Protein 2XKJ (pdb70)

Structure (mmCIF, N/CA/C/O backbone):
data_2XKJ
#
_entry.id   2XKJ
#
_cell.length_a   163.389
_cell.length_b   74.433
_cell.length_c   80.211
_cell.angle_alpha   90.00
_cell.angle_beta   107.96
_cell.angle_gamma   90.00
#
_symmetry.space_group_name_H-M   'C 1 2 1'
#
loop_
_entity.id
_entity.type
_entity.pdbx_description
1 polymer 'TOPOISOMERASE IV'
2 non-polymer 'SULFATE ION'
3 non-polymer GLYCEROL
4 water water
#
loop_
_atom_site.group_PDB
_atom_site.id
_atom_site.type_symbol
_atom_site.label_atom_id
_atom_site.label_alt_id
_atom_site.label_comp_id
_atom_site.label_asym_id
_atom_site.label_entity_id
_atom_site.label_seq_id
_atom_site.pdbx_PDB_ins_code
_atom_site.Cartn_x
_atom_site.Cartn_y
_atom_site.Cartn_z
_atom_site.occupancy
_atom_site.B_iso_or_equiv
_atom_site.auth_seq_id
_atom_site.auth_comp_id
_atom_site.auth_asym_id
_atom_site.auth_atom_id
_atom_site.pdbx_PDB_model_num
ATOM 1 N N . GLU A 1 19 ? -25.727 2.256 15.487 1.00 43.16 364 GLU E N 1
ATOM 2 C CA . GLU A 1 19 ? -26.725 2.221 14.414 1.00 55.77 364 GLU E CA 1
ATOM 3 C C . GLU A 1 19 ? -26.190 1.641 13.097 1.00 59.08 364 GLU E C 1
ATOM 4 O O . GLU A 1 19 ? -25.285 2.203 12.469 1.00 51.46 364 GLU E O 1
ATOM 6 N N . ARG A 1 20 ? -26.769 0.511 12.694 1.00 49.69 365 ARG E N 1
ATOM 7 C CA . ARG A 1 20 ? -26.409 -0.180 11.458 1.00 54.20 365 ARG E CA 1
ATOM 8 C C . ARG A 1 20 ? -26.958 0.575 10.239 1.00 58.90 365 ARG E C 1
ATOM 9 O O . ARG A 1 20 ? -27.864 1.395 10.372 1.00 46.69 365 ARG E O 1
ATOM 17 N N . LYS A 1 21 ? -26.408 0.312 9.055 1.00 57.61 366 LYS E N 1
ATOM 18 C CA . LYS A 1 21 ? -26.934 0.920 7.833 1.00 54.99 366 LYS E CA 1
ATOM 19 C C . LYS A 1 21 ? -28.408 0.554 7.675 1.00 63.52 366 LYS E C 1
ATOM 20 O O . LYS A 1 21 ? -28.813 -0.573 7.964 1.00 63.09 366 LYS E O 1
ATOM 22 N N . LYS A 1 22 ? -29.212 1.505 7.217 1.00 81.76 367 LYS E N 1
ATOM 23 C CA . LYS A 1 22 ? -30.648 1.279 7.104 1.00 82.09 367 LYS E CA 1
ATOM 24 C C . LYS A 1 22 ? -31.051 0.630 5.776 1.00 85.04 367 LYS E C 1
ATOM 25 O O . LYS A 1 22 ? -30.479 0.923 4.722 1.00 77.47 367 LYS E O 1
ATOM 27 N N . ILE A 1 23 ? -32.029 -0.271 5.846 1.00 98.55 368 ILE E N 1
ATOM 28 C CA . ILE A 1 23 ? -32.650 -0.855 4.659 1.00 96.32 368 ILE E CA 1
ATOM 29 C C . ILE A 1 23 ? -34.160 -0.867 4.836 1.00 101.48 368 ILE E C 1
ATOM 30 O O . ILE A 1 23 ? -34.681 -1.505 5.755 1.00 103.93 368 ILE E O 1
ATOM 35 N N . VAL A 1 24 ? -34.861 -0.160 3.958 1.00 106.04 369 VAL E N 1
ATOM 36 C CA . VAL A 1 24 ? -36.315 -0.229 3.923 1.00 103.06 369 VAL E CA 1
ATOM 37 C C . VAL A 1 24 ? -36.737 -0.921 2.633 1.00 101.57 369 VAL E C 1
ATOM 38 O O . VAL A 1 24 ? -37.760 -1.605 2.585 1.00 110.35 369 VAL E O 1
ATOM 42 N N . SER A 1 25 ? -35.916 -0.763 1.598 1.00 104.10 370 SER E N 1
ATOM 43 C CA . SER A 1 25 ? -36.246 -1.252 0.264 1.00 99.13 370 SER E CA 1
ATOM 44 C C . SER A 1 25 ? -35.164 -2.153 -0.325 1.00 80.53 370 SER E C 1
ATOM 45 O O . SER A 1 25 ? -33.985 -1.801 -0.344 1.00 88.50 370 SER E O 1
ATOM 48 N N . GLY A 1 26 ? -35.572 -3.313 -0.824 1.00 72.21 371 GLY E N 1
ATOM 49 C CA . GLY A 1 26 ? -34.644 -4.193 -1.504 1.00 62.45 371 GLY E CA 1
ATOM 50 C C . GLY A 1 26 ? -34.144 -5.298 -0.601 1.00 65.84 371 GLY E C 1
ATOM 51 O O . GLY A 1 26 ? -34.601 -5.439 0.535 1.00 61.64 371 GLY E O 1
ATOM 52 N N . PRO A 1 27 ? -33.202 -6.100 -1.107 1.00 53.09 372 PRO E N 1
ATOM 53 C CA . PRO A 1 27 ? -32.686 -7.229 -0.328 1.00 50.49 372 PRO E CA 1
ATOM 54 C C . PRO A 1 27 ? -31.751 -6.781 0.797 1.00 44.79 372 PRO E C 1
ATOM 55 O O . PRO A 1 27 ? -31.022 -5.799 0.672 1.00 39.54 372 PRO E O 1
ATOM 59 N N . ALA A 1 28 ? -31.800 -7.498 1.911 1.00 45.00 373 ALA E N 1
ATOM 60 C CA . ALA A 1 28 ? -30.778 -7.365 2.927 1.00 44.38 373 ALA E CA 1
ATOM 61 C C . ALA A 1 28 ? -29.600 -8.213 2.459 1.00 47.97 373 ALA E C 1
ATOM 62 O O . ALA A 1 28 ? -29.753 -9.410 2.203 1.00 38.71 373 ALA E O 1
ATOM 64 N N . LEU A 1 29 ? -28.438 -7.591 2.313 1.00 33.93 374 LEU E N 1
ATOM 65 C CA . LEU A 1 29 ? -27.224 -8.335 2.017 1.00 31.15 374 LEU E CA 1
ATOM 66 C C . LEU A 1 29 ? -27.351 -9.172 0.743 1.00 32.19 374 LEU E C 1
ATOM 67 O O . LEU A 1 29 ? -27.135 -10.383 0.775 1.00 32.15 374 LEU E O 1
ATOM 72 N N . PRO A 1 30 ? -27.679 -8.529 -0.389 1.00 32.70 375 PRO E N 1
ATOM 73 C CA . PRO A 1 30 ? -27.884 -9.299 -1.625 1.00 31.72 375 PRO E CA 1
ATOM 74 C C . PRO A 1 30 ? -26.652 -10.130 -2.037 1.00 33.21 375 PRO E C 1
ATOM 75 O O . PRO A 1 30 ? -25.524 -9.629 -2.054 1.00 32.99 375 PRO E O 1
ATOM 79 N N . GLY A 1 31 ? -26.877 -11.397 -2.371 1.00 28.35 376 GLY E N 1
ATOM 80 C CA . GLY A 1 31 ? -25.799 -12.266 -2.813 1.00 29.99 376 GLY E CA 1
ATOM 81 C C . GLY A 1 31 ? -24.964 -12.852 -1.684 1.00 44.66 376 GLY E C 1
ATOM 82 O O . GLY A 1 31 ? -23.966 -13.532 -1.934 1.00 49.00 376 GLY E O 1
ATOM 83 N N . LYS A 1 32 ? -25.356 -12.596 -0.440 1.00 28.11 377 LYS E N 1
ATOM 84 C CA . LYS A 1 32 ? -24.648 -13.175 0.700 1.00 32.83 377 LYS E CA 1
ATOM 85 C C . LYS A 1 32 ? -25.658 -13.900 1.569 1.00 34.28 377 LYS E C 1
ATOM 86 O O . LYS A 1 32 ? -25.550 -15.103 1.824 1.00 33.02 377 LYS E O 1
ATOM 92 N N . LEU A 1 33 ? -26.654 -13.147 2.006 1.00 29.56 378 LEU E N 1
ATOM 93 C CA . LEU A 1 33 ? -27.779 -13.696 2.734 1.00 26.16 378 LEU E CA 1
ATOM 94 C C . LEU A 1 33 ? -28.773 -14.320 1.757 1.00 28.86 378 LEU E C 1
ATOM 95 O O . LEU A 1 33 ? -29.315 -13.644 0.892 1.00 31.00 378 LEU E O 1
ATOM 100 N N . ALA A 1 34 ? -28.981 -15.625 1.877 1.00 27.74 379 ALA E N 1
ATOM 101 C CA . ALA A 1 34 ? -30.038 -16.283 1.136 1.00 22.90 379 ALA E CA 1
ATOM 102 C C . ALA A 1 34 ? -31.248 -16.266 2.058 1.00 24.43 379 ALA E C 1
ATOM 103 O O . ALA A 1 34 ? -31.334 -17.049 3.007 1.00 24.34 379 ALA E O 1
ATOM 105 N N . ASP A 1 35 ? -32.174 -15.355 1.797 1.00 31.00 380 ASP E N 1
ATOM 106 C CA . ASP A 1 35 ? -33.259 -15.109 2.734 1.00 29.38 380 ASP E CA 1
ATOM 107 C C . ASP A 1 35 ? -34.399 -16.101 2.549 1.00 21.51 380 ASP E C 1
ATOM 108 O O . ASP A 1 35 ? -34.449 -16.829 1.559 1.00 27.73 380 ASP E O 1
ATOM 113 N N . CYS A 1 36 ? -35.301 -16.135 3.523 1.00 26.00 381 CYS E N 1
ATOM 114 C CA . CYS A 1 36 ? -36.464 -17.018 3.483 1.00 27.78 381 CYS E CA 1
ATOM 115 C C . CYS A 1 36 ? -37.744 -16.213 3.229 1.00 31.67 381 CYS E C 1
ATOM 116 O O . CYS A 1 36 ? -37.733 -14.985 3.282 1.00 33.68 381 CYS E O 1
ATOM 119 N N . VAL A 1 37 ? -38.841 -16.908 2.950 1.00 31.28 382 VAL E N 1
ATOM 120 C CA . VAL A 1 37 ? -40.086 -16.245 2.571 1.00 38.90 382 VAL E CA 1
ATOM 121 C C . VAL A 1 37 ? -41.215 -16.482 3.580 1.00 50.10 382 VAL E C 1
ATOM 122 O O . VAL A 1 37 ? -42.335 -16.829 3.204 1.00 61.30 382 VAL E O 1
ATOM 126 N N . GLY A 1 38 ? -40.914 -16.294 4.863 1.00 52.80 383 GLY E N 1
ATOM 127 C CA . GLY A 1 38 ? -41.899 -16.478 5.916 1.00 63.96 383 GLY E CA 1
ATOM 128 C C . GLY A 1 38 ? -42.625 -15.200 6.295 1.00 63.99 383 GLY E C 1
ATOM 129 O O . GLY A 1 38 ? -43.837 -15.213 6.517 1.00 74.07 383 GLY E O 1
ATOM 130 N N . THR A 1 40 ? -44.504 -14.005 8.913 1.00 60.90 385 THR E N 1
ATOM 131 C CA . THR A 1 40 ? -44.317 -14.323 10.325 1.00 74.77 385 THR E CA 1
ATOM 132 C C . THR A 1 40 ? -42.854 -14.563 10.657 1.00 70.73 385 THR E C 1
ATOM 133 O O . THR A 1 40 ? -42.378 -15.698 10.578 1.00 65.12 385 THR E O 1
ATOM 137 N N . ARG A 1 41 ? -42.147 -13.507 11.051 1.00 57.79 386 ARG E N 1
ATOM 138 C CA . ARG A 1 41 ? -40.720 -13.629 11.335 1.00 54.84 386 ARG E CA 1
ATOM 139 C C . ARG A 1 41 ? -40.361 -14.399 12.618 1.00 49.92 386 ARG E C 1
ATOM 140 O O . ARG A 1 41 ? -39.236 -14.883 12.748 1.00 54.55 386 ARG E O 1
ATOM 148 N N . GLU A 1 42 ? -41.306 -14.530 13.546 1.00 52.23 387 GLU E N 1
ATOM 149 C CA . GLU A 1 42 ? -41.065 -15.273 14.790 1.00 52.16 387 GLU E CA 1
ATOM 150 C C . GLU A 1 42 ? -40.959 -16.785 14.571 1.00 48.44 387 GLU E C 1
ATOM 151 O O . GLU A 1 42 ? -40.540 -17.524 15.470 1.00 47.30 387 GLU E O 1
ATOM 157 N N . GLU A 1 43 ? -41.353 -17.233 13.380 1.00 45.22 388 GLU E N 1
ATOM 158 C CA . GLU A 1 43 ? -41.242 -18.636 12.983 1.00 53.48 388 GLU E CA 1
ATOM 159 C C . GLU A 1 43 ? -39.984 -18.859 12.134 1.00 41.69 388 GLU E C 1
ATOM 160 O O . GLU A 1 43 ? -39.560 -19.991 11.899 1.00 42.80 388 GLU E O 1
ATOM 166 N N . SER A 1 44 ? -39.392 -17.760 11.684 1.00 28.17 389 SER E N 1
ATOM 167 C CA . SER A 1 44 ? -38.235 -17.805 10.808 1.00 33.38 389 SER E CA 1
ATOM 168 C C . SER A 1 44 ? -36.945 -18.135 11.546 1.00 26.31 389 SER E C 1
ATOM 169 O O . SER A 1 44 ? -36.780 -17.815 12.726 1.00 29.77 389 SER E O 1
ATOM 172 N N . GLU A 1 45 ? -36.029 -18.785 10.840 1.00 25.25 390 GLU E N 1
ATOM 173 C CA . GLU A 1 45 ? -34.757 -19.165 11.435 1.00 21.84 390 GLU E CA 1
ATOM 174 C C . GLU A 1 45 ? -33.593 -18.755 10.530 1.00 24.99 390 GLU E C 1
ATOM 175 O O . GLU A 1 45 ? -33.604 -19.023 9.328 1.00 26.35 390 GLU E O 1
ATOM 181 N N . LEU A 1 46 ? -32.603 -18.093 11.118 1.00 19.98 391 LEU E N 1
ATOM 182 C CA . LEU A 1 46 ? -31.365 -17.759 10.428 1.00 24.82 391 LEU E CA 1
ATOM 183 C C . LEU A 1 46 ? -30.255 -18.707 10.863 1.00 26.84 391 LEU E C 1
ATOM 184 O O . LEU A 1 46 ? -29.998 -18.877 12.056 1.00 22.14 391 LEU E O 1
ATOM 189 N N . PHE A 1 47 ? -29.600 -19.320 9.885 1.00 20.85 392 PHE E N 1
ATOM 190 C CA . PHE A 1 47 ? -28.456 -20.178 10.146 1.00 20.86 392 PHE E CA 1
ATOM 191 C C . PHE A 1 47 ? -27.168 -19.472 9.730 1.00 23.47 392 PHE E C 1
ATOM 192 O O . PHE A 1 47 ? -26.971 -19.164 8.554 1.00 19.41 392 PHE E O 1
ATOM 200 N N . ILE A 1 48 ? -26.299 -19.210 10.700 1.00 19.70 393 ILE E N 1
ATOM 201 C CA . ILE A 1 48 ? -24.984 -18.663 10.403 1.00 21.07 393 ILE E CA 1
ATOM 202 C C . ILE A 1 48 ? -23.989 -19.814 10.256 1.00 25.55 393 ILE E C 1
ATOM 203 O O . ILE A 1 48 ? -23.779 -20.590 11.199 1.00 23.54 393 ILE E O 1
ATOM 208 N N . VAL A 1 49 ? -23.409 -19.940 9.064 1.00 24.36 394 VAL E N 1
ATOM 209 C CA . VAL A 1 49 ? -22.521 -21.067 8.734 1.00 24.72 394 VAL E CA 1
ATOM 210 C C . VAL A 1 49 ? -21.153 -20.573 8.280 1.00 23.79 394 VAL E C 1
ATOM 211 O O . VAL A 1 49 ? -20.980 -19.387 8.000 1.00 24.60 394 VAL E O 1
ATOM 215 N N . GLU A 1 50 ? -20.176 -21.476 8.245 1.00 21.55 395 GLU E N 1
ATOM 216 C CA . GLU A 1 50 ? -18.870 -21.162 7.680 1.00 23.45 395 GLU E CA 1
ATOM 217 C C . GLU A 1 50 ? -18.897 -21.503 6.189 1.00 22.72 395 GLU E C 1
ATOM 218 O O . GLU A 1 50 ? -19.300 -22.602 5.796 1.00 20.48 395 GLU E O 1
ATOM 224 N N . GLY A 1 51 ? -18.488 -20.546 5.363 1.00 19.23 396 GLY E N 1
ATOM 225 C CA . GLY A 1 51 ? -18.721 -20.624 3.927 1.00 20.89 396 GLY E CA 1
ATOM 226 C C . GLY A 1 51 ? -18.091 -21.817 3.235 1.00 27.26 396 GLY E C 1
ATOM 227 O O . GLY A 1 51 ? -18.759 -22.558 2.515 1.00 26.37 396 GLY E O 1
ATOM 228 N N . ASP A 1 52 ? -16.800 -22.021 3.460 1.00 24.20 397 ASP E N 1
ATOM 229 C CA . ASP A 1 52 ? -16.093 -23.081 2.755 1.00 24.82 397 ASP E CA 1
ATOM 230 C C . ASP A 1 52 ? -16.598 -24.448 3.158 1.00 25.09 397 ASP E C 1
ATOM 231 O O . ASP A 1 52 ? -16.841 -25.306 2.310 1.00 29.30 397 ASP E O 1
ATOM 236 N N . SER A 1 53 ? -16.771 -24.643 4.457 1.00 21.16 398 SER E N 1
ATOM 237 C CA . SER A 1 53 ? -17.087 -25.958 4.976 1.00 28.95 398 SER E CA 1
ATOM 238 C C . SER A 1 53 ? -18.523 -26.412 4.692 1.00 28.37 398 SER E C 1
ATOM 239 O O . SER A 1 53 ? -18.746 -27.593 4.431 1.00 27.83 398 SER E O 1
ATOM 242 N N . ALA A 1 54 ? -19.490 -25.494 4.745 1.00 24.03 399 ALA E N 1
ATOM 243 C CA . ALA A 1 54 ? -20.900 -25.877 4.595 1.00 25.15 399 ALA E CA 1
ATOM 244 C C . ALA A 1 54 ? -21.779 -24.850 3.866 1.00 29.95 399 ALA E C 1
ATOM 245 O O . ALA A 1 54 ? -23.000 -24.931 3.933 1.00 23.82 399 ALA E O 1
ATOM 247 N N . GLY A 1 55 ? -21.163 -23.894 3.176 1.00 23.54 400 GLY E N 1
ATOM 248 C CA . GLY A 1 55 ? -21.903 -22.826 2.523 1.00 23.24 400 GLY E CA 1
ATOM 249 C C . GLY A 1 55 ? -22.885 -23.303 1.460 1.00 26.78 400 GLY E C 1
ATOM 250 O O . GLY A 1 55 ? -24.081 -23.041 1.547 1.00 24.46 400 GLY E O 1
ATOM 251 N N . GLY A 1 56 ? -22.389 -24.001 0.447 1.00 23.23 401 GLY E N 1
ATOM 252 C CA . GLY A 1 56 ? -23.259 -24.515 -0.600 1.00 26.79 401 GLY E CA 1
ATOM 253 C C . GLY A 1 56 ? -24.258 -25.543 -0.091 1.00 27.13 401 GLY E C 1
ATOM 254 O O . GLY A 1 56 ? -25.444 -25.496 -0.421 1.00 26.93 401 GLY E O 1
ATOM 255 N N . SER A 1 57 ? -23.778 -26.474 0.726 1.00 23.29 402 SER E N 1
ATOM 256 C CA . SER A 1 57 ? -24.626 -27.540 1.241 1.00 23.97 402 SER E CA 1
ATOM 257 C C . SER A 1 57 ? -25.771 -27.019 2.137 1.00 20.68 402 SER E C 1
ATOM 258 O O . SER A 1 57 ? -26.904 -27.465 2.013 1.00 20.57 402 SER E O 1
ATOM 261 N N . ALA A 1 58 ? -25.494 -26.061 3.014 1.00 23.44 403 ALA E N 1
ATOM 262 C CA . ALA A 1 58 ? -26.554 -25.553 3.891 1.00 25.17 403 ALA E CA 1
ATOM 263 C C . ALA A 1 58 ? -27.668 -24.877 3.097 1.00 22.88 403 ALA E C 1
ATOM 264 O O . ALA A 1 58 ? -28.836 -24.984 3.455 1.00 25.77 403 ALA E O 1
ATOM 266 N N . LYS A 1 59 ? -27.318 -24.187 2.018 1.00 24.89 404 LYS E N 1
ATOM 267 C CA . LYS A 1 59 ? -28.345 -23.540 1.209 1.00 22.84 404 LYS E CA 1
ATOM 268 C C . LYS A 1 59 ? -29.279 -24.569 0.552 1.00 26.57 404 LYS E C 1
ATOM 269 O O . LYS A 1 59 ? -30.493 -24.353 0.457 1.00 26.76 404 LYS E O 1
ATOM 275 N N . GLN A 1 60 ? -28.713 -25.687 0.101 1.00 20.62 405 GLN E N 1
ATOM 276 C CA . GLN A 1 60 ? -29.517 -26.758 -0.478 1.00 22.98 405 GLN E CA 1
ATOM 277 C C . GLN A 1 60 ? -30.245 -27.574 0.598 1.00 26.37 405 GLN E C 1
ATOM 278 O O . GLN A 1 60 ? -31.265 -28.183 0.318 1.00 27.96 405 GLN E O 1
ATOM 284 N N . ALA A 1 61 ? -29.708 -27.594 1.818 1.00 15.35 406 ALA E N 1
ATOM 285 C CA . ALA A 1 61 ? -30.308 -28.354 2.922 1.00 20.93 406 ALA E CA 1
ATOM 286 C C . ALA A 1 61 ? -31.537 -27.673 3.559 1.00 26.37 406 ALA E C 1
ATOM 287 O O . ALA A 1 61 ? -32.401 -28.328 4.134 1.00 24.39 406 ALA E O 1
ATOM 289 N N . ARG A 1 62 ? -31.595 -26.353 3.474 1.00 22.18 407 ARG E N 1
ATOM 290 C CA . ARG A 1 62 ? -32.585 -25.578 4.208 1.00 20.96 407 ARG E CA 1
ATOM 291 C C . ARG A 1 62 ? -33.965 -25.684 3.571 1.00 24.04 407 ARG E C 1
ATOM 292 O O . ARG A 1 62 ? -34.098 -26.152 2.439 1.00 24.00 407 ARG E O 1
ATOM 300 N N . ASP A 1 63 ? -34.979 -25.214 4.300 1.00 22.92 408 ASP E N 1
ATOM 301 C CA . ASP A 1 63 ? -36.335 -25.035 3.767 1.00 23.48 408 ASP E CA 1
ATOM 302 C C . ASP A 1 63 ? -36.540 -23.547 3.543 1.00 22.39 408 ASP E C 1
ATOM 303 O O . ASP A 1 63 ? -36.666 -22.779 4.507 1.00 20.42 408 ASP E O 1
ATOM 308 N N . LYS A 1 64 ? -36.562 -23.144 2.275 1.00 25.22 409 LYS E N 1
ATOM 309 C CA . LYS A 1 64 ? -36.621 -21.723 1.905 1.00 25.33 409 LYS E CA 1
ATOM 310 C C . LYS A 1 64 ? -37.847 -20.976 2.440 1.00 30.19 409 LYS E C 1
ATOM 311 O O . LYS A 1 64 ? -37.878 -19.742 2.444 1.00 28.60 409 LYS E O 1
ATOM 317 N N . ASN A 1 65 ? -38.842 -21.719 2.915 1.00 30.88 410 ASN E N 1
ATOM 318 C CA . ASN A 1 65 ? -40.059 -21.102 3.433 1.00 25.71 410 ASN E CA 1
ATOM 319 C C . ASN A 1 65 ? -39.893 -20.491 4.808 1.00 32.55 410 ASN E C 1
ATOM 320 O O . ASN A 1 65 ? -40.621 -19.576 5.173 1.00 30.81 410 ASN E O 1
ATOM 325 N N . PHE A 1 66 ? -38.930 -20.978 5.581 1.00 31.53 411 PHE E N 1
ATOM 326 C CA . PHE A 1 66 ? -38.746 -20.426 6.920 1.00 25.84 411 PHE E CA 1
ATOM 327 C C . PHE A 1 66 ? -37.292 -20.418 7.414 1.00 32.78 411 PHE E C 1
ATOM 328 O O . PHE A 1 66 ? -37.034 -20.066 8.570 1.00 24.17 411 PHE E O 1
ATOM 336 N N . GLN A 1 67 ? -36.350 -20.792 6.545 1.00 23.46 412 GLN E N 1
ATOM 337 C CA . GLN A 1 67 ? -34.937 -20.821 6.930 1.00 20.30 412 GLN E CA 1
ATOM 338 C C . GLN A 1 67 ? -34.065 -19.989 6.003 1.00 20.76 412 GLN E C 1
ATOM 339 O O . GLN A 1 67 ? -34.118 -20.128 4.785 1.00 26.17 412 GLN E O 1
ATOM 345 N N . ALA A 1 68 ? -33.280 -19.100 6.598 1.00 18.28 413 ALA E N 1
ATOM 346 C CA . ALA A 1 68 ? -32.334 -18.291 5.859 1.00 20.48 413 ALA E CA 1
ATOM 347 C C . ALA A 1 68 ? -30.923 -18.749 6.227 1.00 25.41 413 ALA E C 1
ATOM 348 O O . ALA A 1 68 ? -30.697 -19.269 7.325 1.00 23.02 413 ALA E O 1
ATOM 350 N N . ILE A 1 69 ? -29.981 -18.540 5.309 1.00 24.41 414 ILE E N 1
ATOM 351 C CA . ILE A 1 69 ? -28.593 -18.959 5.494 1.00 24.57 414 ILE E CA 1
ATOM 352 C C . ILE A 1 69 ? -27.673 -17.765 5.305 1.00 25.87 414 ILE E C 1
ATOM 353 O O . ILE A 1 69 ? -27.782 -17.070 4.303 1.00 26.56 414 ILE E O 1
ATOM 358 N N . MET A 1 70 ? -26.777 -17.508 6.253 1.00 21.18 415 MET E N 1
ATOM 359 C CA . MET A 1 70 ? -25.735 -16.508 6.014 1.00 27.59 415 MET E CA 1
ATOM 360 C C . MET A 1 70 ? -24.336 -17.101 6.152 1.00 24.65 415 MET E C 1
ATOM 361 O O . MET A 1 70 ? -23.875 -17.385 7.254 1.00 23.21 415 MET E O 1
ATOM 366 N N . PRO A 1 71 ? -23.652 -17.291 5.023 1.00 22.83 416 PRO E N 1
ATOM 367 C CA . PRO A 1 71 ? -22.319 -17.897 5.081 1.00 16.40 416 PRO E CA 1
ATOM 368 C C . PRO A 1 71 ? -21.290 -16.847 5.475 1.00 26.40 416 PRO E C 1
ATOM 369 O O . PRO A 1 71 ? -21.358 -15.715 5.005 1.00 23.98 416 PRO E O 1
ATOM 373 N N . ILE A 1 72 ? -20.355 -17.222 6.339 1.00 25.80 417 ILE E N 1
ATOM 374 C CA . ILE A 1 72 ? -19.246 -16.358 6.709 1.00 26.54 417 ILE E CA 1
ATOM 375 C C . ILE A 1 72 ? -17.931 -17.040 6.340 1.00 29.29 417 ILE E C 1
ATOM 376 O O . ILE A 1 72 ? -17.713 -18.197 6.694 1.00 32.49 417 ILE E O 1
ATOM 381 N N . ARG A 1 73 ? -17.065 -16.337 5.616 1.00 28.02 418 ARG E N 1
ATOM 382 C CA . ARG A 1 73 ? -15.766 -16.891 5.249 1.00 32.17 418 ARG E CA 1
ATOM 383 C C . ARG A 1 73 ? -14.813 -16.860 6.441 1.00 34.84 418 ARG E C 1
ATOM 384 O O . ARG A 1 73 ? -14.393 -15.789 6.891 1.00 40.96 418 ARG E O 1
ATOM 386 N N . GLY A 1 74 ? -14.477 -18.037 6.957 1.00 30.51 419 GLY E N 1
ATOM 387 C CA . GLY A 1 74 ? -13.555 -18.125 8.077 1.00 36.69 419 GLY E CA 1
ATOM 388 C C . GLY A 1 74 ? -14.130 -17.599 9.381 1.00 36.04 419 GLY E C 1
ATOM 389 O O . GLY A 1 74 ? -15.344 -17.438 9.516 1.00 33.17 419 GLY E O 1
ATOM 390 N N . LYS A 1 75 ? -13.244 -17.329 10.338 1.00 30.75 420 LYS E N 1
ATOM 391 C CA . LYS A 1 75 ? -13.619 -16.895 11.682 1.00 30.10 420 LYS E CA 1
ATOM 392 C C . LYS A 1 75 ? -13.802 -15.386 11.732 1.00 34.29 420 LYS E C 1
ATOM 393 O O . LYS A 1 75 ? -13.038 -14.649 11.120 1.00 33.63 420 LYS E O 1
ATOM 399 N N . ILE A 1 76 ? -14.814 -14.920 12.456 1.00 26.77 421 ILE E N 1
ATOM 400 C CA . ILE A 1 76 ? -14.921 -13.486 12.691 1.00 32.95 421 ILE E CA 1
ATOM 401 C C . ILE A 1 76 ? -13.906 -13.074 13.742 1.00 27.78 421 ILE E C 1
ATOM 402 O O . ILE A 1 76 ? -13.340 -13.920 14.433 1.00 22.99 421 ILE E O 1
ATOM 407 N N . LEU A 1 77 ? -13.677 -11.773 13.858 1.00 29.56 422 LEU E N 1
ATOM 408 C CA . LEU A 1 77 ? -12.718 -11.255 14.827 1.00 38.73 422 LEU E CA 1
ATOM 409 C C . LEU A 1 77 ? -13.239 -11.409 16.253 1.00 25.46 422 LEU E C 1
ATOM 410 O O . LEU A 1 77 ? -14.442 -11.574 16.483 1.00 27.43 422 LEU E O 1
ATOM 415 N N . ASN A 1 78 ? -12.327 -11.345 17.208 1.00 22.68 423 ASN E N 1
ATOM 416 C CA . ASN A 1 78 ? -12.692 -11.413 18.609 1.00 23.17 423 ASN E CA 1
ATOM 417 C C . ASN A 1 78 ? -13.229 -10.047 19.034 1.00 29.83 423 ASN E C 1
ATOM 418 O O . ASN A 1 78 ? -12.467 -9.090 19.174 1.00 25.14 423 ASN E O 1
ATOM 423 N N . THR A 1 79 ? -14.545 -9.951 19.215 1.00 22.43 424 THR E N 1
ATOM 424 C CA . THR A 1 79 ? -15.180 -8.671 19.502 1.00 21.50 424 THR E CA 1
ATOM 425 C C . THR A 1 79 ? -15.400 -8.446 20.989 1.00 31.88 424 THR E C 1
ATOM 426 O O . THR A 1 79 ? -16.019 -7.448 21.375 1.00 25.77 424 THR E O 1
ATOM 430 N N . TRP A 1 80 ? -14.912 -9.373 21.815 1.00 23.69 425 TRP E N 1
ATOM 431 C CA . TRP A 1 80 ? -15.195 -9.340 23.245 1.00 27.58 425 TRP E CA 1
ATOM 432 C C . TRP A 1 80 ? -14.814 -8.005 23.877 1.00 21.53 425 TRP E C 1
ATOM 433 O O . TRP A 1 80 ? -15.552 -7.469 24.689 1.00 28.48 425 TRP E O 1
ATOM 444 N N . GLU A 1 81 ? -13.665 -7.469 23.485 1.00 26.66 426 GLU E N 1
ATOM 445 C CA . GLU A 1 81 ? -13.159 -6.245 24.081 1.00 30.18 426 GLU E CA 1
ATOM 446 C C . GLU A 1 81 ? -13.281 -5.056 23.137 1.00 34.50 426 GLU E C 1
ATOM 447 O O . GLU A 1 81 ? -12.750 -3.992 23.417 1.00 29.46 426 GLU E O 1
ATOM 453 N N . VAL A 1 82 ? -13.970 -5.236 22.015 1.00 32.27 427 VAL E N 1
ATOM 454 C CA . VAL A 1 82 ? -14.238 -4.115 21.124 1.00 30.02 427 VAL E CA 1
ATOM 455 C C . VAL A 1 82 ? -15.444 -3.334 21.629 1.00 28.69 427 VAL E C 1
ATOM 456 O O . VAL A 1 82 ? -16.488 -3.911 21.942 1.00 34.66 427 VAL E O 1
ATOM 460 N N . SER A 1 83 ? -15.298 -2.020 21.738 1.00 27.22 428 SER E N 1
ATOM 461 C CA . SER A 1 83 ? -16.420 -1.184 22.149 1.00 36.17 428 SER E CA 1
ATOM 462 C C . SER A 1 83 ? -17.536 -1.257 21.107 1.00 35.97 428 SER E C 1
ATOM 463 O O . SER A 1 83 ? -17.258 -1.374 19.907 1.00 33.54 428 SER E O 1
ATOM 466 N N . SER A 1 84 ? -18.788 -1.207 21.572 1.00 30.24 429 SER E N 1
ATOM 467 C CA . SER A 1 84 ? -19.966 -1.246 20.697 1.00 38.16 429 SER E CA 1
ATOM 468 C C . SER A 1 84 ? -19.987 -0.075 19.716 1.00 42.50 429 SER E C 1
ATOM 469 O O . SER A 1 84 ? -20.479 -0.197 18.595 1.00 43.81 429 SER E O 1
ATOM 472 N N . ASP A 1 85 ? -19.449 1.057 20.154 1.00 42.72 430 ASP E N 1
ATOM 473 C CA . ASP A 1 85 ? -19.334 2.245 19.324 1.00 44.85 430 ASP E CA 1
ATOM 474 C C . ASP A 1 85 ? -18.383 2.001 18.167 1.00 46.14 430 ASP E C 1
ATOM 475 O O . ASP A 1 85 ? -18.216 2.853 17.294 1.00 49.67 430 ASP E O 1
ATOM 477 N N . GLU A 1 86 ? -17.752 0.838 18.155 1.00 34.00 431 GLU E N 1
ATOM 478 C CA . GLU A 1 86 ? -16.620 0.645 17.266 1.00 40.35 431 GLU E CA 1
ATOM 479 C C . GLU A 1 86 ? -16.747 -0.654 16.491 1.00 41.58 431 GLU E C 1
ATOM 480 O O . GLU A 1 86 ? -16.047 -0.878 15.500 1.00 39.72 431 GLU E O 1
ATOM 486 N N . VAL A 1 87 ? -17.660 -1.501 16.945 1.00 38.37 432 VAL E N 1
ATOM 487 C CA . VAL A 1 87 ? -17.726 -2.874 16.478 1.00 33.42 432 VAL E CA 1
ATOM 488 C C . VAL A 1 87 ? -18.276 -3.012 15.064 1.00 35.56 432 VAL E C 1
ATOM 489 O O . VAL A 1 87 ? -18.018 -4.008 14.400 1.00 36.10 432 VAL E O 1
ATOM 493 N N . LEU A 1 88 ? -19.018 -2.014 14.593 1.00 37.48 433 LEU E N 1
ATOM 494 C CA . LEU A 1 88 ? -19.571 -2.079 13.239 1.00 32.69 433 LEU E CA 1
ATOM 495 C C . LEU A 1 88 ? -18.508 -1.840 12.174 1.00 43.27 433 LEU E C 1
ATOM 496 O O . LEU A 1 88 ? -18.731 -2.101 10.987 1.00 38.55 433 LEU E O 1
ATOM 501 N N . ALA A 1 89 ? -17.348 -1.356 12.610 1.00 39.11 434 ALA E N 1
ATOM 502 C CA . ALA A 1 89 ? -16.208 -1.156 11.721 1.00 40.24 434 ALA E CA 1
ATOM 503 C C . ALA A 1 89 ? -15.839 -2.451 11.011 1.00 33.51 434 ALA E C 1
ATOM 504 O O . ALA A 1 89 ? -15.255 -2.427 9.932 1.00 35.09 434 ALA E O 1
ATOM 506 N N . SER A 1 90 ? -16.172 -3.583 11.628 1.00 34.18 435 SER E N 1
ATOM 507 C CA . SER A 1 90 ? -15.927 -4.876 11.006 1.00 36.67 435 SER E CA 1
ATOM 508 C C . SER A 1 90 ? -17.092 -5.201 10.067 1.00 32.42 435 SER E C 1
ATOM 509 O O . SER A 1 90 ? -18.249 -5.088 10.457 1.00 32.27 435 SER E O 1
ATOM 512 N N . GLN A 1 91 ? -16.786 -5.593 8.834 1.00 30.23 436 GLN E N 1
ATOM 513 C CA . GLN A 1 91 ? -17.827 -5.875 7.843 1.00 38.95 436 GLN E CA 1
ATOM 514 C C . GLN A 1 91 ? -18.680 -7.095 8.210 1.00 37.78 436 GLN E C 1
ATOM 515 O O . GLN A 1 91 ? -19.909 -7.069 8.074 1.00 30.79 436 GLN E O 1
ATOM 521 N N . GLU A 1 92 ? -18.030 -8.159 8.676 1.00 34.53 437 GLU E N 1
ATOM 522 C CA . GLU A 1 92 ? -18.740 -9.379 9.048 1.00 36.28 437 GLU E CA 1
ATOM 523 C C . GLU A 1 92 ? -19.768 -9.087 10.115 1.00 25.13 437 GLU E C 1
ATOM 524 O O . GLU A 1 92 ? -20.904 -9.559 10.052 1.00 32.52 437 GLU E O 1
ATOM 530 N N . VAL A 1 93 ? -19.349 -8.309 11.101 1.00 30.03 438 VAL E N 1
ATOM 531 C CA . VAL A 1 93 ? -20.215 -7.911 12.202 1.00 27.37 438 VAL E CA 1
ATOM 532 C C . VAL A 1 93 ? -21.315 -6.985 11.705 1.00 30.13 438 VAL E C 1
ATOM 533 O O . VAL A 1 93 ? -22.488 -7.167 12.037 1.00 29.35 438 VAL E O 1
ATOM 537 N N . HIS A 1 94 ? -20.945 -5.994 10.901 1.00 28.00 439 HIS E N 1
ATOM 538 C CA . HIS A 1 94 ? -21.955 -5.149 10.292 1.00 29.87 439 HIS E CA 1
ATOM 539 C C . HIS A 1 94 ? -22.995 -6.010 9.575 1.00 24.32 439 HIS E C 1
ATOM 540 O O . HIS A 1 94 ? -24.184 -5.831 9.772 1.00 28.19 439 HIS E O 1
ATOM 547 N N . ASP A 1 95 ? -22.541 -6.948 8.746 1.00 29.36 440 ASP E N 1
ATOM 548 C CA . ASP A 1 95 ? -23.466 -7.830 8.028 1.00 26.36 440 ASP E CA 1
ATOM 549 C C . ASP A 1 95 ? -24.377 -8.598 8.986 1.00 27.53 440 ASP E C 1
ATOM 550 O O . ASP A 1 95 ? -25.580 -8.728 8.753 1.00 26.08 440 ASP E O 1
ATOM 555 N N . ILE A 1 96 ? -23.812 -9.117 10.068 1.00 21.94 441 ILE E N 1
ATOM 556 C CA . ILE A 1 96 ? -24.642 -9.825 11.032 1.00 21.14 441 ILE E CA 1
ATOM 557 C C . ILE A 1 96 ? -25.738 -8.924 11.603 1.00 21.85 441 ILE E C 1
ATOM 558 O O . ILE A 1 96 ? -26.879 -9.344 11.696 1.00 23.85 441 ILE E O 1
ATOM 563 N N . ALA A 1 97 ? -25.392 -7.687 11.962 1.00 22.65 442 ALA E N 1
ATOM 564 C CA . ALA A 1 97 ? -26.360 -6.752 12.540 1.00 21.07 442 ALA E CA 1
ATOM 565 C C . ALA A 1 97 ? -27.474 -6.419 11.553 1.00 25.55 442 ALA E C 1
ATOM 566 O O . ALA A 1 97 ? -28.643 -6.328 11.917 1.00 30.64 442 ALA E O 1
ATOM 568 N N . ILE A 1 98 ? -27.104 -6.230 10.294 1.00 27.67 443 ILE E N 1
ATOM 569 C CA . ILE A 1 98 ? -28.098 -6.031 9.252 1.00 28.15 443 ILE E CA 1
ATOM 570 C C . ILE A 1 98 ? -28.992 -7.261 9.081 1.00 29.61 443 ILE E C 1
ATOM 571 O O . ILE A 1 98 ? -30.214 -7.130 9.070 1.00 28.98 443 ILE E O 1
ATOM 576 N N . ALA A 1 99 ? -28.387 -8.446 8.954 1.00 20.97 444 ALA E N 1
ATOM 577 C CA . ALA A 1 99 ? -29.151 -9.680 8.809 1.00 23.82 444 ALA E CA 1
ATOM 578 C C . ALA A 1 99 ? -30.188 -9.867 9.922 1.00 27.05 444 ALA E C 1
ATOM 579 O O . ALA A 1 99 ? -31.337 -10.211 9.653 1.00 27.59 444 ALA E O 1
ATOM 581 N N . ILE A 1 100 ? -29.802 -9.626 11.170 1.00 23.92 445 ILE E N 1
ATOM 582 C CA . ILE A 1 100 ? -30.732 -9.890 12.264 1.00 27.83 445 ILE E CA 1
ATOM 583 C C . ILE A 1 100 ? -31.642 -8.707 12.579 1.00 26.15 445 ILE E C 1
ATOM 584 O O . ILE A 1 100 ? -32.660 -8.865 13.250 1.00 26.58 445 ILE E O 1
ATOM 589 N N . GLY A 1 101 ? -31.281 -7.525 12.100 1.00 27.54 446 GLY E N 1
ATOM 590 C CA . GLY A 1 101 ? -32.086 -6.346 12.366 1.00 33.46 446 GLY E CA 1
ATOM 591 C C . GLY A 1 101 ? -31.967 -5.820 13.791 1.00 34.92 446 GLY E C 1
ATOM 592 O O . GLY A 1 101 ? -32.950 -5.416 14.390 1.00 37.26 446 GLY E O 1
ATOM 593 N N . VAL A 1 102 ? -30.760 -5.817 14.336 1.00 30.28 447 VAL E N 1
ATOM 594 C CA . VAL A 1 102 ? -30.536 -5.279 15.673 1.00 30.66 447 VAL E CA 1
ATOM 595 C C . VAL A 1 102 ? -29.222 -4.501 15.702 1.00 29.97 447 VAL E C 1
ATOM 596 O O . VAL A 1 102 ? -28.234 -4.919 15.104 1.00 32.09 447 VAL E O 1
ATOM 600 N N . ASP A 1 103 ? -29.217 -3.356 16.377 1.00 33.78 448 ASP E N 1
ATOM 601 C CA . ASP A 1 103 ? -27.993 -2.590 16.545 1.00 27.46 448 ASP E CA 1
ATOM 602 C C . ASP A 1 103 ? -27.203 -3.143 17.709 1.00 30.19 448 ASP E C 1
ATOM 603 O O . ASP A 1 103 ? -27.771 -3.553 18.719 1.00 32.43 448 ASP E O 1
ATOM 608 N N . PRO A 1 104 ? -25.881 -3.172 17.563 1.00 27.26 449 PRO E N 1
ATOM 609 C CA . PRO A 1 104 ? -25.013 -3.574 18.668 1.00 30.08 449 PRO E CA 1
ATOM 610 C C . PRO A 1 104 ? -25.221 -2.649 19.849 1.00 30.61 449 PRO E C 1
ATOM 611 O O . PRO A 1 104 ? -25.348 -1.439 19.664 1.00 35.68 449 PRO E O 1
ATOM 615 N N . GLY A 1 105 ? -25.284 -3.219 21.047 1.00 34.72 450 GLY E N 1
ATOM 616 C CA . GLY A 1 105 ? -25.395 -2.437 22.261 1.00 40.45 450 GLY E CA 1
ATOM 617 C C . GLY A 1 105 ? -26.801 -1.967 22.560 1.00 44.29 450 GLY E C 1
ATOM 618 O O . GLY A 1 105 ? -27.021 -1.267 23.551 1.00 42.80 450 GLY E O 1
ATOM 619 N N . SER A 1 106 ? -27.755 -2.345 21.712 1.00 36.86 451 SER E N 1
ATOM 620 C CA . SER A 1 106 ? -29.146 -1.960 21.927 1.00 41.34 451 SER E CA 1
ATOM 621 C C . SER A 1 106 ? -29.992 -3.119 22.424 1.00 36.52 451 SER E C 1
ATOM 622 O O . SER A 1 106 ? -29.772 -4.258 22.045 1.00 51.27 451 SER E O 1
ATOM 625 N N . ASP A 1 107 ? -30.975 -2.819 23.263 1.00 48.73 452 ASP E N 1
ATOM 626 C CA . ASP A 1 107 ? -31.906 -3.844 23.733 1.00 51.85 452 ASP E CA 1
ATOM 627 C C . ASP A 1 107 ? -33.249 -3.813 22.987 1.00 43.50 452 ASP E C 1
ATOM 628 O O . ASP A 1 107 ? -34.197 -4.499 23.375 1.00 51.60 452 ASP E O 1
ATOM 633 N N . ASP A 1 108 ? -33.310 -3.028 21.910 1.00 36.87 453 ASP E N 1
ATOM 634 C CA . ASP A 1 108 ? -34.520 -2.897 21.094 1.00 39.52 453 ASP E CA 1
ATOM 635 C C . ASP A 1 108 ? -34.566 -4.001 20.051 1.00 31.13 453 ASP E C 1
ATOM 636 O O . ASP A 1 108 ? -33.823 -3.958 19.078 1.00 32.19 453 ASP E O 1
ATOM 641 N N . LEU A 1 109 ? -35.438 -4.983 20.265 1.00 34.61 454 LEU E N 1
ATOM 642 C CA . LEU A 1 109 ? -35.541 -6.138 19.385 1.00 36.09 454 LEU E CA 1
ATOM 643 C C . LEU A 1 109 ? -36.751 -6.063 18.458 1.00 40.35 454 LEU E C 1
ATOM 644 O O . LEU A 1 109 ? -37.171 -7.080 17.908 1.00 34.51 454 LEU E O 1
ATOM 649 N N . SER A 1 110 ? -37.306 -4.868 18.281 1.00 33.62 455 SER E N 1
ATOM 650 C CA . SER A 1 110 ? -38.553 -4.720 17.528 1.00 42.22 455 SER E CA 1
ATOM 651 C C . SER A 1 110 ? -38.342 -4.932 16.027 1.00 36.83 455 SER E C 1
ATOM 652 O O . SER A 1 110 ? -39.290 -5.196 15.279 1.00 33.14 455 SER E O 1
ATOM 655 N N . GLU A 1 111 ? -37.090 -4.813 15.599 1.00 36.53 456 GLU E N 1
ATOM 656 C CA . GLU A 1 111 ? -36.728 -4.981 14.193 1.00 42.56 456 GLU E CA 1
ATOM 657 C C . GLU A 1 111 ? -36.134 -6.375 13.924 1.00 35.85 456 GLU E C 1
ATOM 658 O O . GLU A 1 111 ? -35.756 -6.681 12.801 1.00 30.71 456 GLU E O 1
ATOM 664 N N . LEU A 1 112 ? -36.038 -7.200 14.964 1.00 35.69 457 LEU E N 1
ATOM 665 C CA . LEU A 1 112 ? -35.502 -8.556 14.849 1.00 31.30 457 LEU E CA 1
ATOM 666 C C . LEU A 1 112 ? -36.144 -9.347 13.702 1.00 31.18 457 LEU E C 1
ATOM 667 O O . LEU A 1 112 ? -37.358 -9.549 13.673 1.00 30.07 457 LEU E O 1
ATOM 672 N N . ARG A 1 113 ? -35.323 -9.816 12.769 1.00 31.17 458 ARG E N 1
ATOM 673 C CA . ARG A 1 113 ? -35.833 -10.403 11.527 1.00 27.20 458 ARG E CA 1
ATOM 674 C C . ARG A 1 113 ? -36.110 -11.908 11.531 1.00 29.86 458 ARG E C 1
ATOM 675 O O . ARG A 1 113 ? -36.650 -12.436 10.559 1.00 32.28 458 ARG E O 1
ATOM 683 N N . TYR A 1 114 ? -35.751 -12.588 12.620 1.00 27.95 459 TYR E N 1
ATOM 684 C CA . TYR A 1 114 ? -35.873 -14.044 12.733 1.00 23.47 459 TYR E CA 1
ATOM 685 C C . TYR A 1 114 ? -36.175 -14.404 14.186 1.00 31.17 459 TYR E C 1
ATOM 686 O O . TYR A 1 114 ? -35.707 -13.730 15.102 1.00 38.18 459 TYR E O 1
ATOM 695 N N . GLY A 1 115 ? -36.933 -15.469 14.413 1.00 25.45 460 GLY E N 1
ATOM 696 C CA . GLY A 1 115 ? -37.177 -15.905 15.778 1.00 28.45 460 GLY E CA 1
ATOM 697 C C . GLY A 1 115 ? -35.986 -16.639 16.365 1.00 34.71 460 GLY E C 1
ATOM 698 O O . GLY A 1 115 ? -35.756 -16.614 17.571 1.00 35.01 460 GLY E O 1
ATOM 699 N N . LYS A 1 116 ? -35.231 -17.320 15.509 1.00 30.69 461 LYS E N 1
ATOM 700 C CA . LYS A 1 116 ? -34.052 -18.038 15.967 1.00 26.78 461 LYS E CA 1
ATOM 701 C C . LYS A 1 116 ? -32.851 -17.652 15.120 1.00 28.14 461 LYS E C 1
ATOM 702 O O . LYS A 1 116 ? -32.938 -17.595 13.888 1.00 25.30 461 LYS E O 1
ATOM 708 N N . ILE A 1 117 ? -31.742 -17.379 15.799 1.00 24.07 462 ILE E N 1
ATOM 709 C CA . ILE A 1 117 ? -30.446 -17.155 15.178 1.00 20.54 462 ILE E CA 1
ATOM 710 C C . ILE A 1 117 ? -29.614 -18.387 15.529 1.00 22.24 462 ILE E C 1
ATOM 711 O O . ILE A 1 117 ? -29.369 -18.665 16.705 1.00 22.65 462 ILE E O 1
ATOM 716 N N . CYS A 1 118 ? -29.194 -19.150 14.531 1.00 20.99 463 CYS E N 1
ATOM 717 C CA . CYS A 1 118 ? -28.577 -20.443 14.825 1.00 19.39 463 CYS E CA 1
ATOM 718 C C . CYS A 1 118 ? -27.144 -20.556 14.314 1.00 27.78 463 CYS E C 1
ATOM 719 O O . CYS A 1 118 ? -26.867 -20.383 13.111 1.00 22.20 463 CYS E O 1
ATOM 722 N N . ILE A 1 119 ? -26.237 -20.856 15.235 1.00 23.10 464 ILE E N 1
ATOM 723 C CA . ILE A 1 119 ? -24.847 -21.104 14.876 1.00 21.79 464 ILE E CA 1
ATOM 724 C C . ILE A 1 119 ? -24.706 -22.547 14.412 1.00 19.41 464 ILE E C 1
ATOM 725 O O . ILE A 1 119 ? -24.984 -23.469 15.160 1.00 19.66 464 ILE E O 1
ATOM 730 N N . LEU A 1 120 ? -24.300 -22.725 13.161 1.00 19.68 465 LEU E N 1
ATOM 731 C CA . LEU A 1 120 ? -24.110 -24.043 12.581 1.00 20.24 465 LEU E CA 1
ATOM 732 C C . LEU A 1 120 ? -22.618 -24.181 12.299 1.00 23.50 465 LEU E C 1
ATOM 733 O O . LEU A 1 120 ? -22.119 -23.619 11.331 1.00 20.54 465 LEU E O 1
ATOM 738 N N . ALA A 1 121 ? -21.902 -24.894 13.165 1.00 26.35 466 ALA E N 1
ATOM 739 C CA . ALA A 1 121 ? -20.445 -25.024 13.044 1.00 25.65 466 ALA E CA 1
ATOM 740 C C . ALA A 1 121 ? -20.006 -26.477 13.216 1.00 30.71 466 ALA E C 1
ATOM 741 O O . ALA A 1 121 ? -20.741 -27.286 13.786 1.00 28.38 466 ALA E O 1
ATOM 743 N N . ASP A 1 122 ? -18.811 -26.797 12.720 1.00 20.88 467 ASP E N 1
ATOM 744 C CA . ASP A 1 122 ? -18.275 -28.148 12.799 1.00 23.78 467 ASP E CA 1
ATOM 745 C C . ASP A 1 122 ? -18.037 -28.552 14.248 1.00 24.72 467 ASP E C 1
ATOM 746 O O . ASP A 1 122 ? -17.994 -27.706 15.131 1.00 22.81 467 ASP E O 1
ATOM 751 N N . ALA A 1 123 ? -17.845 -29.849 14.469 1.00 23.89 468 ALA E N 1
ATOM 752 C CA . ALA A 1 123 ? -17.541 -30.377 15.794 1.00 27.78 468 ALA E CA 1
ATOM 753 C C . ALA A 1 123 ? -16.050 -30.344 16.119 1.00 31.08 468 ALA E C 1
ATOM 754 O O . ALA A 1 123 ? -15.663 -30.575 17.267 1.00 28.97 468 ALA E O 1
ATOM 756 N N . ASP A 1 124 ? -15.207 -30.073 15.126 1.00 23.25 469 ASP E N 1
ATOM 757 C CA . ASP A 1 124 ? -13.768 -30.095 15.376 1.00 28.46 469 ASP E CA 1
ATOM 758 C C . ASP A 1 124 ? -13.261 -28.748 15.868 1.00 26.93 469 ASP E C 1
ATOM 759 O O . ASP A 1 124 ? -14.039 -27.804 16.045 1.00 25.69 469 ASP E O 1
ATOM 764 N N . SER A 1 125 ? -11.954 -28.667 16.072 1.00 24.18 470 SER E N 1
ATOM 765 C CA . SER A 1 125 ? -11.360 -27.542 16.782 1.00 24.60 470 SER E CA 1
ATOM 766 C C . SER A 1 125 ? -11.708 -26.209 16.134 1.00 27.75 470 SER E C 1
ATOM 767 O O . SER A 1 125 ? -12.036 -25.256 16.833 1.00 23.64 470 SER E O 1
ATOM 770 N N . ASP A 1 126 ? -11.658 -26.137 14.805 1.00 25.63 471 ASP E N 1
ATOM 771 C CA . ASP A 1 126 ? -12.009 -24.884 14.125 1.00 24.02 471 ASP E CA 1
ATOM 772 C C . ASP A 1 126 ? -13.483 -24.496 14.279 1.00 24.10 471 ASP E C 1
ATOM 773 O O . ASP A 1 126 ? -13.804 -23.323 14.393 1.00 23.34 471 ASP E O 1
ATOM 778 N N . GLY A 1 127 ? -14.375 -25.482 14.260 1.00 21.64 472 GLY E N 1
ATOM 779 C CA . GLY A 1 127 ? -15.788 -25.199 14.383 1.00 21.55 472 GLY E CA 1
ATOM 780 C C . GLY A 1 127 ? -16.080 -24.675 15.774 1.00 20.12 472 GLY E C 1
ATOM 781 O O . GLY A 1 127 ? -16.833 -23.726 15.954 1.00 16.42 472 GLY E O 1
ATOM 782 N N . LEU A 1 128 ? -15.458 -25.301 16.762 1.00 18.89 473 LEU E N 1
ATOM 783 C CA . LEU A 1 128 ? -15.611 -24.911 18.148 1.00 19.46 473 LEU E CA 1
ATOM 784 C C . LEU A 1 128 ? -15.125 -23.473 18.360 1.00 22.24 473 LEU E C 1
ATOM 785 O O . LEU A 1 128 ? -15.724 -22.695 19.097 1.00 19.48 473 LEU E O 1
ATOM 790 N N . HIS A 1 129 ? -14.059 -23.106 17.672 1.00 18.07 474 HIS E N 1
ATOM 791 C CA . HIS A 1 129 ? -13.517 -21.760 17.799 1.00 17.16 474 HIS E CA 1
ATOM 792 C C . HIS A 1 129 ? -14.463 -20.743 17.180 1.00 26.45 474 HIS E C 1
ATOM 793 O O . HIS A 1 129 ? -14.716 -19.676 17.751 1.00 22.26 474 HIS E O 1
ATOM 800 N N . ILE A 1 130 ? -14.985 -21.076 16.000 1.00 23.25 475 ILE E N 1
ATOM 801 C CA . ILE A 1 130 ? -15.958 -20.224 15.318 1.00 16.85 475 ILE E CA 1
ATOM 802 C C . ILE A 1 130 ? -17.194 -20.026 16.195 1.00 17.93 475 ILE E C 1
ATOM 803 O O . ILE A 1 130 ? -17.651 -18.907 16.377 1.00 19.75 475 ILE E O 1
ATOM 808 N N . ALA A 1 131 ? -17.721 -21.114 16.756 1.00 17.24 476 ALA E N 1
ATOM 809 C CA . ALA A 1 131 ? -18.864 -21.022 17.670 1.00 21.27 476 ALA E CA 1
ATOM 810 C C . ALA A 1 131 ? -18.586 -20.103 18.849 1.00 17.10 476 ALA E C 1
ATOM 811 O O . ALA A 1 131 ? -19.444 -19.308 19.235 1.00 19.68 476 ALA E O 1
ATOM 813 N N . THR A 1 132 ? -17.405 -20.190 19.445 1.00 17.91 477 THR E N 1
ATOM 814 C CA . THR A 1 132 ? -17.209 -19.362 20.629 1.00 21.32 477 THR E CA 1
ATOM 815 C C . THR A 1 132 ? -17.088 -17.880 20.273 1.00 21.06 477 THR E C 1
ATOM 816 O O . THR A 1 132 ? -17.519 -17.032 21.050 1.00 22.72 477 THR E O 1
ATOM 820 N N . LEU A 1 133 ? -16.533 -17.577 19.098 1.00 17.82 478 LEU E N 1
ATOM 821 C CA . LEU A 1 133 ? -16.353 -16.195 18.677 1.00 17.60 478 LEU E CA 1
ATOM 822 C C . LEU A 1 133 ? -17.706 -15.550 18.365 1.00 18.73 478 LEU E C 1
ATOM 823 O O . LEU A 1 133 ? -17.933 -14.389 18.677 1.00 20.85 478 LEU E O 1
ATOM 828 N N . LEU A 1 134 ? -18.604 -16.318 17.761 1.00 17.90 479 LEU E N 1
ATOM 829 C CA . LEU A 1 134 ? -19.976 -15.861 17.540 1.00 20.46 479 LEU E CA 1
ATOM 830 C C . LEU A 1 134 ? -20.755 -15.662 18.849 1.00 22.10 479 LEU E C 1
ATOM 831 O O . LEU A 1 134 ? -21.413 -14.638 19.030 1.00 22.05 479 LEU E O 1
ATOM 836 N N . CYS A 1 135 ? -20.696 -16.633 19.760 1.00 17.46 480 CYS E N 1
ATOM 837 C CA . CYS A 1 135 ? -21.312 -16.453 21.083 1.00 18.10 480 CYS E CA 1
ATOM 838 C C . CYS A 1 135 ? -20.787 -15.193 21.756 1.00 17.52 480 CYS E C 1
ATOM 839 O O . CYS A 1 135 ? -21.553 -14.411 22.299 1.00 22.37 480 CYS E O 1
ATOM 842 N N . ALA A 1 136 ? -19.473 -15.006 21.716 1.00 18.59 481 ALA E N 1
ATOM 843 C CA . ALA A 1 136 ? -18.859 -13.836 22.314 1.00 23.49 481 ALA E CA 1
ATOM 844 C C . ALA A 1 136 ? -19.490 -12.577 21.728 1.00 24.64 481 ALA E C 1
ATOM 845 O O . ALA A 1 136 ? -19.857 -11.659 22.465 1.00 21.13 481 ALA E O 1
ATOM 847 N N . LEU A 1 137 ? -19.610 -12.543 20.400 1.00 22.66 482 LEU E N 1
ATOM 848 C CA . LEU A 1 137 ? -20.209 -11.397 19.724 1.00 18.52 482 LEU E CA 1
ATOM 849 C C . LEU A 1 137 ? -21.596 -11.142 20.276 1.00 21.40 482 LEU E C 1
ATOM 850 O O . LEU A 1 137 ? -21.942 -10.013 20.616 1.00 23.67 482 LEU E O 1
ATOM 855 N N . PHE A 1 138 ? -22.399 -12.199 20.349 1.00 23.24 483 PHE E N 1
ATOM 856 C CA . PHE A 1 138 ? -23.786 -12.060 20.768 1.00 20.23 483 PHE E CA 1
ATOM 857 C C . PHE A 1 138 ? -23.902 -11.734 22.249 1.00 25.51 483 PHE E C 1
ATOM 858 O O . PHE A 1 138 ? -24.726 -10.920 22.628 1.00 22.19 483 PHE E O 1
ATOM 866 N N . VAL A 1 139 ? -23.062 -12.340 23.084 1.00 21.29 484 VAL E N 1
ATOM 867 C CA . VAL A 1 139 ? -23.114 -12.038 24.510 1.00 23.95 484 VAL E CA 1
ATOM 868 C C . VAL A 1 139 ? -22.693 -10.594 24.781 1.00 26.37 484 VAL E C 1
ATOM 869 O O . VAL A 1 139 ? -23.359 -9.902 25.531 1.00 27.23 484 VAL E O 1
ATOM 873 N N . LYS A 1 140 ? -21.612 -10.129 24.146 1.00 26.22 485 LYS E N 1
ATOM 874 C CA . LYS A 1 140 ? -21.135 -8.762 24.379 1.00 27.18 485 LYS E CA 1
ATOM 875 C C . LYS A 1 140 ? -22.024 -7.705 23.741 1.00 28.10 485 LYS E C 1
ATOM 876 O O . LYS A 1 140 ? -22.402 -6.736 24.387 1.00 27.78 485 LYS E O 1
ATOM 882 N N . HIS A 1 141 ? -22.364 -7.888 22.474 1.00 25.89 486 HIS E N 1
ATOM 883 C CA . HIS A 1 141 ? -22.994 -6.806 21.720 1.00 25.09 486 HIS E CA 1
ATOM 884 C C . HIS A 1 141 ? -24.509 -6.964 21.488 1.00 28.79 486 HIS E C 1
ATOM 885 O O . HIS A 1 141 ? -25.187 -5.996 21.167 1.00 31.05 486 HIS E O 1
ATOM 892 N N . PHE A 1 142 ? -25.044 -8.169 21.670 1.00 20.52 487 PHE E N 1
ATOM 893 C CA . PHE A 1 142 ? -26.494 -8.353 21.576 1.00 21.73 487 PHE E CA 1
ATOM 894 C C . PHE A 1 142 ? -27.062 -9.157 22.746 1.00 25.47 487 PHE E C 1
ATOM 895 O O . PHE A 1 142 ? -27.815 -10.105 22.530 1.00 30.29 487 PHE E O 1
ATOM 903 N N . PRO A 1 143 ? -26.712 -8.777 23.989 1.00 28.56 488 PRO E N 1
ATOM 904 C CA . PRO A 1 143 ? -27.152 -9.568 25.148 1.00 32.11 488 PRO E CA 1
ATOM 905 C C . PRO A 1 143 ? -28.679 -9.731 25.239 1.00 25.47 488 PRO E C 1
ATOM 906 O O . PRO A 1 143 ? -29.159 -10.794 25.644 1.00 28.03 488 PRO E O 1
ATOM 910 N N . ALA A 1 144 ? -29.431 -8.707 24.850 1.00 24.78 489 ALA E N 1
ATOM 911 C CA . ALA A 1 144 ? -30.898 -8.784 24.888 1.00 32.46 489 ALA E CA 1
ATOM 912 C C . ALA A 1 144 ? -31.419 -9.952 24.051 1.00 31.47 489 ALA E C 1
ATOM 913 O O . ALA A 1 144 ? -32.311 -10.690 24.479 1.00 29.10 489 ALA E O 1
ATOM 915 N N . LEU A 1 145 ? -30.847 -10.107 22.857 1.00 33.77 490 LEU E N 1
ATOM 916 C CA . LEU A 1 145 ? -31.153 -11.224 21.968 1.00 23.98 490 LEU E CA 1
ATOM 917 C C . LEU A 1 145 ? -30.939 -12.575 22.637 1.00 21.75 490 LEU E C 1
ATOM 918 O O . LEU A 1 145 ? -31.727 -13.495 22.469 1.00 25.05 490 LEU E O 1
ATOM 923 N N . VAL A 1 146 ? -29.835 -12.706 23.360 1.00 21.04 491 VAL E N 1
ATOM 924 C CA . VAL A 1 146 ? -29.549 -13.948 24.054 1.00 26.89 491 VAL E CA 1
ATOM 925 C C . VAL A 1 146 ? -30.450 -14.083 25.272 1.00 28.08 491 VAL E C 1
ATOM 926 O O . VAL A 1 146 ? -30.955 -15.156 25.562 1.00 29.82 491 VAL E O 1
ATOM 930 N N . GLU A 1 147 ? -30.657 -12.983 25.984 1.00 33.83 492 GLU E N 1
ATOM 931 C CA . GLU A 1 147 ? -31.523 -13.025 27.156 1.00 30.22 492 GLU E CA 1
ATOM 932 C C . GLU A 1 147 ? -32.961 -13.407 26.781 1.00 35.56 492 GLU E C 1
ATOM 933 O O . GLU A 1 147 ? -33.597 -14.165 27.502 1.00 31.35 492 GLU E O 1
ATOM 939 N N . GLU A 1 148 ? -33.459 -12.912 25.645 1.00 27.38 493 GLU E N 1
ATOM 940 C CA . GLU A 1 148 ? -34.809 -13.256 25.195 1.00 27.52 493 GLU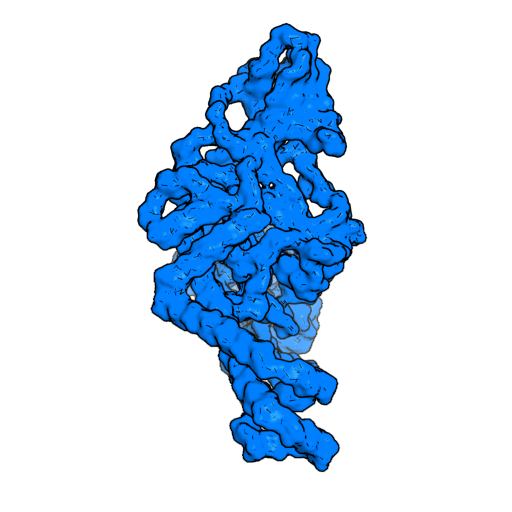 E CA 1
ATOM 941 C C . GLU A 1 148 ? -34.906 -14.634 24.515 1.00 33.71 493 GLU E C 1
ATOM 942 O O . GLU A 1 148 ? -35.945 -14.980 23.953 1.00 32.76 493 GLU E O 1
ATOM 948 N N . GLY A 1 149 ? -33.831 -15.413 24.566 1.00 28.97 494 GLY E N 1
ATOM 949 C CA . GLY A 1 149 ? -33.868 -16.781 24.072 1.00 29.52 494 GLY E CA 1
ATOM 950 C C . GLY A 1 149 ? -33.796 -16.948 22.561 1.00 32.05 494 GLY E C 1
ATOM 951 O O . GLY A 1 149 ? -34.281 -17.943 22.020 1.00 22.02 494 GLY E O 1
ATOM 952 N N . HIS A 1 150 ? -33.179 -15.990 21.874 1.00 27.33 495 HIS E N 1
ATOM 953 C CA . HIS A 1 150 ? -33.113 -16.041 20.413 1.00 28.37 495 HIS E CA 1
ATOM 954 C C . HIS A 1 150 ? -31.858 -16.685 19.828 1.00 29.45 495 HIS E C 1
ATOM 955 O O . HIS A 1 150 ? -31.785 -16.912 18.623 1.00 26.40 495 HIS E O 1
ATOM 962 N N . LEU A 1 151 ? -30.867 -16.967 20.667 1.00 20.59 496 LEU E N 1
ATOM 963 C CA . LEU A 1 151 ? -29.636 -17.550 20.171 1.00 23.59 496 LEU E CA 1
ATOM 964 C C . LEU A 1 151 ? -29.613 -19.063 20.389 1.00 21.91 496 LEU E C 1
ATOM 965 O O . LEU A 1 151 ? -29.811 -19.524 21.513 1.00 22.19 496 LEU E O 1
ATOM 970 N N . TYR A 1 152 ? -29.347 -19.818 19.326 1.00 18.56 497 TYR E N 1
ATOM 971 C CA . TYR A 1 152 ? -29.237 -21.285 19.395 1.00 17.36 497 TYR E CA 1
ATOM 972 C C . TYR A 1 152 ? -27.977 -21.812 18.718 1.00 22.75 497 TYR E C 1
ATOM 973 O O . TYR A 1 152 ? -27.383 -21.152 17.881 1.00 17.39 497 TYR E O 1
ATOM 982 N N . VAL A 1 153 ? -27.603 -23.036 19.067 1.00 23.68 498 VAL E N 1
ATOM 983 C CA . VAL A 1 153 ? -26.529 -23.740 18.394 1.00 23.24 498 VAL E CA 1
ATOM 984 C C . VAL A 1 153 ? -27.137 -24.959 17.729 1.00 24.01 498 VAL E C 1
ATOM 985 O O . VAL A 1 153 ? -27.846 -25.720 18.374 1.00 21.19 498 VAL E O 1
ATOM 989 N N . ALA A 1 154 ? -26.858 -25.156 16.449 1.00 20.89 499 ALA E N 1
ATOM 990 C CA . ALA A 1 154 ? -27.322 -26.353 15.774 1.00 20.42 499 ALA E CA 1
ATOM 991 C C . ALA A 1 154 ? -26.236 -27.380 15.986 1.00 20.71 499 ALA E C 1
ATOM 992 O O . ALA A 1 154 ? -25.155 -27.253 15.422 1.00 25.49 499 ALA E O 1
ATOM 994 N N . MET A 1 155 ? -26.498 -28.369 16.833 1.00 20.08 500 MET E N 1
ATOM 995 C CA . MET A 1 155 ? -25.474 -29.346 17.196 1.00 23.37 500 MET E CA 1
ATOM 996 C C . MET A 1 155 ? -25.125 -30.277 16.040 1.00 26.02 500 MET E C 1
ATOM 997 O O . MET A 1 155 ? -26.008 -30.846 15.402 1.00 22.72 500 MET E O 1
ATOM 1002 N N . PRO A 1 156 ? -23.824 -30.431 15.766 1.00 24.06 501 PRO E N 1
ATOM 1003 C CA . PRO A 1 156 ? -23.406 -31.383 14.730 1.00 21.78 501 PRO E CA 1
ATOM 1004 C C . PRO A 1 156 ? -23.554 -32.773 15.313 1.00 23.13 501 PRO E C 1
ATOM 1005 O O . PRO A 1 156 ? -23.682 -32.884 16.524 1.00 24.47 501 PRO E O 1
ATOM 1009 N N . PRO A 1 157 ? -23.523 -33.820 14.480 1.00 22.32 502 PRO E N 1
ATOM 1010 C CA . PRO A 1 157 ? -23.537 -35.171 15.057 1.00 21.05 502 PRO E CA 1
ATOM 1011 C C . PRO A 1 157 ? -22.380 -35.421 16.022 1.00 29.80 502 PRO E C 1
ATOM 1012 O O . PRO A 1 157 ? -21.339 -34.782 15.919 1.00 21.36 502 PRO E O 1
ATOM 1016 N N . LEU A 1 158 ? -22.572 -36.345 16.959 1.00 25.48 503 LEU E N 1
ATOM 1017 C CA . LEU A 1 158 ? -21.483 -36.806 17.810 1.00 25.08 503 LEU E CA 1
ATOM 1018 C C . LEU A 1 158 ? -20.756 -37.981 17.140 1.00 23.87 503 LEU E C 1
ATOM 1019 O O . LEU A 1 158 ? -19.537 -38.072 17.190 1.00 23.88 503 LEU E O 1
ATOM 1024 N N . PHE A 1 159 ? -21.511 -38.877 16.510 1.00 20.38 504 PHE E N 1
ATOM 1025 C CA . PHE A 1 159 ? -20.934 -40.094 15.935 1.00 19.35 504 PHE E CA 1
ATOM 1026 C C . PHE A 1 159 ? -21.370 -40.305 14.503 1.00 22.15 504 PHE E C 1
ATOM 1027 O O . PHE A 1 159 ? -22.483 -39.946 14.115 1.00 21.72 504 PHE E O 1
ATOM 1035 N N . ARG A 1 160 ? -20.489 -40.917 13.729 1.00 19.07 505 ARG E N 1
ATOM 1036 C CA . ARG A 1 160 ? -20.861 -41.454 12.439 1.00 22.23 505 ARG E CA 1
ATOM 1037 C C . ARG A 1 160 ? -20.836 -42.966 12.574 1.00 25.95 505 ARG E C 1
ATOM 1038 O O . ARG A 1 160 ? -20.005 -43.515 13.312 1.00 22.73 505 ARG E O 1
ATOM 1046 N N . ILE A 1 161 ? -21.746 -43.637 11.878 1.00 24.15 506 ILE E N 1
ATOM 1047 C CA . ILE A 1 161 ? -21.777 -45.095 11.884 1.00 25.76 506 ILE E CA 1
ATOM 1048 C C . ILE A 1 161 ? -21.838 -45.612 10.469 1.00 26.26 506 ILE E C 1
ATOM 1049 O O . ILE A 1 161 ? -22.777 -45.316 9.733 1.00 30.55 506 ILE E O 1
ATOM 1054 N N . ASP A 1 162 ? -20.825 -46.370 10.073 1.00 30.67 507 ASP E N 1
ATOM 1055 C CA . ASP A 1 162 ? -20.823 -46.970 8.744 1.00 36.19 507 ASP E CA 1
ATOM 1056 C C . ASP A 1 162 ? -21.272 -48.423 8.821 1.00 32.80 507 ASP E C 1
ATOM 1057 O O . ASP A 1 162 ? -20.818 -49.186 9.670 1.00 35.11 507 ASP E O 1
ATOM 1062 N N . ILE A 1 163 ? -22.188 -48.787 7.936 1.00 28.79 508 ILE E N 1
ATOM 1063 C CA . ILE A 1 163 ? -22.696 -50.146 7.854 1.00 34.53 508 ILE E CA 1
ATOM 1064 C C . ILE A 1 163 ? -22.780 -50.487 6.377 1.00 35.16 508 ILE E C 1
ATOM 1065 O O . ILE A 1 163 ? -23.713 -50.069 5.680 1.00 35.46 508 ILE E O 1
ATOM 1070 N N . GLY A 1 164 ? -21.783 -51.218 5.891 1.00 36.66 509 GLY E N 1
ATOM 1071 C CA . GLY A 1 164 ? -21.637 -51.422 4.463 1.00 28.43 509 GLY E CA 1
ATOM 1072 C C . GLY A 1 164 ? -21.489 -50.094 3.749 1.00 33.31 509 GLY E C 1
ATOM 1073 O O . GLY A 1 164 ? -20.638 -49.281 4.101 1.00 37.78 509 GLY E O 1
ATOM 1074 N N . LYS A 1 165 ? -22.329 -49.864 2.750 1.00 36.75 510 LYS E N 1
ATOM 1075 C CA . LYS A 1 165 ? -22.297 -48.616 2.003 1.00 41.94 510 LYS E CA 1
ATOM 1076 C C . LYS A 1 165 ? -23.203 -47.558 2.639 1.00 32.93 510 LYS E C 1
ATOM 1077 O O . LYS A 1 165 ? -23.325 -46.437 2.130 1.00 34.67 510 LYS E O 1
ATOM 1083 N N . ASP A 1 166 ? -23.827 -47.921 3.756 1.00 32.98 511 ASP E N 1
ATOM 1084 C CA . ASP A 1 166 ? -24.712 -47.012 4.474 1.00 36.34 511 ASP E CA 1
ATOM 1085 C C . ASP A 1 166 ? -23.965 -46.208 5.516 1.00 28.57 511 ASP E C 1
ATOM 1086 O O . ASP A 1 166 ? -23.144 -46.735 6.260 1.00 33.39 511 ASP E O 1
ATOM 1091 N N . VAL A 1 167 ? -24.294 -44.930 5.575 1.00 25.07 512 VAL E N 1
ATOM 1092 C CA . VAL A 1 167 ? -23.730 -44.020 6.547 1.00 36.29 512 VAL E CA 1
ATOM 1093 C C . VAL A 1 167 ? -24.847 -43.521 7.436 1.00 28.79 512 VAL E C 1
ATOM 1094 O O . VAL A 1 167 ? -25.865 -43.033 6.940 1.00 28.10 512 VAL E O 1
ATOM 1098 N N . HIS A 1 168 ? -24.665 -43.650 8.746 1.00 22.44 513 HIS E N 1
ATOM 1099 C CA . HIS A 1 168 ? -25.637 -43.124 9.703 1.00 23.84 513 HIS E CA 1
ATOM 1100 C C . HIS A 1 168 ? -24.968 -42.122 10.637 1.00 20.97 513 HIS E C 1
ATOM 1101 O O . HIS A 1 168 ? -23.776 -42.225 10.912 1.00 21.64 513 HIS E O 1
ATOM 1108 N N . TYR A 1 169 ? -25.733 -41.150 11.118 1.00 18.47 514 TYR E N 1
ATOM 1109 C CA . TYR A 1 169 ? -25.226 -40.200 12.106 1.00 17.58 514 TYR E CA 1
ATOM 1110 C C . TYR A 1 169 ? -26.039 -40.290 13.404 1.00 18.76 514 TYR E C 1
ATOM 1111 O O . TYR A 1 169 ? -27.246 -40.499 13.367 1.00 21.26 514 TYR E O 1
ATOM 1120 N N . ALA A 1 170 ? -25.367 -40.163 14.544 1.00 15.78 515 ALA E N 1
ATOM 1121 C CA . ALA A 1 170 ? -26.039 -40.061 15.844 1.00 21.18 515 ALA E CA 1
ATOM 1122 C C . ALA A 1 170 ? -25.685 -38.734 16.499 1.00 23.43 515 ALA E C 1
ATOM 1123 O O . ALA A 1 170 ? -24.514 -38.376 16.593 1.00 24.59 515 ALA E O 1
ATOM 1125 N N . LEU A 1 171 ? -26.696 -38.012 16.954 1.00 22.31 516 LEU E N 1
ATOM 1126 C CA . LEU A 1 171 ? -26.490 -36.700 17.545 1.00 22.01 516 LEU E CA 1
ATOM 1127 C C . LEU A 1 171 ? -26.231 -36.813 19.040 1.00 31.87 516 LEU E C 1
ATOM 1128 O O . LEU A 1 171 ? -25.923 -35.821 19.700 1.00 31.74 516 LEU E O 1
ATOM 1133 N N . ASP A 1 172 ? -26.353 -38.026 19.564 1.00 29.80 517 ASP E N 1
ATOM 1134 C CA . ASP A 1 172 ? -26.109 -38.278 20.978 1.00 34.74 517 ASP E CA 1
ATOM 1135 C C . ASP A 1 172 ? -25.998 -39.767 21.266 1.00 35.84 517 ASP E C 1
ATOM 1136 O O . ASP A 1 172 ? -26.165 -40.602 20.370 1.00 32.56 517 ASP E O 1
ATOM 1141 N N . ASP A 1 173 ? -25.712 -40.085 22.523 1.00 34.55 518 ASP E N 1
ATOM 1142 C CA . ASP A 1 173 ? -25.476 -41.461 22.951 1.00 36.64 518 ASP E CA 1
ATOM 1143 C C . ASP A 1 173 ? -26.703 -42.352 22.829 1.00 31.28 518 ASP E C 1
ATOM 1144 O O . ASP A 1 173 ? -26.578 -43.550 22.582 1.00 36.24 518 ASP E O 1
ATOM 1149 N N . GLU A 1 174 ? -27.883 -41.763 23.005 1.00 29.92 519 GLU E N 1
ATOM 1150 C CA . GLU A 1 174 ? -29.135 -42.492 22.867 1.00 40.14 519 GLU E CA 1
ATOM 1151 C C . GLU A 1 174 ? -29.350 -42.957 21.430 1.00 34.27 519 GLU E C 1
ATOM 1152 O O . GLU A 1 174 ? -29.620 -44.130 21.189 1.00 34.86 519 GLU E O 1
ATOM 1158 N N . GLU A 1 175 ? -29.232 -42.026 20.486 1.00 29.63 520 GLU E N 1
ATOM 1159 C CA . GLU A 1 175 ? -29.396 -42.328 19.069 1.00 25.04 520 GLU E CA 1
ATOM 1160 C C . GLU A 1 175 ? -28.422 -43.388 18.606 1.00 21.84 520 GLU E C 1
ATOM 1161 O O . GLU A 1 175 ? -28.766 -44.213 17.761 1.00 20.98 520 GLU E O 1
ATOM 1167 N N . LEU A 1 176 ? -27.214 -43.376 19.163 1.00 19.72 521 LEU E N 1
ATOM 1168 C CA . LEU A 1 176 ? -26.209 -44.366 18.792 1.00 26.72 521 LEU E CA 1
ATOM 1169 C C . LEU A 1 176 ? -26.648 -45.748 19.261 1.00 29.07 521 LEU E C 1
ATOM 1170 O O . LEU A 1 176 ? -26.601 -46.717 18.500 1.00 25.33 521 LEU E O 1
ATOM 1175 N N . GLU A 1 177 ? -27.070 -45.840 20.519 1.00 28.98 522 GLU E N 1
ATOM 1176 C CA . GLU A 1 177 ? -27.561 -47.104 21.052 1.00 38.74 522 GLU E CA 1
ATOM 1177 C C . GLU A 1 177 ? -28.745 -47.619 20.242 1.00 33.83 522 GLU E C 1
ATOM 1178 O O . GLU A 1 177 ? -28.823 -48.808 19.936 1.00 35.37 522 GLU E O 1
ATOM 1184 N N . THR A 1 178 ? -29.667 -46.722 19.904 1.00 30.45 523 THR E N 1
ATOM 1185 C CA . THR A 1 178 ? -30.824 -47.087 19.086 1.00 29.35 523 THR E CA 1
ATOM 1186 C C . THR A 1 178 ? -30.401 -47.642 17.726 1.00 30.73 523 THR E C 1
ATOM 1187 O O . THR A 1 178 ? -30.849 -48.708 17.306 1.00 31.47 523 THR E O 1
ATOM 1191 N N . ILE A 1 179 ? -29.524 -46.918 17.043 1.00 26.49 524 ILE E N 1
ATOM 1192 C CA . ILE A 1 179 ? -29.037 -47.346 15.737 1.00 21.20 524 ILE E CA 1
ATOM 1193 C C . ILE A 1 179 ? -28.405 -48.730 15.814 1.00 27.70 524 ILE E C 1
ATOM 1194 O O . ILE A 1 179 ? -28.661 -49.591 14.975 1.00 33.69 524 ILE E O 1
ATOM 1199 N N . LEU A 1 180 ? -27.570 -48.938 16.820 1.00 27.17 525 LEU E N 1
ATOM 1200 C CA . LEU A 1 180 ? -26.818 -50.182 16.948 1.00 29.28 525 LEU E CA 1
ATOM 1201 C C . LEU A 1 180 ? -27.722 -51.392 17.206 1.00 39.46 525 LEU E C 1
ATOM 1202 O O . LEU A 1 180 ? -27.514 -52.455 16.626 1.00 40.35 525 LEU E O 1
ATOM 1207 N N . LYS A 1 181 ? -28.719 -51.242 18.075 1.00 29.37 526 LYS E N 1
ATOM 1208 C CA . LYS A 1 181 ? -29.538 -52.397 18.459 1.00 42.15 526 LYS E CA 1
ATOM 1209 C C . LYS A 1 181 ? -30.545 -52.851 17.383 1.00 41.60 526 LYS E C 1
ATOM 1210 O O . LYS A 1 181 ? -31.060 -53.965 17.435 1.00 44.96 526 LYS E O 1
ATOM 1216 N N . ASN A 1 182 ? -30.789 -52.003 16.394 1.00 25.25 527 ASN E N 1
ATOM 1217 C CA . ASN A 1 182 ? -31.819 -52.263 15.404 1.00 40.26 527 ASN E CA 1
ATOM 1218 C C . ASN A 1 182 ? -31.276 -52.725 14.067 1.00 49.66 527 ASN E C 1
ATOM 1219 O O . ASN A 1 182 ? -32.031 -53.026 13.147 1.00 48.05 527 ASN E O 1
ATOM 1224 N N . VAL A 1 183 ? -29.958 -52.762 13.949 1.00 50.40 528 VAL E N 1
ATOM 1225 C CA . VAL A 1 183 ? -29.368 -53.457 12.827 1.00 59.04 528 VAL E CA 1
ATOM 1226 C C . VAL A 1 183 ? -28.879 -54.801 13.341 1.00 80.28 528 VAL E C 1
ATOM 1227 O O . VAL A 1 183 ? -27.943 -54.883 14.143 1.00 74.94 528 VAL E O 1
ATOM 1231 N N . LYS A 1 184 ? -29.572 -55.850 12.922 1.00 73.33 529 LYS E N 1
ATOM 1232 C CA . LYS A 1 184 ? -29.110 -57.204 13.151 1.00 91.63 529 LYS E CA 1
ATOM 1233 C C . LYS A 1 184 ? -28.839 -57.782 11.777 1.00 95.19 529 LYS E C 1
ATOM 1234 O O . LYS A 1 184 ? -29.403 -57.321 10.780 1.00 94.06 529 LYS E O 1
ATOM 1236 N N . GLY A 1 185 ? -27.967 -58.778 11.715 1.00 90.86 530 GLY E N 1
ATOM 1237 C CA . GLY A 1 185 ? -27.629 -59.384 10.444 1.00 95.40 530 GLY E CA 1
ATOM 1238 C C . GLY A 1 185 ? -26.145 -59.619 10.271 1.00 92.22 530 GLY E C 1
ATOM 1239 O O . GLY A 1 185 ? -25.476 -60.121 11.176 1.00 93.69 530 GLY E O 1
ATOM 1240 N N . ASN A 1 186 ? -25.628 -59.244 9.106 1.00 94.91 531 ASN E N 1
ATOM 1241 C CA . ASN A 1 186 ? -24.253 -59.569 8.738 1.00 101.48 531 ASN E CA 1
ATOM 1242 C C . ASN A 1 186 ? -23.211 -58.512 9.125 1.00 95.79 531 ASN E C 1
ATOM 1243 O O . ASN A 1 186 ? -22.391 -58.740 10.017 1.00 89.32 531 ASN E O 1
ATOM 1245 N N . LYS A 1 187 ? -23.253 -57.362 8.455 1.00 103.17 532 LYS E N 1
ATOM 1246 C CA . LYS A 1 187 ? -22.190 -56.354 8.552 1.00 91.33 532 LYS E CA 1
ATOM 1247 C C . LYS A 1 187 ? -21.862 -55.891 9.977 1.00 81.49 532 LYS E C 1
ATOM 1248 O O . LYS A 1 187 ? -22.738 -55.822 10.844 1.00 81.69 532 LYS E O 1
ATOM 1250 N N . ASN A 1 188 ? -20.588 -55.580 10.205 1.00 61.67 533 ASN E N 1
ATOM 1251 C CA . ASN A 1 188 ? -20.143 -55.034 11.485 1.00 64.48 533 ASN E CA 1
ATOM 1252 C C . ASN A 1 188 ? -20.095 -53.507 11.444 1.00 53.81 533 ASN E C 1
ATOM 1253 O O . ASN A 1 188 ? -19.487 -52.918 10.546 1.00 47.10 533 ASN E O 1
ATOM 1255 N N . PRO A 1 189 ? -20.754 -52.859 12.410 1.00 42.87 534 PRO E N 1
ATOM 1256 C CA . PRO A 1 189 ? -20.840 -51.396 12.429 1.00 52.09 534 PRO E CA 1
ATOM 1257 C C . PRO A 1 189 ? -19.542 -50.725 12.859 1.00 41.06 534 PRO E C 1
ATOM 1258 O O . PRO A 1 189 ? -19.040 -51.012 13.941 1.00 40.60 534 PRO E O 1
ATOM 1262 N N A GLN A 1 190 ? -18.997 -49.853 12.019 0.54 36.98 535 GLN E N 1
ATOM 1263 N N B GLN A 1 190 ? -19.026 -49.834 12.017 0.46 36.97 535 GLN E N 1
ATOM 1264 C CA A GLN A 1 190 ? -17.848 -49.050 12.438 0.54 36.26 535 GLN E CA 1
ATOM 1265 C CA B GLN A 1 190 ? -17.874 -48.997 12.361 0.46 36.28 535 GLN E CA 1
ATOM 1266 C C A GLN A 1 190 ? -18.277 -47.655 12.903 0.54 34.11 535 GLN E C 1
ATOM 1267 C C B GLN A 1 190 ? -18.352 -47.653 12.921 0.46 34.10 535 GLN E C 1
ATOM 1268 O O A GLN A 1 190 ? -18.858 -46.875 12.146 0.54 32.76 535 GLN E O 1
ATOM 1269 O O B GLN A 1 190 ? -19.046 -46.895 12.240 0.46 32.72 535 GLN E O 1
ATOM 1280 N N . ILE A 1 191 ? -17.990 -47.367 14.167 1.00 29.61 536 ILE E N 1
ATOM 1281 C CA . ILE A 1 191 ? -18.383 -46.127 14.809 1.00 29.27 536 ILE E CA 1
ATOM 1282 C C . ILE A 1 191 ? -17.210 -45.161 14.863 1.00 33.04 536 ILE E C 1
ATOM 1283 O O . ILE A 1 191 ? -16.138 -45.527 15.304 1.00 31.54 536 ILE E O 1
ATOM 1288 N N . THR A 1 192 ? -17.407 -43.921 14.437 1.00 28.27 537 THR E N 1
ATOM 1289 C CA . THR A 1 192 ? -16.326 -42.950 14.519 1.00 27.84 537 THR E CA 1
ATOM 1290 C C . THR A 1 192 ? -16.797 -41.596 15.047 1.00 27.69 537 THR E C 1
ATOM 1291 O O . THR A 1 192 ? -17.978 -41.267 14.994 1.00 30.64 537 THR E O 1
ATOM 1295 N N . ARG A 1 193 ? -15.863 -40.809 15.558 1.00 30.04 538 ARG E N 1
ATOM 1296 C CA . ARG A 1 193 ? -16.179 -39.479 16.057 1.00 30.08 538 ARG E CA 1
ATOM 1297 C C . ARG A 1 193 ? -16.402 -38.519 14.888 1.00 31.02 538 ARG E C 1
ATOM 1298 O O . ARG A 1 193 ? -15.596 -38.465 13.959 1.00 25.30 538 ARG E O 1
ATOM 1306 N N . PHE A 1 194 ? -17.505 -37.778 14.916 1.00 26.70 539 PHE E N 1
ATOM 1307 C CA . PHE A 1 194 ? -17.825 -36.894 13.802 1.00 20.20 539 PHE E CA 1
ATOM 1308 C C . PHE A 1 194 ? -16.975 -35.633 13.881 1.00 25.09 539 PHE E C 1
ATOM 1309 O O . PHE A 1 194 ? -16.774 -35.089 14.964 1.00 21.49 539 PHE E O 1
ATOM 1317 N N . LYS A 1 195 ? -16.489 -35.168 12.732 1.00 21.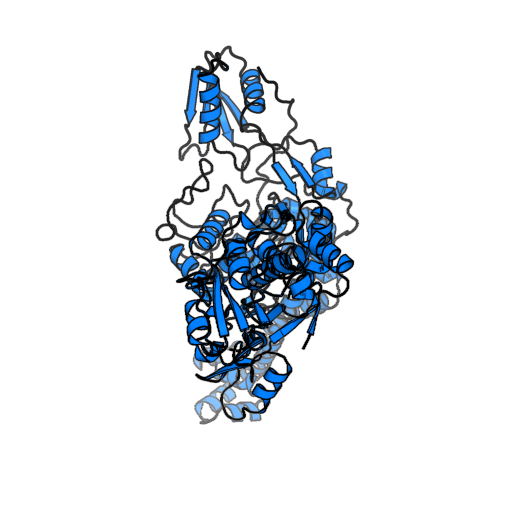28 540 LYS E N 1
ATOM 1318 C CA . LYS A 1 195 ? -15.623 -33.988 12.670 1.00 24.35 540 LYS E CA 1
ATOM 1319 C C . LYS A 1 195 ? -16.274 -32.792 11.984 1.00 25.45 540 LYS E C 1
ATOM 1320 O O . LYS A 1 195 ? -16.559 -31.779 12.619 1.00 25.54 540 LYS E O 1
ATOM 1326 N N . GLY A 1 196 ? -16.487 -32.907 10.675 1.00 21.59 541 GLY E N 1
ATOM 1327 C CA . GLY A 1 196 ? -16.831 -31.759 9.861 1.00 16.49 541 GLY E CA 1
ATOM 1328 C C . GLY A 1 196 ? -18.121 -31.872 9.075 1.00 17.69 541 GLY E C 1
ATOM 1329 O O . GLY A 1 196 ? -18.381 -32.871 8.397 1.00 15.76 541 GLY E O 1
ATOM 1330 N N . LEU A 1 197 ? -18.931 -30.827 9.147 1.00 22.52 542 LEU E N 1
ATOM 1331 C CA . LEU A 1 197 ? -20.175 -30.782 8.380 1.00 21.46 542 LEU E CA 1
ATOM 1332 C C . LEU A 1 197 ? -19.906 -30.852 6.878 1.00 19.20 542 LEU E C 1
ATOM 1333 O O . LEU A 1 197 ? -20.779 -31.225 6.094 1.00 17.32 542 LEU E O 1
ATOM 1338 N N . GLY A 1 198 ? -18.692 -30.495 6.478 1.00 20.34 543 GLY E N 1
ATOM 1339 C CA . GLY A 1 198 ? -18.328 -30.494 5.071 1.00 15.44 543 GLY E CA 1
ATOM 1340 C C . GLY A 1 198 ? -18.244 -31.893 4.495 1.00 15.56 543 GLY E C 1
ATOM 1341 O O . GLY A 1 198 ? -18.116 -32.074 3.292 1.00 16.29 543 GLY E O 1
ATOM 1342 N N . GLU A 1 199 ? -18.328 -32.901 5.348 1.00 15.23 544 GLU E N 1
ATOM 1343 C CA . GLU A 1 199 ? -18.321 -34.264 4.848 1.00 20.35 544 GLU E CA 1
ATOM 1344 C C . GLU A 1 199 ? -19.700 -34.728 4.376 1.00 23.17 544 GLU E C 1
ATOM 1345 O O . GLU A 1 199 ? -19.829 -35.768 3.726 1.00 20.10 544 GLU E O 1
ATOM 1351 N N . MET A 1 200 ? -20.730 -33.964 4.713 1.00 15.52 545 MET E N 1
ATOM 1352 C CA . MET A 1 200 ? -22.100 -34.397 4.437 1.00 17.91 545 MET E CA 1
ATOM 1353 C C . MET A 1 200 ? -22.609 -33.890 3.107 1.00 16.91 545 MET E C 1
ATOM 1354 O O . MET A 1 200 ? -22.311 -32.764 2.716 1.00 23.40 545 MET E O 1
ATOM 1359 N N . ASN A 1 201 ? -23.420 -34.687 2.428 1.00 18.82 546 ASN E N 1
ATOM 1360 C CA . ASN A 1 201 ? -24.208 -34.110 1.346 1.00 23.71 546 ASN E CA 1
ATOM 1361 C C . ASN A 1 201 ? -25.402 -33.323 1.918 1.00 22.49 546 ASN E C 1
ATOM 1362 O O . ASN A 1 201 ? -25.657 -33.347 3.126 1.00 17.62 546 ASN E O 1
ATOM 1367 N N . ALA A 1 202 ? -26.104 -32.592 1.062 1.00 23.56 547 ALA E N 1
ATOM 1368 C CA . ALA A 1 202 ? -27.160 -31.699 1.515 1.00 26.06 547 ALA E CA 1
ATOM 1369 C C . ALA A 1 202 ? -28.294 -32.437 2.250 1.00 22.74 547 ALA E C 1
ATOM 1370 O O . ALA A 1 202 ? -28.839 -31.935 3.231 1.00 20.99 547 ALA E O 1
ATOM 1372 N N . ILE A 1 203 ? -28.639 -33.629 1.779 1.00 21.56 548 ILE E N 1
ATOM 1373 C CA . ILE A 1 203 ? -29.669 -34.433 2.430 1.00 19.33 548 ILE E CA 1
ATOM 1374 C C . ILE A 1 203 ? -29.284 -34.835 3.855 1.00 19.65 548 ILE E C 1
ATOM 1375 O O . ILE A 1 203 ? -30.127 -34.821 4.745 1.00 26.48 548 ILE E O 1
ATOM 1380 N N . GLN A 1 204 ? -28.022 -35.204 4.068 1.00 20.75 549 GLN E N 1
ATOM 1381 C CA . GLN A 1 204 ? -27.565 -35.642 5.392 1.00 17.69 549 GLN E CA 1
ATOM 1382 C C . GLN A 1 204 ? -27.560 -34.428 6.305 1.00 20.92 549 GLN E C 1
ATOM 1383 O O . GLN A 1 204 ? -27.953 -34.516 7.465 1.00 20.74 549 GLN E O 1
ATOM 1389 N N . LEU A 1 205 ? -27.141 -33.284 5.761 1.00 18.46 550 LEU E N 1
ATOM 1390 C CA . LEU A 1 205 ? -27.045 -32.044 6.537 1.00 17.73 550 LEU E CA 1
ATOM 1391 C C . LEU A 1 205 ? -28.427 -31.590 6.989 1.00 14.54 550 LEU E C 1
ATOM 1392 O O . LEU A 1 205 ? -28.655 -31.276 8.160 1.00 17.75 550 LEU E O 1
ATOM 1397 N N . ARG A 1 206 ? -29.365 -31.577 6.055 1.00 20.68 551 ARG E N 1
ATOM 1398 C CA . ARG A 1 206 ? -30.767 -31.330 6.398 1.00 18.58 551 ARG E CA 1
ATOM 1399 C C . ARG A 1 206 ? -31.288 -32.213 7.548 1.00 23.56 551 ARG E C 1
ATOM 1400 O O . ARG A 1 206 ? -31.842 -31.704 8.532 1.00 19.11 551 ARG E O 1
ATOM 1408 N N A GLU A 1 207 ? -31.097 -33.526 7.410 0.58 20.29 552 GLU E N 1
ATOM 1409 N N B GLU A 1 207 ? -31.121 -33.526 7.408 0.42 20.32 552 GLU E N 1
ATOM 1410 C CA A GLU A 1 207 ? -31.609 -34.522 8.356 0.58 21.73 552 GLU E CA 1
ATOM 1411 C CA B GLU A 1 207 ? -31.637 -34.485 8.383 0.42 21.76 552 GLU E CA 1
ATOM 1412 C C A GLU A 1 207 ? -30.994 -34.364 9.745 0.58 24.70 552 GLU E C 1
ATOM 1413 C C B GLU A 1 207 ? -31.017 -34.279 9.762 0.42 24.65 552 GLU E C 1
ATOM 1414 O O A GLU A 1 207 ? -31.655 -34.568 10.760 0.58 21.48 552 GLU E O 1
ATOM 1415 O O B GLU A 1 207 ? -31.692 -34.379 10.784 0.42 21.51 552 GLU E O 1
ATOM 1426 N N . THR A 1 208 ? -29.722 -33.995 9.786 1.00 18.77 553 THR E N 1
ATOM 1427 C CA . THR A 1 208 ? -28.999 -33.929 11.049 1.00 18.58 553 THR E CA 1
ATOM 1428 C C . THR A 1 208 ? -29.042 -32.581 11.771 1.00 25.29 553 THR E C 1
ATOM 1429 O O . THR A 1 208 ? -29.007 -32.537 13.009 1.00 21.61 553 THR E O 1
ATOM 1433 N N . THR A 1 209 ? -29.106 -31.479 11.027 1.00 18.78 554 THR E N 1
ATOM 1434 C CA . THR A 1 209 ? -28.943 -30.178 11.681 1.00 20.31 554 THR E CA 1
ATOM 1435 C C . THR A 1 209 ? -30.014 -29.135 11.379 1.00 17.74 554 THR E C 1
ATOM 1436 O O . THR A 1 209 ? -30.140 -28.158 12.110 1.00 24.63 554 THR E O 1
ATOM 1440 N N . MET A 1 210 ? -30.785 -29.318 10.319 1.00 18.83 555 MET E N 1
ATOM 1441 C CA . MET A 1 210 ? -31.678 -28.244 9.897 1.00 23.87 555 MET E CA 1
ATOM 1442 C C . MET A 1 210 ? -33.173 -28.528 10.006 1.00 25.59 555 MET E C 1
ATOM 1443 O O . MET A 1 210 ? -33.949 -27.629 10.335 1.00 23.21 555 MET E O 1
ATOM 1448 N N . ASP A 1 211 ? -33.573 -29.762 9.722 1.00 22.25 556 ASP E N 1
ATOM 1449 C CA . ASP A 1 211 ? -34.975 -30.149 9.808 1.00 18.53 556 ASP E CA 1
ATOM 1450 C C . ASP A 1 211 ? -35.417 -30.153 11.273 1.00 18.93 556 ASP E C 1
ATOM 1451 O O . ASP A 1 211 ? -34.862 -30.869 12.079 1.00 20.58 556 ASP E O 1
ATOM 1456 N N . PRO A 1 212 ? -36.413 -29.327 11.611 1.00 21.09 557 PRO E N 1
ATOM 1457 C CA . PRO A 1 212 ? -36.962 -29.183 12.967 1.00 24.17 557 PRO E CA 1
ATOM 1458 C C . PRO A 1 212 ? -37.388 -30.519 13.585 1.00 26.76 557 PRO E C 1
ATOM 1459 O O . PRO A 1 212 ? -37.283 -30.674 14.795 1.00 24.37 557 PRO E O 1
ATOM 1463 N N . ASN A 1 213 ? -37.841 -31.469 12.767 1.00 23.07 558 ASN E N 1
ATOM 1464 C CA . ASN A 1 213 ? -38.317 -32.749 13.288 1.00 26.68 558 ASN E CA 1
ATOM 1465 C C . ASN A 1 213 ? -37.190 -33.674 13.728 1.00 29.99 558 ASN E C 1
ATOM 1466 O O . ASN A 1 213 ? -37.396 -34.554 14.561 1.00 26.68 558 ASN E O 1
ATOM 1471 N N . THR A 1 214 ? -36.003 -33.493 13.154 1.00 24.14 559 THR E N 1
ATOM 1472 C CA . THR A 1 214 ? -34.907 -34.426 13.413 1.00 24.78 559 THR E CA 1
ATOM 1473 C C . THR A 1 214 ? -33.601 -33.804 13.936 1.00 29.50 559 THR E C 1
ATOM 1474 O O . THR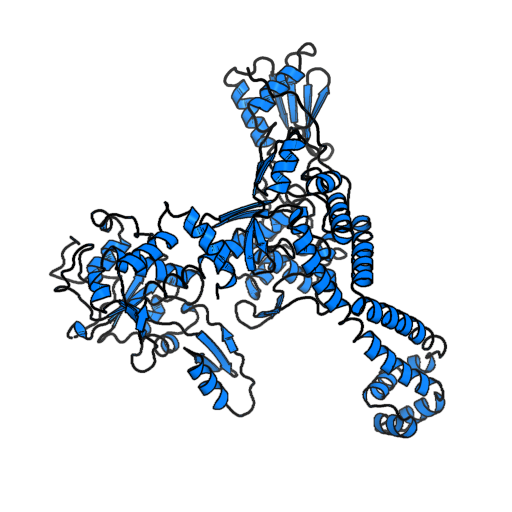 A 1 214 ? -32.709 -34.539 14.348 1.00 27.01 559 THR E O 1
ATOM 1478 N N . ARG A 1 215 ? -33.486 -32.473 13.941 1.00 20.74 560 ARG E N 1
ATOM 1479 C CA . ARG A 1 215 ? -32.246 -31.842 14.399 1.00 23.02 560 ARG E CA 1
ATOM 1480 C C . ARG A 1 215 ? -32.140 -31.819 15.924 1.00 26.99 560 ARG E C 1
ATOM 1481 O O . ARG A 1 215 ? -33.097 -32.120 16.639 1.00 22.63 560 ARG E O 1
ATOM 1489 N N . ARG A 1 216 ? -30.960 -31.469 16.421 1.00 25.14 561 ARG E N 1
ATOM 1490 C CA . ARG A 1 216 ? -30.793 -31.191 17.845 1.00 22.01 561 ARG E CA 1
ATOM 1491 C C . ARG A 1 216 ? -30.352 -29.734 17.990 1.00 29.45 561 ARG E C 1
ATOM 1492 O O . ARG A 1 216 ? -29.154 -29.414 17.931 1.00 24.23 561 ARG E O 1
ATOM 1500 N N . LEU A 1 217 ? -31.334 -28.850 18.152 1.00 23.72 562 LEU E N 1
ATOM 1501 C CA . LEU A 1 217 ? -31.085 -27.414 18.178 1.00 28.77 562 LEU E CA 1
ATOM 1502 C C . LEU A 1 217 ? -31.107 -27.008 19.635 1.00 29.97 562 LEU E C 1
ATOM 1503 O O . LEU A 1 217 ? -32.087 -27.244 20.328 1.00 27.47 562 LEU E O 1
ATOM 1508 N N . VAL A 1 218 ? -30.018 -26.431 20.116 1.00 24.97 563 VAL E N 1
ATOM 1509 C CA . VAL A 1 218 ? -29.910 -26.142 21.537 1.00 25.63 563 VAL E CA 1
ATOM 1510 C C . VAL A 1 218 ? -30.015 -24.645 21.764 1.00 24.63 563 VAL E C 1
ATOM 1511 O O . VAL A 1 218 ? -29.294 -23.874 21.150 1.00 26.54 563 VAL E O 1
ATOM 1515 N N . GLN A 1 219 ? -30.917 -24.238 22.647 1.00 28.19 564 GLN E N 1
ATOM 1516 C CA . GLN A 1 219 ? -31.088 -22.833 22.959 1.00 24.59 564 GLN E CA 1
ATOM 1517 C C . GLN A 1 219 ? -30.055 -22.409 23.993 1.00 23.98 564 GLN E C 1
ATOM 1518 O O . GLN A 1 219 ? -29.867 -23.090 24.994 1.00 29.77 564 GLN E O 1
ATOM 1524 N N . LEU A 1 220 ? -29.390 -21.280 23.758 1.00 25.68 565 LEU E N 1
ATOM 1525 C CA . LEU A 1 220 ? -28.367 -20.800 24.682 1.00 21.87 565 LEU E CA 1
ATOM 1526 C C . LEU A 1 220 ? -28.909 -19.808 25.719 1.00 25.25 565 LEU E C 1
ATOM 1527 O O . LEU A 1 220 ? -29.639 -18.875 25.382 1.00 23.82 565 LEU E O 1
ATOM 1532 N N . ASP A 1 221 ? -28.538 -20.015 26.980 1.00 23.24 566 ASP E N 1
ATOM 1533 C CA . ASP A 1 221 ? -28.994 -19.161 28.077 1.00 31.31 566 ASP E CA 1
ATOM 1534 C C . ASP A 1 221 ? -27.894 -18.234 28.527 1.00 30.92 566 ASP E C 1
ATOM 1535 O O . ASP A 1 221 ? -26.742 -18.645 28.675 1.00 23.51 566 ASP E O 1
ATOM 1540 N N . LEU A 1 222 ? -28.253 -16.981 28.772 1.00 28.67 567 LEU E N 1
ATOM 1541 C CA . LEU A 1 222 ? -27.303 -16.036 29.333 1.00 35.05 567 LEU E CA 1
ATOM 1542 C C . LEU A 1 222 ? -27.063 -16.306 30.825 1.00 41.59 567 LEU E C 1
ATOM 1543 O O . LEU A 1 222 ? -25.940 -16.148 31.333 1.00 39.16 567 LEU E O 1
ATOM 1548 N N . ASP A 1 223 ? -28.114 -16.726 31.521 1.00 30.90 568 ASP E N 1
ATOM 1549 C CA . ASP A 1 223 ? -28.022 -16.994 32.957 1.00 43.42 568 ASP E CA 1
ATOM 1550 C C . ASP A 1 223 ? -27.627 -15.725 33.708 1.00 36.78 568 ASP E C 1
ATOM 1551 O O . ASP A 1 223 ? -28.125 -14.637 33.413 1.00 40.76 568 ASP E O 1
ATOM 1556 N N . ASP A 1 224 ? -26.724 -15.863 34.673 1.00 36.63 569 ASP E N 1
ATOM 1557 C CA . ASP A 1 224 ? -26.155 -14.697 35.341 1.00 35.08 569 ASP E CA 1
ATOM 1558 C C . ASP A 1 224 ? -25.170 -14.003 34.397 1.00 31.36 569 ASP E C 1
ATOM 1559 O O . ASP A 1 224 ? -24.085 -14.527 34.121 1.00 30.86 569 ASP E O 1
ATOM 1564 N N . ALA A 1 225 ? -25.545 -12.827 33.900 1.00 33.43 570 ALA E N 1
ATOM 1565 C CA . ALA A 1 225 ? -24.724 -12.119 32.918 1.00 33.07 570 ALA E CA 1
ATOM 1566 C C . ALA A 1 225 ? -23.360 -11.703 33.458 1.00 31.24 570 ALA E C 1
ATOM 1567 O O . ALA A 1 225 ? -22.415 -11.506 32.689 1.00 26.42 570 ALA E O 1
ATOM 1569 N N . HIS A 1 226 ? -23.255 -11.540 34.771 1.00 27.20 571 HIS E N 1
ATOM 1570 C CA . HIS A 1 226 ? -21.980 -11.130 35.353 1.00 25.24 571 HIS E CA 1
ATOM 1571 C C . HIS A 1 226 ? -21.015 -12.304 35.428 1.00 30.38 571 HIS E C 1
ATOM 1572 O O . HIS A 1 226 ? -19.825 -12.149 35.174 1.00 34.51 571 HIS E O 1
ATOM 1579 N N . LEU A 1 227 ? -21.522 -13.480 35.778 1.00 30.31 572 LEU E N 1
ATOM 1580 C CA . LEU A 1 227 ? -20.665 -14.656 35.827 1.00 31.65 572 LEU E CA 1
ATOM 1581 C C . LEU A 1 227 ? -20.278 -15.042 34.410 1.00 29.81 572 LEU E C 1
ATOM 1582 O O . LEU A 1 227 ? -19.137 -15.423 34.154 1.00 27.45 572 LEU E O 1
ATOM 1587 N N . THR A 1 228 ? -21.230 -14.930 33.488 1.00 25.44 573 THR E N 1
ATOM 1588 C CA . THR A 1 228 ? -20.962 -15.230 32.086 1.00 22.93 573 THR E CA 1
ATOM 1589 C C . THR A 1 228 ? -19.832 -14.345 31.559 1.00 26.53 573 THR E C 1
ATOM 1590 O O . THR A 1 228 ? -18.843 -14.852 31.029 1.00 29.28 573 THR E O 1
ATOM 1594 N N . ALA A 1 229 ? -19.952 -13.036 31.755 1.00 33.01 574 ALA E N 1
ATOM 1595 C CA . ALA A 1 229 ? -18.905 -12.100 31.352 1.00 30.98 574 ALA E CA 1
ATOM 1596 C C . ALA A 1 229 ? -17.569 -12.450 31.996 1.00 29.76 574 ALA E C 1
ATOM 1597 O O . ALA A 1 229 ? -16.521 -12.356 31.364 1.00 29.86 574 ALA E O 1
ATOM 1599 N N . GLY A 1 230 ? -17.610 -12.853 33.259 1.00 25.99 575 GLY E N 1
ATOM 1600 C CA . GLY A 1 230 ? -16.400 -13.237 33.962 1.00 30.18 575 GLY E CA 1
ATOM 1601 C C . GLY A 1 230 ? -15.713 -14.415 33.292 1.00 24.04 575 GLY E C 1
ATOM 1602 O O . GLY A 1 230 ? -14.502 -14.417 33.078 1.00 23.51 575 GLY E O 1
ATOM 1603 N N . LEU A 1 231 ? -16.497 -15.429 32.955 1.00 22.66 576 LEU E N 1
ATOM 1604 C CA . LEU A 1 231 ? -15.946 -16.580 32.276 1.00 24.67 576 LEU E CA 1
ATOM 1605 C C . LEU A 1 231 ? -15.394 -16.185 30.895 1.00 19.92 576 LEU E C 1
ATOM 1606 O O . LEU A 1 231 ? -14.299 -16.577 30.535 1.00 23.05 576 LEU E O 1
ATOM 1611 N N . LEU A 1 232 ? -16.147 -15.392 30.140 1.00 25.84 577 LEU E N 1
ATOM 1612 C CA . LEU A 1 232 ? -15.700 -14.981 28.811 1.00 24.28 577 LEU E CA 1
ATOM 1613 C C . LEU A 1 232 ? -14.499 -14.046 28.858 1.00 23.92 577 LEU E C 1
ATOM 1614 O O . LEU A 1 232 ? -13.659 -14.076 27.963 1.00 27.86 577 LEU E O 1
ATOM 1619 N N . ASP A 1 233 ? -14.415 -13.204 29.885 1.00 26.32 578 ASP E N 1
ATOM 1620 C CA . ASP A 1 233 ? -13.204 -12.418 30.101 1.00 25.92 578 ASP E CA 1
ATOM 1621 C C . ASP A 1 233 ? -11.979 -13.330 30.130 1.00 27.06 578 ASP E C 1
ATOM 1622 O O . ASP A 1 233 ? -10.946 -13.038 29.529 1.00 23.57 578 ASP E O 1
ATOM 1627 N N . LYS A 1 234 ? -12.100 -14.439 30.851 1.00 26.49 579 LYS E N 1
ATOM 1628 C CA . LYS A 1 234 ? -10.979 -15.348 31.028 1.00 28.69 579 LYS E CA 1
ATOM 1629 C C . LYS A 1 234 ? -10.581 -15.990 29.704 1.00 23.49 579 LYS E C 1
ATOM 1630 O O . LYS A 1 234 ? -9.390 -16.142 29.412 1.00 23.24 579 LYS E O 1
ATOM 1636 N N . LEU A 1 235 ? -11.576 -16.369 28.908 1.00 24.11 580 LEU E N 1
ATOM 1637 C CA . LEU A 1 235 ? -11.301 -17.035 27.635 1.00 24.64 580 LEU E CA 1
ATOM 1638 C C . LEU A 1 235 ? -10.694 -16.070 26.621 1.00 28.46 580 LEU E C 1
ATOM 1639 O O . LEU A 1 235 ? -9.796 -16.444 25.867 1.00 24.02 580 LEU E O 1
ATOM 1644 N N . LEU A 1 236 ? -11.161 -14.822 26.632 1.00 22.28 581 LEU E N 1
ATOM 1645 C CA . LEU A 1 236 ? -11.006 -13.956 25.467 1.00 21.53 581 LEU E CA 1
ATOM 1646 C C . LEU A 1 236 ? -10.309 -12.609 25.688 1.00 31.62 581 LEU E C 1
ATOM 1647 O O . LEU A 1 236 ? -9.921 -11.957 24.726 1.00 30.16 581 LEU E O 1
ATOM 1652 N N . ALA A 1 237 ? -10.171 -12.175 26.934 1.00 26.34 582 ALA E N 1
ATOM 1653 C CA . ALA A 1 237 ? -9.603 -10.859 27.196 1.00 25.00 582 ALA E CA 1
ATOM 1654 C C . ALA A 1 237 ? -8.087 -10.902 27.378 1.00 22.66 582 ALA E C 1
ATOM 1655 O O . ALA A 1 237 ? -7.546 -11.814 28.005 1.00 23.68 582 ALA E O 1
ATOM 1657 N N . LYS A 1 238 ? -7.413 -9.904 26.819 1.00 26.64 583 LYS E N 1
ATOM 1658 C CA . LYS A 1 238 ? -5.956 -9.831 26.843 1.00 25.82 583 LYS E CA 1
ATOM 1659 C C . LYS A 1 238 ? -5.413 -9.751 28.270 1.00 29.11 583 LYS E C 1
ATOM 1660 O O . LYS A 1 238 ? -4.460 -10.438 28.622 1.00 30.60 583 LYS E O 1
ATOM 1666 N N . LYS A 1 239 ? -6.027 -8.915 29.096 1.00 22.13 584 LYS E N 1
ATOM 1667 C CA . LYS A 1 239 ? -5.590 -8.768 30.490 1.00 36.26 584 LYS E CA 1
ATOM 1668 C C . LYS A 1 239 ? -5.771 -10.029 31.353 1.00 35.33 584 LYS E C 1
ATOM 1669 O O . LYS A 1 239 ? -5.305 -10.067 32.490 1.00 38.60 584 LYS E O 1
ATOM 1675 N N . ARG A 1 240 ? -6.453 -11.048 30.825 1.00 31.64 585 ARG E N 1
ATOM 1676 C CA . ARG A 1 240 ? -6.663 -12.287 31.572 1.00 24.08 585 ARG E CA 1
ATOM 1677 C C . ARG A 1 240 ? -5.708 -13.379 31.135 1.00 21.29 585 ARG E C 1
ATOM 1678 O O . ARG A 1 240 ? -5.908 -14.549 31.460 1.00 23.84 585 ARG E O 1
ATOM 1686 N N . ALA A 1 241 ? -4.683 -13.001 30.384 1.00 24.21 586 ALA E N 1
ATOM 1687 C CA . ALA A 1 241 ? -3.694 -13.963 29.910 1.00 24.34 586 ALA E CA 1
ATOM 1688 C C . ALA A 1 241 ? -3.245 -14.916 31.020 1.00 28.47 586 ALA E C 1
ATOM 1689 O O . ALA A 1 241 ? -3.185 -16.125 30.821 1.00 30.79 586 ALA E O 1
ATOM 1691 N N . ALA A 1 242 ? -2.943 -14.375 32.193 1.00 24.81 587 ALA E N 1
ATOM 1692 C CA . ALA A 1 242 ? -2.438 -15.194 33.287 1.00 21.89 587 ALA E CA 1
ATOM 1693 C C . ALA A 1 242 ? -3.509 -16.171 33.784 1.00 28.73 587 ALA E C 1
ATOM 1694 O O . ALA A 1 242 ? -3.230 -17.342 34.047 1.00 25.96 587 ALA E O 1
ATOM 1696 N N . ASP A 1 243 ? -4.736 -15.679 33.921 1.00 22.85 588 ASP E N 1
ATOM 1697 C CA . ASP A 1 243 ? -5.864 -16.521 34.308 1.00 25.44 588 ASP E CA 1
ATOM 1698 C C . ASP A 1 243 ? -6.093 -17.662 33.301 1.00 25.74 588 ASP E C 1
ATOM 1699 O O . ASP A 1 243 ? -6.349 -18.799 33.678 1.00 24.80 588 ASP E O 1
ATOM 1704 N N . ARG A 1 244 ? -6.006 -17.330 32.020 1.00 24.99 589 ARG E N 1
ATOM 1705 C CA . ARG A 1 244 ? -6.248 -18.268 30.941 1.00 24.19 589 ARG E CA 1
ATOM 1706 C C . ARG A 1 244 ? -5.179 -19.347 30.956 1.00 21.39 589 ARG E C 1
ATOM 1707 O O . ARG A 1 244 ? -5.481 -20.522 30.850 1.00 24.28 589 ARG E O 1
ATOM 1715 N N . LYS A 1 245 ? -3.923 -18.953 31.111 1.00 25.10 590 LYS E N 1
ATOM 1716 C CA . LYS A 1 245 ? -2.858 -19.945 31.209 1.00 26.50 590 LYS E CA 1
ATOM 1717 C C . LYS A 1 245 ? -3.073 -20.914 32.383 1.00 24.55 590 LYS E C 1
ATOM 1718 O O . LYS A 1 245 ? -2.889 -22.127 32.246 1.00 19.67 590 LYS E O 1
ATOM 1724 N N . GLN A 1 246 ? -3.474 -20.390 33.533 1.00 21.94 591 GLN E N 1
ATOM 1725 C CA . GLN A 1 246 ? -3.700 -21.245 34.702 1.00 23.89 591 GLN E CA 1
ATOM 1726 C C . GLN A 1 246 ? -4.872 -22.210 34.460 1.00 21.36 591 GLN E C 1
ATOM 1727 O O . GLN A 1 246 ? -4.813 -23.387 34.796 1.00 23.52 591 GLN E O 1
ATOM 1733 N N . TRP A 1 247 ? -5.937 -21.693 33.866 1.00 25.17 592 TRP E N 1
ATOM 1734 C CA . TRP A 1 247 ? -7.075 -22.501 33.434 1.00 20.24 592 TRP E CA 1
ATOM 1735 C C . TRP A 1 247 ? -6.663 -23.670 32.522 1.00 21.32 592 TRP E C 1
ATOM 1736 O O . TRP A 1 247 ? -7.108 -24.792 32.724 1.00 22.76 592 TRP E O 1
ATOM 1747 N N . LEU A 1 248 ? -5.797 -23.418 31.541 1.00 21.60 593 LEU E N 1
ATOM 1748 C CA . LEU A 1 248 ? -5.302 -24.492 30.664 1.00 22.11 593 LEU E CA 1
ATOM 1749 C C . LEU A 1 248 ? -4.476 -25.532 31.437 1.00 24.19 593 LEU E C 1
ATOM 1750 O O . LEU A 1 248 ? -4.599 -26.744 31.231 1.00 21.03 593 LEU E O 1
ATOM 1755 N N . GLU A 1 249 ? -3.651 -25.045 32.350 1.00 20.57 594 GLU E N 1
ATOM 1756 C CA . GLU A 1 249 ? -2.809 -25.909 33.163 1.00 21.70 594 GLU E CA 1
ATOM 1757 C C . GLU A 1 249 ? -3.599 -26.750 34.144 1.00 23.94 594 GLU E C 1
ATOM 1758 O O . GLU A 1 249 ? -3.132 -27.804 34.570 1.00 25.77 594 GLU E O 1
ATOM 1764 N N . GLN A 1 250 ? -4.790 -26.290 34.515 1.00 24.65 595 GLN E N 1
ATOM 1765 C CA . GLN A 1 250 ? -5.616 -27.057 35.445 1.00 21.64 595 GLN E CA 1
ATOM 1766 C C . GLN A 1 250 ? -6.593 -28.004 34.731 1.00 20.16 595 GLN E C 1
ATOM 1767 O O . GLN A 1 250 ? -6.805 -29.135 35.174 1.00 28.60 595 GLN E O 1
ATOM 1773 N N . LYS A 1 251 ? -7.165 -27.542 33.621 1.00 24.33 596 LYS E N 1
ATOM 1774 C CA . LYS A 1 251 ? -8.268 -28.243 32.953 1.00 25.72 596 LYS E CA 1
ATOM 1775 C C . LYS A 1 251 ? -7.900 -28.841 31.595 1.00 23.03 596 LYS E C 1
ATOM 1776 O O . LYS A 1 251 ? -8.718 -29.506 30.965 1.00 22.62 596 LYS E O 1
ATOM 1782 N N . GLY A 1 252 ? -6.672 -28.604 31.148 1.00 21.32 597 GLY E N 1
ATOM 1783 C CA . GLY A 1 252 ? -6.268 -28.983 29.807 1.00 22.28 597 GLY E CA 1
ATOM 1784 C C . GLY A 1 252 ? -6.525 -30.431 29.450 1.00 25.22 597 GLY E C 1
ATOM 1785 O O . GLY A 1 252 ? -6.876 -30.746 28.307 1.00 27.41 597 GLY E O 1
ATOM 1786 N N . ASN A 1 253 ? -6.352 -31.320 30.423 1.00 22.81 598 ASN E N 1
ATOM 1787 C CA . ASN A 1 253 ? -6.594 -32.743 30.186 1.00 21.76 598 ASN E CA 1
ATOM 1788 C C . ASN A 1 253 ? -8.053 -33.057 29.852 1.00 26.65 598 ASN E C 1
ATOM 1789 O O . ASN A 1 253 ? -8.355 -34.127 29.324 1.00 29.62 598 ASN E O 1
ATOM 1794 N N . LEU A 1 254 ? -8.959 -32.127 30.151 1.00 29.12 599 LEU E N 1
ATOM 1795 C CA . LEU A 1 254 ? -10.384 -32.364 29.918 1.00 30.67 599 LEU E CA 1
ATOM 1796 C C . LEU A 1 254 ? -10.871 -32.030 28.507 1.00 32.13 599 LEU E C 1
ATOM 1797 O O . LEU A 1 254 ? -12.033 -32.266 28.178 1.00 39.92 599 LEU E O 1
ATOM 1802 N N . ALA A 1 255 ? -10.001 -31.494 27.661 1.00 28.59 600 ALA E N 1
ATOM 1803 C CA . ALA A 1 255 ? -10.426 -31.209 26.294 1.00 30.39 600 ALA E CA 1
ATOM 1804 C C . ALA A 1 255 ? -10.883 -32.520 25.655 1.00 39.91 600 ALA E C 1
ATOM 1805 O O . ALA A 1 255 ? -10.210 -33.537 25.776 1.00 48.85 600 ALA E O 1
ATOM 1807 N N . ASP A 1 256 ? -12.037 -32.501 25.002 1.00 46.34 601 ASP E N 1
ATOM 1808 C CA . ASP A 1 256 ? -12.610 -33.711 24.406 1.00 62.70 601 ASP E CA 1
ATOM 1809 C C . ASP A 1 256 ? -11.558 -34.548 23.696 1.00 58.22 601 ASP E C 1
ATOM 1810 O O . ASP A 1 256 ? -11.348 -34.396 22.491 1.00 67.60 601 ASP E O 1
ATOM 1815 N N . GLU A 1 274 ? -34.440 -28.211 24.537 1.00 40.98 1010 GLU E N 1
ATOM 1816 C CA . GLU A 1 274 ? -33.163 -28.419 25.216 1.00 43.19 1010 GLU E CA 1
ATOM 1817 C C . GLU A 1 274 ? -32.370 -27.116 25.370 1.00 36.31 1010 GLU E C 1
ATOM 1818 O O . GLU A 1 274 ? -32.310 -26.297 24.450 1.00 32.14 1010 GLU E O 1
ATOM 1824 N N . ASN A 1 275 ? -31.761 -26.938 26.536 1.00 29.96 1011 ASN E N 1
ATOM 1825 C CA . ASN A 1 275 ? -31.143 -25.668 26.881 1.00 32.60 1011 ASN E CA 1
ATOM 1826 C C . ASN A 1 275 ? -29.753 -25.843 27.412 1.00 29.53 1011 ASN E C 1
ATOM 1827 O O . ASN A 1 275 ? -29.454 -26.831 28.070 1.00 34.38 1011 ASN E O 1
ATOM 1832 N N . ARG A 1 276 ? -28.901 -24.867 27.144 1.00 22.52 1012 ARG E N 1
ATOM 1833 C CA . ARG A 1 276 ? -27.557 -24.923 27.680 1.00 25.56 1012 ARG E CA 1
ATOM 1834 C C . ARG A 1 276 ? -27.032 -23.526 27.952 1.00 30.04 1012 ARG E C 1
ATOM 1835 O O . ARG A 1 276 ? -27.250 -22.597 27.174 1.00 25.34 1012 ARG E O 1
ATOM 1843 N N . SER A 1 277 ? -26.334 -23.383 29.065 1.00 23.58 1013 SER E N 1
ATOM 1844 C CA . SER A 1 277 ? -25.721 -22.114 29.404 1.00 24.67 1013 SER E CA 1
ATOM 1845 C C . SER A 1 277 ? -24.658 -21.759 28.370 1.00 22.80 1013 SER E C 1
ATOM 1846 O O . SER A 1 277 ? -23.866 -22.615 27.955 1.00 22.73 1013 SER E O 1
ATOM 1849 N N . VAL A 1 278 ? -24.630 -20.495 27.965 1.00 19.33 1014 VAL E N 1
ATOM 1850 C CA . VAL A 1 278 ? -23.641 -20.030 27.004 1.00 23.46 1014 VAL E CA 1
ATOM 1851 C C . VAL A 1 278 ? -22.240 -20.083 27.612 1.00 23.19 1014 VAL E C 1
ATOM 1852 O O . VAL A 1 278 ? -21.272 -20.376 26.916 1.00 22.71 1014 VAL E O 1
ATOM 1856 N N . ALA A 1 279 ? -22.136 -19.838 28.916 1.00 19.92 1015 ALA E N 1
ATOM 1857 C CA . ALA A 1 279 ? -20.847 -19.900 29.598 1.00 26.47 1015 ALA E CA 1
ATOM 1858 C C . ALA A 1 279 ? -20.259 -21.320 29.563 1.00 27.43 1015 ALA E C 1
ATOM 1859 O O . ALA A 1 279 ? -19.063 -21.503 29.343 1.00 25.75 1015 ALA E O 1
ATOM 1861 N N A GLU A 1 280 ? -21.108 -22.315 29.793 0.52 23.18 1016 GLU E N 1
ATOM 1862 N N B GLU A 1 280 ? -21.104 -22.318 29.789 0.48 23.19 1016 GLU E N 1
ATOM 1863 C CA A GLU A 1 280 ? -20.673 -23.708 29.785 0.52 26.17 1016 GLU E CA 1
ATOM 1864 C CA B GLU A 1 280 ? -20.650 -23.705 29.785 0.48 26.16 1016 GLU E CA 1
ATOM 1865 C C A GLU A 1 280 ? -20.300 -24.136 28.377 0.52 25.94 1016 GLU E C 1
ATOM 1866 C C B GLU A 1 280 ? -20.303 -24.149 28.374 0.48 25.93 1016 GLU E C 1
ATOM 1867 O O A GLU A 1 280 ? -19.297 -24.813 28.171 0.52 23.33 1016 GLU E O 1
ATOM 1868 O O B GLU A 1 280 ? -19.313 -24.844 28.163 0.48 23.33 1016 GLU E O 1
ATOM 1879 N N . PHE A 1 281 ? -21.128 -23.746 27.411 1.00 21.82 1017 PHE E N 1
ATOM 1880 C CA . PHE A 1 281 ? -20.879 -24.075 26.021 1.00 21.63 1017 PHE E CA 1
ATOM 1881 C C . PHE A 1 281 ? -19.551 -23.507 25.502 1.00 20.29 1017 PHE E C 1
ATOM 1882 O O . PHE A 1 281 ? -18.753 -24.225 24.912 1.00 20.09 1017 PHE E O 1
ATOM 1890 N N . THR A 1 282 ? -19.319 -22.216 25.716 1.00 23.09 1018 THR E N 1
ATOM 1891 C CA . THR A 1 282 ? -18.110 -21.587 25.197 1.00 19.90 1018 THR E CA 1
ATOM 1892 C C . THR A 1 282 ? -16.869 -22.009 25.960 1.00 20.47 1018 THR E C 1
ATOM 1893 O O . THR A 1 282 ? -15.813 -22.136 25.372 1.00 21.98 1018 THR E O 1
ATOM 1897 N N . GLU A 1 283 ? -16.976 -22.233 27.264 1.00 20.99 1019 GLU E N 1
ATOM 1898 C CA . GLU A 1 283 ? -15.811 -22.728 27.987 1.00 25.71 1019 GLU E CA 1
ATOM 1899 C C . GLU A 1 283 ? -15.340 -24.071 27.427 1.00 22.92 1019 GLU E C 1
ATOM 1900 O O . GLU A 1 283 ? -14.141 -24.320 27.283 1.00 19.87 1019 GLU E O 1
ATOM 1906 N N A GLN A 1 284 ? -16.272 -24.964 27.125 0.59 21.74 1020 GLN E N 1
ATOM 1907 N N B GLN A 1 284 ? -16.309 -24.921 27.116 0.41 21.75 1020 GLN E N 1
ATOM 1908 C CA A GLN A 1 284 ? -15.848 -26.269 26.646 0.59 22.87 1020 GLN E CA 1
ATOM 1909 C CA B GLN A 1 284 ? -16.048 -26.264 26.631 0.41 22.96 1020 GLN E CA 1
ATOM 1910 C C A GLN A 1 284 ? -15.399 -26.202 25.187 0.59 20.81 1020 GLN E C 1
ATOM 1911 C C B GLN A 1 284 ? -15.464 -26.212 25.223 0.41 20.82 1020 GLN E C 1
ATOM 1912 O O A GLN A 1 284 ? -14.430 -26.850 24.807 0.59 19.71 1020 GLN E O 1
ATOM 1913 O O B GLN A 1 284 ? -14.474 -26.873 24.920 0.41 19.83 1020 GLN E O 1
ATOM 1924 N N . ALA A 1 285 ? -16.081 -25.402 24.374 1.00 17.58 1021 ALA E N 1
ATOM 1925 C CA . ALA A 1 285 ? -15.658 -25.230 22.982 1.00 15.95 1021 ALA E CA 1
ATOM 1926 C C . ALA A 1 285 ? -14.252 -24.632 22.900 1.00 23.01 1021 ALA E C 1
ATOM 1927 O O . ALA A 1 285 ? -13.415 -25.071 22.118 1.00 18.87 1021 ALA E O 1
ATOM 1929 N N . TYR A 1 286 ? -13.984 -23.631 23.727 1.00 17.79 1022 TYR E N 1
ATOM 1930 C CA . TYR A 1 286 ? -12.723 -22.949 23.617 1.00 14.09 1022 TYR E CA 1
ATOM 1931 C C . TYR A 1 286 ? -11.613 -23.767 24.245 1.00 16.92 1022 TYR E C 1
ATOM 1932 O O . TYR A 1 286 ? -10.504 -23.787 23.739 1.00 16.02 1022 TYR E O 1
ATOM 1941 N N . LEU A 1 287 ? -11.923 -24.482 25.319 1.00 19.48 1023 LEU E N 1
ATOM 1942 C CA . LEU A 1 287 ? -10.974 -25.445 25.866 1.00 18.63 1023 LEU E CA 1
ATOM 1943 C C . LEU A 1 287 ? -10.539 -26.440 24.791 1.00 15.61 1023 LEU E C 1
ATOM 1944 O O . LEU A 1 287 ? -9.366 -26.713 24.640 1.00 19.20 1023 LEU E O 1
ATOM 1949 N N A ASN A 1 288 ? -11.504 -26.979 24.056 0.57 18.66 1024 ASN E N 1
ATOM 1950 N N B ASN A 1 288 ? -11.502 -26.988 24.051 0.43 18.62 1024 ASN E N 1
ATOM 1951 C CA A ASN A 1 288 ? -11.200 -27.964 23.031 0.57 21.06 1024 ASN E CA 1
ATOM 1952 C CA B ASN A 1 288 ? -11.199 -27.965 23.007 0.43 21.04 1024 ASN E CA 1
ATOM 1953 C C A ASN A 1 288 ? -10.346 -27.356 21.915 0.57 22.38 1024 ASN E C 1
ATOM 1954 C C B ASN A 1 288 ? -10.326 -27.343 21.925 0.43 22.33 1024 ASN E C 1
ATOM 1955 O O A ASN A 1 288 ? -9.356 -27.952 21.501 0.57 17.42 1024 ASN E O 1
ATOM 1956 O O B ASN A 1 288 ? -9.313 -27.917 21.538 0.43 17.65 1024 ASN E O 1
ATOM 1965 N N . TYR A 1 289 ? -10.727 -26.167 21.444 1.00 18.57 1025 TYR E N 1
ATOM 1966 C CA . TYR A 1 289 ? -9.939 -25.443 20.440 1.00 20.42 1025 TYR E CA 1
ATOM 1967 C C . TYR A 1 289 ? -8.516 -25.150 20.920 1.00 22.21 1025 TYR E C 1
ATOM 1968 O O . TYR A 1 289 ? -7.545 -25.440 20.220 1.00 20.18 1025 TYR E O 1
ATOM 1977 N N . ALA A 1 290 ? -8.392 -24.571 22.114 1.00 16.77 1026 ALA E N 1
ATOM 1978 C CA . ALA A 1 290 ? -7.088 -24.158 22.608 1.00 18.75 1026 ALA E CA 1
ATOM 1979 C C . ALA A 1 290 ? -6.130 -25.339 22.808 1.00 20.74 1026 ALA E C 1
ATOM 1980 O O . ALA A 1 290 ? -4.967 -25.267 22.401 1.00 20.18 1026 ALA E O 1
ATOM 1982 N N . MET A 1 291 ? -6.604 -26.417 23.436 1.00 17.88 1027 MET E N 1
ATOM 1983 C CA . MET A 1 291 ? -5.747 -27.588 23.643 1.00 21.91 1027 MET E CA 1
ATOM 1984 C C . MET A 1 291 ? -5.353 -28.237 22.320 1.00 18.10 1027 MET E C 1
ATOM 1985 O O . MET A 1 291 ? -4.248 -28.757 22.178 1.00 17.01 1027 MET E O 1
ATOM 1990 N N . TYR A 1 292 ? -6.247 -28.195 21.346 1.00 14.72 1028 TYR E N 1
ATOM 1991 C CA . TYR A 1 292 ? -5.922 -28.763 20.043 1.00 16.61 1028 TYR E CA 1
ATOM 1992 C C . TYR A 1 292 ? -4.745 -28.038 19.379 1.00 17.75 1028 TYR E C 1
ATOM 1993 O O . TYR A 1 292 ? -3.757 -28.662 18.981 1.00 15.42 1028 TYR E O 1
ATOM 2002 N N . VAL A 1 293 ? -4.839 -26.718 19.273 1.00 19.05 1029 VAL E N 1
ATOM 2003 C CA . VAL A 1 293 ? -3.774 -25.941 18.642 1.00 14.94 1029 VAL E CA 1
ATOM 2004 C C . VAL A 1 293 ? -2.477 -25.931 19.467 1.00 14.08 1029 VAL E C 1
ATOM 2005 O O . VAL A 1 293 ? -1.386 -25.948 18.914 1.00 16.92 1029 VAL E O 1
ATOM 2009 N N . ILE A 1 294 ? -2.593 -25.899 20.788 1.00 12.49 1030 ILE E N 1
ATOM 2010 C CA . ILE A 1 294 ? -1.405 -25.939 21.630 1.00 15.82 1030 ILE E CA 1
ATOM 2011 C C . ILE A 1 294 ? -0.637 -27.255 21.446 1.00 15.02 1030 ILE E C 1
ATOM 2012 O O . ILE A 1 294 ? 0.591 -27.271 21.358 1.00 18.51 1030 ILE E O 1
ATOM 2017 N N . MET A 1 295 ? -1.358 -28.362 21.366 1.00 14.87 1031 MET E N 1
ATOM 2018 C CA . MET A 1 295 ? -0.688 -29.647 21.163 1.00 20.85 1031 MET E CA 1
ATOM 2019 C C . MET A 1 295 ? -0.260 -29.820 19.735 1.00 17.05 1031 MET E C 1
ATOM 2020 O O . MET A 1 295 ? 0.667 -30.569 19.461 1.00 20.88 1031 MET E O 1
ATOM 2025 N N . ASP A 1 296 ? -0.928 -29.118 18.824 1.00 15.37 1032 ASP E N 1
ATOM 2026 C CA . ASP A 1 296 ? -0.582 -29.229 17.413 1.00 13.24 1032 ASP E CA 1
ATOM 2027 C C . ASP A 1 296 ? 0.680 -28.437 17.064 1.00 16.00 1032 ASP E C 1
ATOM 2028 O O . ASP A 1 296 ? 1.591 -28.951 16.398 1.00 18.46 1032 ASP E O 1
ATOM 2033 N N . ARG A 1 297 ? 0.763 -27.204 17.561 1.00 19.60 1033 ARG E N 1
ATOM 2034 C CA . ARG A 1 297 ? 1.801 -26.272 17.123 1.00 13.56 1033 ARG E CA 1
ATOM 2035 C C . ARG A 1 297 ? 2.846 -25.963 18.176 1.00 24.98 1033 ARG E C 1
ATOM 2036 O O . ARG A 1 297 ? 3.937 -25.532 17.831 1.00 20.87 1033 ARG E O 1
ATOM 2044 N N . ALA A 1 298 ? 2.512 -26.132 19.455 1.00 17.48 1034 ALA E N 1
ATOM 2045 C CA . ALA A 1 298 ? 3.363 -25.584 20.510 1.00 14.41 1034 ALA E CA 1
ATOM 2046 C C . ALA A 1 298 ? 4.031 -26.615 21.429 1.00 19.49 1034 ALA E C 1
ATOM 2047 O O . ALA A 1 298 ? 5.239 -26.798 21.360 1.00 26.52 1034 ALA E O 1
ATOM 2049 N N . LEU A 1 299 ? 3.253 -27.277 22.285 1.00 17.53 1035 LEU E N 1
ATOM 2050 C CA . LEU A 1 299 ? 3.816 -28.157 23.316 1.00 17.95 1035 LEU E CA 1
ATOM 2051 C C . LEU A 1 299 ? 3.854 -29.634 22.929 1.00 15.70 1035 LEU E C 1
ATOM 2052 O O . LEU A 1 299 ? 2.805 -30.240 22.652 1.00 17.27 1035 LEU E O 1
ATOM 2057 N N . PRO A 1 300 ? 5.050 -30.237 22.952 1.00 17.09 1036 PRO E N 1
ATOM 2058 C CA . PRO A 1 300 ? 5.118 -31.669 22.665 1.00 14.25 1036 PRO E CA 1
ATOM 2059 C C . PRO A 1 300 ? 4.723 -32.469 23.890 1.00 19.26 1036 PRO E C 1
ATOM 2060 O O . PRO A 1 300 ? 4.602 -31.909 24.989 1.00 16.21 1036 PRO E O 1
ATOM 2064 N N . HIS A 1 301 ? 4.529 -33.768 23.700 1.00 16.76 1037 HIS E N 1
ATOM 2065 C CA . HIS A 1 301 ? 4.273 -34.666 24.815 1.00 19.64 1037 HIS E CA 1
ATOM 2066 C C . HIS A 1 301 ? 5.583 -35.050 25.490 1.00 17.82 1037 HIS E C 1
ATOM 2067 O O . HIS A 1 301 ? 6.600 -35.323 24.825 1.00 16.12 1037 HIS E O 1
ATOM 2074 N N . ILE A 1 302 ? 5.563 -35.072 26.816 1.00 19.58 1038 ILE E N 1
ATOM 2075 C CA . ILE A 1 302 ? 6.768 -35.414 27.567 1.00 16.10 1038 ILE E CA 1
ATOM 2076 C C . ILE A 1 302 ? 7.279 -36.805 27.215 1.00 22.12 1038 ILE E C 1
ATOM 2077 O O . ILE A 1 302 ? 8.480 -37.026 27.214 1.00 15.35 1038 ILE E O 1
ATOM 2082 N N . SER A 1 303 ? 6.381 -37.743 26.907 1.00 12.43 1039 SER E N 1
ATOM 2083 C CA . SER A 1 303 ? 6.800 -39.141 26.729 1.00 17.71 1039 SER E CA 1
ATOM 2084 C C . SER A 1 303 ? 7.819 -39.330 25.609 1.00 25.19 1039 SER E C 1
ATOM 2085 O O . SER A 1 303 ? 8.805 -40.021 25.781 1.00 20.01 1039 SER E O 1
ATOM 2088 N N . ASP A 1 304 ? 7.586 -38.713 24.457 1.00 18.39 1040 ASP E N 1
ATOM 2089 C CA . ASP A 1 304 ? 8.467 -38.949 23.329 1.00 15.26 1040 ASP E CA 1
ATOM 2090 C C . ASP A 1 304 ? 9.038 -37.654 22.724 1.00 15.03 1040 ASP E C 1
ATOM 2091 O O . ASP A 1 304 ? 9.817 -37.711 21.783 1.00 18.23 1040 ASP E O 1
ATOM 2096 N N . GLY A 1 305 ? 8.664 -36.506 23.289 1.00 20.10 1041 GLY E N 1
ATOM 2097 C CA . GLY A 1 305 ? 9.166 -35.211 22.853 1.00 15.90 1041 GLY E CA 1
ATOM 2098 C C . GLY A 1 305 ? 8.589 -34.702 21.536 1.00 18.14 1041 GLY E C 1
ATOM 2099 O O . GLY A 1 305 ? 9.126 -33.770 20.945 1.00 20.00 1041 GLY E O 1
ATOM 2100 N N . LEU A 1 306 ? 7.486 -35.295 21.088 1.00 20.17 1042 LEU E N 1
ATOM 2101 C CA . LEU A 1 306 ? 6.914 -34.980 19.777 1.00 15.35 1042 LEU E CA 1
ATOM 2102 C C . LEU A 1 306 ? 5.560 -34.286 19.839 1.00 13.48 1042 LEU E C 1
ATOM 2103 O O . LEU A 1 306 ? 4.809 -34.409 20.811 1.00 13.73 1042 LEU E O 1
ATOM 2108 N N . LYS A 1 307 ? 5.254 -33.572 18.768 1.00 16.11 1043 LYS E N 1
ATOM 2109 C CA . LYS A 1 307 ? 3.896 -33.122 18.484 1.00 21.63 1043 LYS E CA 1
ATOM 2110 C C . LYS A 1 307 ? 3.315 -34.083 17.437 1.00 14.92 1043 LYS E C 1
ATOM 2111 O O . LYS A 1 307 ? 4.056 -34.798 16.796 1.00 15.79 1043 LYS E O 1
ATOM 2117 N N . PRO A 1 308 ? 1.983 -34.124 17.288 1.00 20.44 1044 PRO E N 1
ATOM 2118 C CA . PRO A 1 308 ? 1.304 -35.019 16.335 1.00 16.90 1044 PRO E CA 1
ATOM 2119 C C . PRO A 1 308 ? 1.931 -35.088 14.939 1.00 19.44 1044 PRO E C 1
ATOM 2120 O O . PRO A 1 308 ? 2.216 -36.192 14.470 1.00 19.74 1044 PRO E O 1
ATOM 2124 N N . VAL A 1 309 ? 2.156 -33.958 14.274 1.00 19.55 1045 VAL E N 1
ATOM 2125 C CA . VAL A 1 309 ? 2.672 -34.039 12.910 1.00 13.68 1045 VAL E CA 1
ATOM 2126 C C . VAL A 1 309 ? 4.029 -34.740 12.876 1.00 17.21 1045 VAL E C 1
ATOM 2127 O O . VAL A 1 309 ? 4.334 -35.484 11.938 1.00 14.01 1045 VAL E O 1
ATOM 2131 N N . GLN A 1 310 ? 4.842 -34.511 13.902 1.00 12.59 1046 GLN E N 1
ATOM 2132 C CA . GLN A 1 310 ? 6.147 -35.161 13.978 1.00 12.83 1046 GLN E CA 1
ATOM 2133 C C . GLN A 1 310 ? 6.021 -36.658 14.245 1.00 16.28 1046 GLN E C 1
ATOM 2134 O O . GLN A 1 310 ? 6.709 -37.467 13.627 1.00 18.29 1046 GLN E O 1
ATOM 2140 N N . ARG A 1 311 ? 5.144 -37.011 15.175 1.00 13.47 1047 ARG E N 1
ATOM 2141 C CA . ARG A 1 311 ? 4.892 -38.404 15.508 1.00 14.41 1047 ARG E CA 1
ATOM 2142 C C . ARG A 1 311 ? 4.319 -39.138 14.306 1.00 12.64 1047 ARG E C 1
ATOM 2143 O O . ARG A 1 311 ? 4.672 -40.286 14.054 1.00 13.21 1047 ARG E O 1
ATOM 2151 N N . ARG A 1 312 ? 3.426 -38.474 13.573 1.00 9.46 1048 ARG E N 1
ATOM 2152 C CA . ARG A 1 312 ? 2.827 -39.061 12.379 1.00 14.42 1048 ARG E CA 1
ATOM 2153 C C . ARG A 1 312 ? 3.823 -39.271 11.238 1.00 16.98 1048 ARG E C 1
ATOM 2154 O O . ARG A 1 312 ? 3.767 -40.292 10.540 1.00 16.72 1048 ARG E O 1
ATOM 2162 N N . ILE A 1 313 ? 4.755 -38.333 11.072 1.00 11.31 1049 ILE E N 1
ATOM 2163 C CA . ILE A 1 313 ? 5.831 -38.511 10.096 1.00 15.98 1049 ILE E CA 1
ATOM 2164 C C . ILE A 1 313 ? 6.682 -39.750 10.443 1.00 16.66 1049 ILE E C 1
ATOM 2165 O O . ILE A 1 313 ? 6.920 -40.618 9.600 1.00 15.37 1049 ILE E O 1
ATOM 2170 N N . VAL A 1 314 ? 7.128 -39.831 11.691 1.00 14.23 1050 VAL E N 1
ATOM 2171 C CA . VAL A 1 314 ? 8.006 -40.925 12.113 1.00 14.30 1050 VAL E CA 1
ATOM 2172 C C . VAL A 1 314 ? 7.257 -42.263 12.007 1.00 14.47 1050 VAL E C 1
ATOM 2173 O O . VAL A 1 314 ? 7.774 -43.245 11.486 1.00 17.80 1050 VAL E O 1
ATOM 2177 N N . TYR A 1 315 ? 6.019 -42.288 12.479 1.00 15.60 1051 TYR E N 1
ATOM 2178 C CA . TYR A 1 315 ? 5.203 -43.487 12.347 1.00 15.25 1051 TYR E CA 1
ATOM 2179 C C . TYR A 1 315 ? 4.957 -43.853 10.871 1.00 20.14 1051 TYR E C 1
ATOM 2180 O O . TYR A 1 315 ? 5.183 -44.997 10.471 1.00 17.04 1051 TYR E O 1
ATOM 2189 N N . ALA A 1 316 ? 4.526 -42.881 10.065 1.00 14.96 1052 ALA E N 1
ATOM 2190 C CA . ALA A 1 316 ? 4.296 -43.133 8.644 1.00 21.80 1052 ALA E CA 1
ATOM 2191 C C . ALA A 1 316 ? 5.546 -43.705 7.951 1.00 15.39 1052 ALA E C 1
ATOM 2192 O O . ALA A 1 316 ? 5.434 -44.611 7.140 1.00 13.43 1052 ALA E O 1
ATOM 2194 N N . MET A 1 317 ? 6.724 -43.173 8.271 1.00 15.80 1053 MET E N 1
ATOM 2195 C CA . MET A 1 317 ? 7.978 -43.662 7.664 1.00 14.38 1053 MET E CA 1
ATOM 2196 C C . MET A 1 317 ? 8.309 -45.077 8.125 1.00 20.11 1053 MET E C 1
ATOM 2197 O O . MET A 1 317 ? 8.867 -45.865 7.372 1.00 19.05 1053 MET E O 1
ATOM 2202 N N . SER A 1 318 ? 7.951 -45.392 9.367 1.00 16.17 1054 SER E N 1
ATOM 2203 C CA . SER A 1 318 ? 8.131 -46.732 9.891 1.00 15.95 1054 SER E CA 1
ATOM 2204 C C . SER A 1 318 ? 7.285 -47.726 9.091 1.00 20.27 1054 SER E C 1
ATOM 2205 O O . SER A 1 318 ? 7.777 -48.770 8.675 1.00 17.87 1054 SER E O 1
ATOM 2208 N N . GLU A 1 319 ? 6.014 -47.388 8.881 1.00 14.37 1055 GLU E N 1
ATOM 2209 C CA . GLU A 1 319 ? 5.097 -48.231 8.123 1.00 23.36 1055 GLU E CA 1
ATOM 2210 C C . GLU A 1 319 ? 5.508 -48.361 6.659 1.00 23.68 1055 GLU E C 1
ATOM 2211 O O . GLU A 1 319 ? 5.258 -49.382 6.027 1.00 26.37 1055 GLU E O 1
ATOM 2217 N N . LEU A 1 320 ? 6.138 -47.323 6.125 1.00 18.55 1056 LEU E N 1
ATOM 2218 C CA . LEU A 1 320 ? 6.614 -47.353 4.746 1.00 21.20 1056 LEU E CA 1
ATOM 2219 C C . LEU A 1 320 ? 7.856 -48.236 4.630 1.00 24.84 1056 LEU E C 1
ATOM 2220 O O . LEU A 1 320 ? 8.359 -48.457 3.526 1.00 17.78 1056 LEU E O 1
ATOM 2225 N N . GLY A 1 321 ? 8.352 -48.729 5.770 1.00 21.25 1057 GLY E N 1
ATOM 2226 C CA . GLY A 1 321 ? 9.542 -49.576 5.791 1.00 19.52 1057 GLY E CA 1
ATOM 2227 C C . GLY A 1 321 ? 10.860 -48.823 5.689 1.00 26.42 1057 GLY E C 1
ATOM 2228 O O . GLY A 1 321 ? 11.901 -49.413 5.377 1.00 23.64 1057 GLY E O 1
ATOM 2229 N N . LEU A 1 322 ? 10.842 -47.523 5.981 1.00 23.13 1058 LEU E N 1
ATOM 2230 C CA . LEU A 1 322 ? 12.022 -46.685 5.725 1.00 19.03 1058 LEU E CA 1
ATOM 2231 C C . LEU A 1 322 ? 13.101 -46.787 6.813 1.00 22.16 1058 LEU E C 1
ATOM 2232 O O . LEU A 1 322 ? 13.572 -45.778 7.341 1.00 25.81 1058 LEU E O 1
ATOM 2237 N N A LYS A 1 323 ? 13.480 -48.019 7.139 0.50 25.96 1059 LYS E N 1
ATOM 2238 N N B LYS A 1 323 ? 13.485 -48.016 7.145 0.50 25.96 1059 LYS E N 1
ATOM 2239 C CA A LYS A 1 323 ? 14.531 -48.285 8.118 0.50 29.26 1059 LYS E CA 1
ATOM 2240 C CA B LYS A 1 323 ? 14.525 -48.249 8.143 0.50 29.24 1059 LYS E CA 1
ATOM 2241 C C A LYS A 1 323 ? 15.868 -47.660 7.697 0.50 28.00 1059 LYS E C 1
ATOM 2242 C C B LYS A 1 323 ? 15.847 -47.620 7.704 0.50 27.99 1059 LYS E C 1
ATOM 2243 O O A LYS A 1 323 ? 16.160 -47.544 6.503 0.50 23.74 1059 LYS E O 1
ATOM 2244 O O B LYS A 1 323 ? 16.117 -47.477 6.508 0.50 23.76 1059 LYS E O 1
ATOM 2255 N N . SER A 1 324 ? 16.673 -47.255 8.680 1.00 24.92 1060 SER E N 1
ATOM 2256 C CA . SER A 1 324 ? 17.940 -46.578 8.399 1.00 28.23 1060 SER E CA 1
ATOM 2257 C C . SER A 1 324 ? 18.915 -47.435 7.595 1.00 29.60 1060 SER E C 1
ATOM 2258 O O . SER A 1 324 ? 19.806 -46.908 6.934 1.00 25.18 1060 SER E O 1
ATOM 2261 N N . SER A 1 325 ? 18.747 -48.753 7.667 1.00 24.26 1061 SER E N 1
ATOM 2262 C CA . SER A 1 325 ? 19.640 -49.684 6.983 1.00 40.98 1061 SER E CA 1
ATOM 2263 C C . SER A 1 325 ? 19.339 -49.832 5.483 1.00 34.18 1061 SER E C 1
ATOM 2264 O O . SER A 1 325 ? 20.135 -50.405 4.745 1.00 35.73 1061 SER E O 1
ATOM 2267 N N . GLY A 1 326 ? 18.199 -49.323 5.033 1.00 26.37 1062 GLY E N 1
ATOM 2268 C CA . GLY A 1 326 ? 17.827 -49.444 3.629 1.00 26.78 1062 GLY E CA 1
ATOM 2269 C C . GLY A 1 326 ? 17.970 -48.169 2.811 1.00 29.12 1062 GLY E C 1
ATOM 2270 O O . GLY A 1 326 ? 18.652 -47.230 3.215 1.00 31.18 1062 GLY E O 1
ATOM 2271 N N . LYS A 1 327 ? 17.331 -48.145 1.645 1.00 33.31 1063 LYS E N 1
ATOM 2272 C CA . LYS A 1 327 ? 17.332 -46.967 0.779 1.00 37.92 1063 LYS E CA 1
ATOM 2273 C C . LYS A 1 327 ? 16.321 -45.933 1.254 1.00 22.34 1063 LYS E C 1
ATOM 2274 O O . LYS A 1 327 ? 15.240 -46.279 1.728 1.00 27.29 1063 LYS E O 1
ATOM 2280 N N . PRO A 1 328 ? 16.657 -44.654 1.088 1.00 25.01 1064 PRO E N 1
ATOM 2281 C CA . PRO A 1 328 ? 15.671 -43.586 1.261 1.00 24.98 1064 PRO E CA 1
ATOM 2282 C C . PRO A 1 328 ? 14.694 -43.569 0.071 1.00 30.50 1064 PRO E C 1
ATOM 2283 O O . PRO A 1 328 ? 14.980 -44.156 -0.990 1.00 24.72 1064 PRO E O 1
ATOM 2287 N N . LYS A 1 329 ? 13.553 -42.909 0.247 1.00 22.85 1065 LYS E N 1
ATOM 2288 C CA . LYS A 1 329 ? 12.649 -42.618 -0.872 1.00 20.48 1065 LYS E CA 1
ATOM 2289 C C . LYS A 1 329 ? 12.487 -41.113 -0.927 1.00 19.46 1065 LYS E C 1
ATOM 2290 O O . LYS A 1 329 ? 12.864 -40.433 0.022 1.00 17.37 1065 LYS E O 1
ATOM 2296 N N . LYS A 1 330 ? 11.954 -40.586 -2.031 1.00 16.08 1066 LYS E N 1
ATOM 2297 C CA . LYS A 1 330 ? 11.682 -39.152 -2.114 1.00 15.83 1066 LYS E CA 1
ATOM 2298 C C . LYS A 1 330 ? 10.849 -38.730 -0.917 1.00 15.80 1066 LYS E C 1
ATOM 2299 O O . LYS A 1 330 ? 9.970 -39.466 -0.487 1.00 16.67 1066 LYS E O 1
ATOM 2305 N N . SER A 1 331 ? 11.128 -37.552 -0.374 1.00 12.67 1067 SER E N 1
ATOM 2306 C CA . SER A 1 331 ? 10.342 -37.045 0.733 1.00 12.87 1067 SER E CA 1
ATOM 2307 C C . SER A 1 331 ? 8.860 -37.015 0.382 1.00 16.93 1067 SER E C 1
ATOM 2308 O O . SER A 1 331 ? 8.036 -37.289 1.249 1.00 20.61 1067 SER E O 1
ATOM 2311 N N . ALA A 1 332 ? 8.529 -36.704 -0.882 1.00 13.46 1068 ALA E N 1
ATOM 2312 C CA . ALA A 1 332 ? 7.132 -36.693 -1.353 1.00 17.30 1068 ALA E CA 1
ATOM 2313 C C . ALA A 1 332 ? 6.372 -37.952 -0.957 1.00 14.73 1068 ALA E C 1
ATOM 2314 O O . ALA A 1 332 ? 5.186 -37.904 -0.613 1.00 13.57 1068 ALA E O 1
ATOM 2316 N N . ARG A 1 333 ? 7.042 -39.093 -1.019 1.00 11.36 1069 ARG E N 1
ATOM 2317 C CA . ARG A 1 333 ? 6.347 -40.343 -0.742 1.00 9.41 1069 ARG E CA 1
ATOM 2318 C C . ARG A 1 333 ? 5.825 -40.367 0.707 1.00 13.01 1069 ARG E C 1
ATOM 2319 O O . ARG A 1 333 ? 4.680 -40.738 0.968 1.00 17.97 1069 ARG E O 1
ATOM 2327 N N . THR A 1 334 ? 6.665 -39.928 1.640 1.00 16.84 1070 THR E N 1
ATOM 2328 C CA . THR A 1 334 ? 6.301 -39.839 3.046 1.00 11.62 1070 THR E CA 1
ATOM 2329 C C . THR A 1 334 ? 5.248 -38.771 3.286 1.00 13.57 1070 THR E C 1
ATOM 2330 O O . THR A 1 334 ? 4.292 -38.970 4.031 1.00 12.90 1070 THR E O 1
ATOM 2334 N N . VAL A 1 335 ? 5.437 -37.611 2.673 1.00 13.87 1071 VAL E N 1
ATOM 2335 C CA . VAL A 1 335 ? 4.470 -36.529 2.831 1.00 13.49 1071 VAL E CA 1
ATOM 2336 C C . VAL A 1 335 ? 3.091 -36.964 2.351 1.00 13.96 1071 VAL E C 1
ATOM 2337 O O . VAL A 1 335 ? 2.094 -36.725 3.026 1.00 15.33 1071 VAL E O 1
ATOM 2341 N N . GLY A 1 336 ? 3.039 -37.609 1.186 1.00 10.75 1072 GLY E N 1
ATOM 2342 C CA . GLY A 1 336 ? 1.774 -38.069 0.627 1.00 12.89 1072 GLY E CA 1
ATOM 2343 C C . GLY A 1 336 ? 1.075 -39.054 1.551 1.00 14.76 1072 GLY E C 1
ATOM 2344 O O . GLY A 1 336 ? -0.130 -38.988 1.752 1.00 17.49 1072 GLY E O 1
ATOM 2345 N N . ASP A 1 337 ? 1.835 -39.965 2.145 1.00 17.57 1073 ASP E N 1
ATOM 2346 C CA . ASP A 1 337 ? 1.242 -40.906 3.083 1.00 13.73 1073 ASP E CA 1
ATOM 2347 C C . ASP A 1 337 ? 0.787 -40.260 4.378 1.00 12.52 1073 ASP E C 1
ATOM 2348 O O . ASP A 1 337 ? -0.256 -40.608 4.894 1.00 17.12 1073 ASP E O 1
ATOM 2353 N N . VAL A 1 338 ? 1.579 -39.335 4.909 1.00 12.62 1074 VAL E N 1
ATOM 2354 C CA . VAL A 1 338 ? 1.150 -38.562 6.063 1.00 13.72 1074 VAL E CA 1
ATOM 2355 C C . VAL A 1 338 ? -0.135 -37.781 5.743 1.00 17.07 1074 VAL E C 1
ATOM 2356 O O . VAL A 1 338 ? -1.106 -37.850 6.494 1.00 16.39 1074 VAL E O 1
ATOM 2360 N N . LEU A 1 339 ? -0.144 -37.043 4.635 1.00 14.99 1075 LEU E N 1
ATOM 2361 C CA . LEU A 1 339 ? -1.334 -36.264 4.260 1.00 15.21 1075 LEU E CA 1
ATOM 2362 C C . LEU A 1 339 ? -2.549 -37.145 4.052 1.00 16.02 1075 LEU E C 1
ATOM 2363 O O . LEU A 1 339 ? -3.666 -36.749 4.342 1.00 20.19 1075 LEU E O 1
ATOM 2368 N N . GLY A 1 340 ? -2.343 -38.332 3.512 1.00 16.28 1076 GLY E N 1
ATOM 2369 C CA . GLY A 1 340 ? -3.473 -39.161 3.138 1.00 15.45 1076 GLY E CA 1
ATOM 2370 C C . GLY A 1 340 ? -4.023 -39.992 4.279 1.00 19.19 1076 GLY E C 1
ATOM 2371 O O . GLY A 1 340 ? -5.176 -40.411 4.231 1.00 19.63 1076 GLY E O 1
ATOM 2372 N N . LYS A 1 341 ? -3.210 -40.235 5.306 1.00 14.84 1077 LYS E N 1
ATOM 2373 C CA . LYS A 1 341 ? -3.579 -41.203 6.326 1.00 15.69 1077 LYS E CA 1
ATOM 2374 C C . LYS A 1 341 ? -3.611 -40.660 7.756 1.00 20.08 1077 LYS E C 1
ATOM 2375 O O . LYS A 1 341 ? -4.392 -41.133 8.582 1.00 19.77 1077 LYS E O 1
ATOM 2381 N N . TYR A 1 342 ? -2.787 -39.661 8.056 1.00 16.90 1078 TYR E N 1
ATOM 2382 C CA . TYR A 1 342 ? -2.603 -39.278 9.444 1.00 14.18 1078 TYR E CA 1
ATOM 2383 C C . TYR A 1 342 ? -2.761 -37.786 9.746 1.00 16.82 1078 TYR E C 1
ATOM 2384 O O . TYR A 1 342 ? -3.357 -37.424 10.762 1.00 18.33 1078 TYR E O 1
ATOM 2393 N N . HIS A 1 343 ? -2.215 -36.927 8.890 1.00 15.87 1079 HIS E N 1
ATOM 2394 C CA . HIS A 1 343 ? -2.193 -35.479 9.156 1.00 13.80 1079 HIS E CA 1
ATOM 2395 C C . HIS A 1 343 ? -2.541 -34.682 7.903 1.00 20.09 1079 HIS E C 1
ATOM 2396 O O . HIS A 1 343 ? -1.663 -34.087 7.263 1.00 15.01 1079 HIS E O 1
ATOM 2403 N N . PRO A 1 344 ? -3.837 -34.661 7.552 1.00 18.48 1080 PRO E N 1
ATOM 2404 C CA . PRO A 1 344 ? -4.362 -34.046 6.317 1.00 15.94 1080 PRO E CA 1
ATOM 2405 C C . PRO A 1 344 ? -4.503 -32.525 6.423 1.00 20.97 1080 PRO E C 1
ATOM 2406 O O . PRO A 1 344 ? -5.618 -32.024 6.334 1.00 19.11 1080 PRO E O 1
ATOM 2410 N N . HIS A 1 345 ? -3.393 -31.813 6.582 1.00 21.67 1081 HIS E N 1
ATOM 2411 C CA . HIS A 1 345 ? -3.431 -30.378 6.856 1.00 22.05 1081 HIS E CA 1
ATOM 2412 C C . HIS A 1 345 ? -2.387 -29.578 6.076 1.00 25.68 1081 HIS E C 1
ATOM 2413 O O . HIS A 1 345 ? -1.801 -28.638 6.618 1.00 26.70 1081 HIS E O 1
ATOM 2420 N N . GLY A 1 346 ? -2.167 -29.917 4.810 1.00 20.56 1082 GLY E N 1
ATOM 2421 C CA . GLY A 1 346 ? -1.299 -29.091 3.988 1.00 20.07 1082 GLY E CA 1
ATOM 2422 C C . GLY A 1 346 ? 0.070 -29.720 3.808 1.00 27.21 1082 GLY E C 1
ATOM 2423 O O . GLY A 1 346 ? 0.740 -30.060 4.789 1.00 17.66 1082 GLY E O 1
ATOM 2424 N N . ASP A 1 347 ? 0.485 -29.878 2.554 1.00 20.58 1083 ASP E N 1
ATOM 2425 C CA . ASP A 1 347 ? 1.741 -30.555 2.253 1.00 25.79 1083 ASP E CA 1
ATOM 2426 C C . ASP A 1 347 ? 2.919 -29.784 2.838 1.00 30.56 1083 ASP E C 1
ATOM 2427 O O . ASP A 1 347 ? 3.918 -30.374 3.241 1.00 21.45 1083 ASP E O 1
ATOM 2432 N N . SER A 1 348 ? 2.771 -28.468 2.930 1.00 34.86 1084 SER E N 1
ATOM 2433 C CA . SER A 1 348 ? 3.844 -27.608 3.418 1.00 34.79 1084 SER E CA 1
ATOM 2434 C C . SER A 1 348 ? 4.117 -27.817 4.882 1.00 27.03 1084 SER E C 1
ATOM 2435 O O . SER A 1 348 ? 5.265 -27.953 5.295 1.00 38.21 1084 SER E O 1
ATOM 2438 N N . ALA A 1 349 ? 3.068 -27.827 5.685 1.00 25.90 1085 ALA E N 1
ATOM 2439 C CA . ALA A 1 349 ? 3.259 -28.008 7.109 1.00 25.15 1085 ALA E CA 1
ATOM 2440 C C . ALA A 1 349 ? 3.889 -29.373 7.416 1.00 31.14 1085 ALA E C 1
ATOM 2441 O O . ALA A 1 349 ? 4.702 -29.503 8.331 1.00 25.99 1085 ALA E O 1
ATOM 2443 N N . CYS A 1 350 ? 3.507 -30.403 6.671 1.00 22.57 1086 CYS E N 1
ATOM 2444 C CA . CYS A 1 350 ? 4.135 -31.704 6.882 1.00 19.08 1086 CYS E CA 1
ATOM 2445 C C . CYS A 1 350 ? 5.616 -31.666 6.491 1.00 20.08 1086 CYS E C 1
ATOM 2446 O O . CYS A 1 350 ? 6.478 -32.095 7.253 1.00 18.12 1086 CYS E O 1
ATOM 2449 N N . TYR A 1 351 ? 5.914 -31.144 5.306 1.00 15.72 1087 TYR E N 1
ATOM 2450 C CA . TYR A 1 351 ? 7.282 -31.195 4.801 1.00 15.25 1087 TYR E CA 1
ATOM 2451 C C . TYR A 1 351 ? 8.242 -30.312 5.599 1.00 19.17 1087 TYR E C 1
ATOM 2452 O O . TYR A 1 351 ? 9.372 -30.723 5.906 1.00 17.02 1087 TYR E O 1
ATOM 2461 N N . GLU A 1 352 ? 7.809 -29.107 5.952 1.00 15.19 1088 GLU E N 1
ATOM 2462 C CA . GLU A 1 352 ? 8.638 -28.268 6.816 1.00 20.54 1088 GLU E CA 1
ATOM 2463 C C . GLU A 1 352 ? 8.996 -28.966 8.124 1.00 20.65 1088 GLU E C 1
ATOM 2464 O O . GLU A 1 352 ? 10.097 -28.799 8.627 1.00 15.21 1088 GLU E O 1
ATOM 2470 N N . ALA A 1 353 ? 8.062 -29.729 8.691 1.00 16.44 1089 ALA E N 1
ATOM 2471 C CA . ALA A 1 353 ? 8.371 -30.477 9.916 1.00 22.77 1089 ALA E CA 1
ATOM 2472 C C . ALA A 1 353 ? 9.397 -31.582 9.661 1.00 19.76 1089 ALA E C 1
ATOM 2473 O O . ALA A 1 353 ? 10.259 -31.810 10.495 1.00 20.99 1089 ALA E O 1
ATOM 2475 N N . MET A 1 354 ? 9.314 -32.247 8.505 1.00 15.97 1090 MET E N 1
ATOM 2476 C CA . MET A 1 354 ? 10.303 -33.265 8.121 1.00 17.00 1090 MET E CA 1
ATOM 2477 C C . MET A 1 354 ? 11.701 -32.678 8.023 1.00 19.74 1090 MET E C 1
ATOM 2478 O O . MET A 1 354 ? 12.654 -33.221 8.584 1.00 22.37 1090 MET E O 1
ATOM 2483 N N . VAL A 1 355 ? 11.815 -31.597 7.256 1.00 15.96 1091 VAL E N 1
ATOM 2484 C CA . VAL A 1 355 ? 13.068 -30.871 7.082 1.00 15.30 1091 VAL E CA 1
ATOM 2485 C C . VAL A 1 355 ? 13.744 -30.579 8.415 1.00 18.21 1091 VAL E C 1
ATOM 2486 O O . VAL A 1 355 ? 14.928 -30.856 8.592 1.00 23.82 1091 VAL E O 1
ATOM 2490 N N . LEU A 1 356 ? 12.998 -30.014 9.357 1.00 17.78 1092 LEU E N 1
ATOM 2491 C CA . LEU A 1 356 ? 13.567 -29.681 10.654 1.00 17.07 1092 LEU E CA 1
ATOM 2492 C C . LEU A 1 356 ? 14.253 -30.906 11.283 1.00 23.27 1092 LEU E C 1
ATOM 2493 O O . LEU A 1 356 ? 15.376 -30.819 11.798 1.00 23.23 1092 LEU E O 1
ATOM 2498 N N . MET A 1 357 ? 13.586 -32.052 11.245 1.00 21.09 1093 MET E N 1
ATOM 2499 C CA . MET A 1 357 ? 14.161 -33.214 11.890 1.00 24.82 1093 MET E CA 1
ATOM 2500 C C . MET A 1 357 ? 15.203 -33.952 11.056 1.00 19.95 1093 MET E C 1
ATOM 2501 O O . MET A 1 357 ? 15.855 -34.870 11.550 1.00 23.76 1093 MET E O 1
ATOM 2506 N N . ALA A 1 358 ? 15.383 -33.525 9.810 1.00 15.14 1094 ALA E N 1
ATOM 2507 C CA . ALA A 1 358 ? 16.509 -33.973 8.999 1.00 17.19 1094 ALA E CA 1
ATOM 2508 C C . ALA A 1 358 ? 17.756 -33.048 9.080 1.00 19.74 1094 ALA E C 1
ATOM 2509 O O . ALA A 1 358 ? 18.870 -33.489 8.821 1.00 21.43 1094 ALA E O 1
ATOM 2511 N N . GLN A 1 359 ? 17.587 -31.776 9.420 1.00 13.36 1095 GLN E N 1
ATOM 2512 C CA . GLN A 1 359 ? 18.742 -30.863 9.427 1.00 14.74 1095 GLN E CA 1
ATOM 2513 C C . GLN A 1 359 ? 19.675 -31.133 10.610 1.00 19.59 1095 GLN E C 1
ATOM 2514 O O . GLN A 1 359 ? 19.253 -31.056 11.763 1.00 19.11 1095 GLN E O 1
ATOM 2520 N N . PRO A 1 360 ? 20.944 -31.467 10.329 1.00 15.01 1096 PRO E N 1
ATOM 2521 C CA . PRO A 1 360 ? 21.889 -31.764 11.415 1.00 24.38 1096 PRO E CA 1
ATOM 2522 C C . PRO A 1 360 ? 22.292 -30.500 12.194 1.00 21.88 1096 PRO E C 1
ATOM 2523 O O . PRO A 1 360 ? 22.811 -30.590 13.305 1.00 24.01 1096 PRO E O 1
ATOM 2527 N N . PHE A 1 361 ? 22.052 -29.333 11.614 1.00 17.37 1097 PHE E N 1
ATOM 2528 C CA . PHE A 1 361 ? 22.250 -28.090 12.347 1.00 20.81 1097 PHE E CA 1
ATOM 2529 C C . PHE A 1 361 ? 21.016 -27.671 13.151 1.00 22.92 1097 PHE E C 1
ATOM 2530 O O . PHE A 1 361 ? 21.093 -26.726 13.922 1.00 21.29 1097 PHE E O 1
ATOM 2538 N N . SER A 1 362 ? 19.887 -28.363 12.976 1.00 22.55 1098 SER E N 1
ATOM 2539 C CA . SER A 1 362 ? 18.651 -28.012 13.697 1.00 20.02 1098 SER E CA 1
ATOM 2540 C C . SER A 1 362 ? 18.348 -29.016 14.781 1.00 21.78 1098 SER E C 1
ATOM 2541 O O . SER A 1 362 ? 18.091 -28.640 15.926 1.00 22.79 1098 SER E O 1
ATOM 2544 N N . TYR A 1 363 ? 18.354 -30.296 14.405 1.00 17.73 1099 TYR E N 1
ATOM 2545 C CA . TYR A 1 363 ? 18.128 -31.377 15.350 1.00 18.08 1099 TYR E CA 1
ATOM 2546 C C . TYR A 1 363 ? 19.446 -31.955 15.861 1.00 18.74 1099 TYR E C 1
ATOM 2547 O O . TYR A 1 363 ? 20.276 -32.410 15.078 1.00 19.19 1099 TYR E O 1
ATOM 2556 N N . ARG A 1 364 ? 19.615 -31.921 17.180 1.00 15.03 1100 ARG E N 1
ATOM 2557 C CA . ARG A 1 364 ? 20.791 -32.448 17.855 1.00 22.16 1100 ARG E CA 1
ATOM 2558 C C . ARG A 1 364 ? 20.977 -33.939 17.553 1.00 26.25 1100 ARG E C 1
ATOM 2559 O O . ARG A 1 364 ? 22.104 -34.418 17.428 1.00 18.10 1100 ARG E O 1
ATOM 2567 N N . TYR A 1 365 ? 19.863 -34.660 17.450 1.00 18.32 1101 TYR E N 1
ATOM 2568 C CA . TYR A 1 365 ? 19.851 -36.062 17.029 1.00 17.32 1101 TYR E CA 1
ATOM 2569 C C . TYR A 1 365 ? 18.784 -36.225 15.953 1.00 16.38 1101 TYR E C 1
ATOM 2570 O O . TYR A 1 365 ? 17.629 -36.527 16.264 1.00 20.34 1101 TYR E O 1
ATOM 2579 N N . PRO A 1 366 ? 19.158 -36.005 14.682 1.00 17.18 1102 PRO E N 1
ATOM 2580 C CA . PRO A 1 366 ? 18.192 -36.071 13.581 1.00 16.02 1102 PRO E CA 1
ATOM 2581 C C . PRO A 1 366 ? 17.346 -37.334 13.631 1.00 15.58 1102 PRO E C 1
ATOM 2582 O O . PRO A 1 366 ? 17.886 -38.412 13.877 1.00 15.37 1102 PRO E O 1
ATOM 2586 N N . LEU A 1 367 ? 16.043 -37.200 13.408 1.00 15.05 1103 LEU E N 1
ATOM 2587 C CA . LEU A 1 367 ? 15.162 -38.367 13.294 1.00 18.28 1103 LEU E CA 1
ATOM 2588 C C . LEU A 1 367 ? 15.156 -38.929 11.866 1.00 13.88 1103 LEU E C 1
ATOM 2589 O O . LEU A 1 367 ? 14.732 -40.060 11.621 1.00 17.31 1103 LEU E O 1
ATOM 2594 N N . ILE A 1 368 ? 15.629 -38.130 10.927 1.00 14.15 1104 ILE E N 1
ATOM 2595 C CA . ILE A 1 368 ? 15.479 -38.457 9.524 1.00 14.47 1104 ILE E CA 1
ATOM 2596 C C . ILE A 1 368 ? 16.781 -38.160 8.816 1.00 17.76 1104 ILE E C 1
ATOM 2597 O O . ILE A 1 368 ? 17.530 -37.294 9.244 1.00 17.56 1104 ILE E O 1
ATOM 2602 N N . GLU A 1 369 ? 17.065 -38.871 7.733 1.00 22.64 1105 GLU E N 1
ATOM 2603 C CA . GLU A 1 369 ? 18.258 -38.560 6.968 1.00 21.52 1105 GLU E CA 1
ATOM 2604 C C . GLU A 1 369 ? 18.094 -38.954 5.514 1.00 18.63 1105 GLU E C 1
ATOM 2605 O O . GLU A 1 369 ? 17.217 -39.738 5.166 1.00 19.67 1105 GLU E O 1
ATOM 2611 N N . GLY A 1 370 ? 18.945 -38.400 4.663 1.00 22.09 1106 GLY E N 1
ATOM 2612 C CA . GLY A 1 370 ? 18.958 -38.785 3.267 1.00 28.91 1106 GLY E CA 1
ATOM 2613 C C . GLY A 1 370 ? 19.569 -37.712 2.392 1.00 26.23 1106 GLY E C 1
ATOM 2614 O O . GLY A 1 370 ? 19.739 -36.568 2.821 1.00 25.59 1106 GLY E O 1
ATOM 2615 N N . GLN A 1 371 ? 19.906 -38.086 1.163 1.00 23.13 1107 GLN E N 1
ATOM 2616 C CA . GLN A 1 371 ? 20.555 -37.165 0.257 1.00 22.74 1107 GLN E CA 1
ATOM 2617 C C . GLN A 1 371 ? 19.590 -36.068 -0.197 1.00 23.05 1107 GLN E C 1
ATOM 2618 O O . GLN A 1 371 ? 18.373 -36.276 -0.320 1.00 18.56 1107 GLN E O 1
ATOM 2624 N N . GLY A 1 372 ? 20.146 -34.893 -0.434 1.00 16.60 1108 GLY E N 1
ATOM 2625 C CA . GLY A 1 372 ? 19.385 -33.795 -0.976 1.00 17.65 1108 GLY E CA 1
ATOM 2626 C C . GLY A 1 372 ? 19.818 -32.501 -0.330 1.00 22.40 1108 GLY E C 1
ATOM 2627 O O . GLY A 1 372 ? 20.569 -32.486 0.650 1.00 19.31 1108 GLY E O 1
ATOM 2628 N N . ASN A 1 373 ? 19.334 -31.403 -0.886 1.00 17.93 1109 ASN E N 1
ATOM 2629 C CA . ASN A 1 373 ? 19.622 -30.109 -0.328 1.00 21.39 1109 ASN E CA 1
ATOM 2630 C C . ASN A 1 373 ? 18.619 -29.824 0.784 1.00 19.81 1109 ASN E C 1
ATOM 2631 O O . ASN A 1 373 ? 17.523 -29.346 0.527 1.00 18.05 1109 ASN E O 1
ATOM 2636 N N . TRP A 1 374 ? 18.996 -30.128 2.020 1.00 16.65 1110 TRP E N 1
ATOM 2637 C CA . TRP A 1 374 ? 18.109 -29.886 3.161 1.00 18.12 1110 TRP E CA 1
ATOM 2638 C C . TRP A 1 374 ? 18.293 -28.483 3.723 1.00 17.96 1110 TRP E C 1
ATOM 2639 O O . TRP A 1 374 ? 17.733 -28.150 4.760 1.00 24.03 1110 TRP E O 1
ATOM 2650 N N . GLY A 1 375 ? 19.065 -27.661 3.022 1.00 18.12 1111 GLY E N 1
ATOM 2651 C CA . GLY A 1 375 ? 19.283 -26.290 3.435 1.00 19.67 1111 GLY E CA 1
ATOM 2652 C C . GLY A 1 375 ? 20.525 -26.182 4.292 1.00 22.81 1111 GLY E C 1
ATOM 2653 O O . GLY A 1 375 ? 21.265 -27.153 4.439 1.00 26.29 1111 GLY E O 1
ATOM 2654 N N . SER A 1 376 ? 20.744 -25.013 4.879 1.00 23.40 1112 SER E N 1
ATOM 2655 C CA . SER A 1 376 ? 21.937 -24.794 5.681 1.00 24.13 1112 SER E CA 1
ATOM 2656 C C . SER A 1 376 ? 21.689 -23.734 6.757 1.00 25.20 1112 SER E C 1
ATOM 2657 O O . SER A 1 376 ? 20.707 -23.003 6.687 1.00 26.01 1112 SER E O 1
ATOM 2660 N N . PRO A 1 377 ? 22.607 -23.626 7.736 1.00 20.46 1113 PRO E N 1
ATOM 2661 C CA . PRO A 1 377 ? 22.485 -22.625 8.798 1.00 20.79 1113 PRO E CA 1
ATOM 2662 C C . PRO A 1 377 ? 22.391 -21.213 8.239 1.00 22.90 1113 PRO E C 1
ATOM 2663 O O . PRO A 1 377 ? 21.799 -20.353 8.892 1.00 27.17 1113 PRO E O 1
ATOM 2667 N N . ASP A 1 378 ? 22.954 -20.970 7.058 1.00 23.20 1114 ASP E N 1
ATOM 2668 C CA . ASP A 1 378 ? 22.844 -19.646 6.438 1.00 25.82 1114 ASP E CA 1
ATOM 2669 C C . ASP A 1 378 ? 21.387 -19.265 6.286 1.00 27.01 1114 ASP E C 1
ATOM 2670 O O . ASP A 1 378 ? 21.037 -18.096 6.384 1.00 24.60 1114 ASP E O 1
ATOM 2675 N N . ASP A 1 379 ? 20.546 -20.263 6.015 1.00 30.56 1115 ASP E N 1
ATOM 2676 C CA . ASP A 1 379 ? 19.103 -20.060 5.863 1.00 25.52 1115 ASP E CA 1
ATOM 2677 C C . ASP A 1 379 ? 18.371 -21.405 5.926 1.00 29.75 1115 ASP E C 1
ATOM 2678 O O . ASP A 1 379 ? 18.229 -22.097 4.915 1.00 22.25 1115 ASP E O 1
ATOM 2683 N N . PRO A 1 380 ? 17.933 -21.793 7.126 1.00 25.96 1116 PRO E N 1
ATOM 2684 C CA . PRO A 1 380 ? 17.354 -23.122 7.344 1.00 23.69 1116 PRO E CA 1
ATOM 2685 C C . PRO A 1 380 ? 15.991 -23.292 6.673 1.00 23.19 1116 PRO E C 1
ATOM 2686 O O . PRO A 1 380 ? 15.469 -24.405 6.642 1.00 26.97 1116 PRO E O 1
ATOM 2690 N N A LYS A 1 381 ? 15.435 -22.205 6.146 0.46 23.13 1117 LYS E N 1
ATOM 2691 N N B LYS A 1 381 ? 15.430 -22.210 6.145 0.54 23.10 1117 LYS E N 1
ATOM 2692 C CA A LYS A 1 381 ? 14.145 -22.254 5.461 0.46 24.95 1117 LYS E CA 1
ATOM 2693 C CA B LYS A 1 381 ? 14.146 -22.271 5.450 0.54 24.93 1117 LYS E CA 1
ATOM 2694 C C A LYS A 1 381 ? 14.294 -22.285 3.933 0.46 28.99 1117 LYS E C 1
ATOM 2695 C C B LYS A 1 381 ? 14.299 -22.389 3.933 0.54 29.01 1117 LYS E C 1
ATOM 2696 O O A LYS A 1 381 ? 13.297 -22.273 3.208 0.46 26.55 1117 LYS E O 1
ATOM 2697 O O B LYS A 1 381 ? 13.307 -22.528 3.212 0.54 26.73 1117 LYS E O 1
ATOM 2708 N N . SER A 1 382 ? 15.538 -22.323 3.452 1.00 24.30 1118 SER E N 1
ATOM 2709 C CA . SER A 1 382 ? 15.810 -22.465 2.014 1.00 23.61 1118 SER E CA 1
ATOM 2710 C C . SER A 1 382 ? 16.329 -23.866 1.720 1.00 21.13 1118 SER E C 1
ATOM 2711 O O . SER A 1 382 ? 17.452 -24.225 2.080 1.00 26.24 1118 SER E O 1
ATOM 2714 N N . PHE A 1 383 ? 15.490 -24.669 1.089 1.00 22.56 1119 PHE E N 1
ATOM 2715 C CA . PHE A 1 383 ? 15.806 -26.063 0.867 1.00 19.57 1119 PHE E CA 1
ATOM 2716 C C . PHE A 1 383 ? 15.056 -26.532 -0.364 1.00 17.93 1119 PHE E C 1
ATOM 2717 O O . PHE A 1 383 ? 14.109 -25.875 -0.803 1.00 15.98 1119 PHE E O 1
ATOM 2725 N N . ALA A 1 384 ? 15.486 -27.656 -0.928 1.00 15.00 1120 ALA E N 1
ATOM 2726 C CA . ALA A 1 384 ? 14.852 -28.192 -2.139 1.00 23.54 1120 ALA E CA 1
ATOM 2727 C C . ALA A 1 384 ? 13.483 -28.810 -1.868 1.00 19.85 1120 ALA E C 1
ATOM 2728 O O . ALA A 1 384 ? 13.212 -29.309 -0.771 1.00 17.18 1120 ALA E O 1
ATOM 2730 N N . ALA A 1 385 ? 12.642 -28.794 -2.896 1.00 17.87 1121 ALA E N 1
ATOM 2731 C CA . ALA A 1 385 ? 11.272 -29.305 -2.820 1.00 25.10 1121 ALA E CA 1
ATOM 2732 C C . ALA A 1 385 ? 11.225 -30.811 -2.508 1.00 17.17 1121 ALA E C 1
ATOM 2733 O O . ALA A 1 385 ? 12.203 -31.532 -2.716 1.00 13.49 1121 ALA E O 1
ATOM 2735 N N . MET A 1 386 ? 10.082 -31.279 -2.016 1.00 17.39 1122 MET E N 1
ATOM 2736 C CA . MET A 1 386 ? 9.956 -32.662 -1.561 1.00 13.86 1122 MET E CA 1
ATOM 2737 C C . MET A 1 386 ? 10.040 -33.708 -2.681 1.00 13.56 1122 MET E C 1
ATOM 2738 O O . MET A 1 386 ? 10.311 -34.879 -2.415 1.00 13.44 1122 MET E O 1
ATOM 2743 N N . ARG A 1 387 ? 9.808 -33.309 -3.927 1.00 12.30 1123 ARG E N 1
ATOM 2744 C CA . ARG A 1 387 ? 10.013 -34.239 -5.040 1.00 13.06 1123 ARG E CA 1
ATOM 2745 C C . ARG A 1 387 ? 11.488 -34.545 -5.316 1.00 20.24 1123 ARG E C 1
ATOM 2746 O O . ARG A 1 387 ? 11.793 -35.493 -6.045 1.00 13.43 1123 ARG E O 1
ATOM 2754 N N . TYR A 1 388 ? 12.397 -33.735 -4.771 1.00 14.94 1124 TYR E N 1
ATOM 2755 C CA . TYR A 1 388 ? 13.829 -33.967 -4.986 1.00 19.01 1124 TYR E CA 1
ATOM 2756 C C . TYR A 1 388 ? 14.542 -34.616 -3.805 1.00 20.06 1124 TYR E C 1
ATOM 2757 O O . TYR A 1 388 ? 15.282 -35.580 -3.987 1.00 21.68 1124 TYR E O 1
ATOM 2766 N N . THR A 1 389 ? 14.357 -34.075 -2.601 1.00 17.60 1125 THR E N 1
ATOM 2767 C CA . THR A 1 389 ? 15.105 -34.593 -1.456 1.00 17.86 1125 THR E CA 1
ATOM 2768 C C . THR A 1 389 ? 14.678 -36.011 -1.159 1.00 19.23 1125 THR E C 1
ATOM 2769 O O . THR A 1 389 ? 13.560 -36.420 -1.500 1.00 16.17 1125 THR E O 1
ATOM 2773 N N . GLU A 1 390 ? 15.560 -36.757 -0.507 1.00 18.41 1126 GLU E N 1
ATOM 2774 C CA . GLU A 1 390 ? 15.263 -38.138 -0.165 1.00 21.23 1126 GLU E CA 1
ATOM 2775 C C . GLU A 1 390 ? 15.375 -38.331 1.333 1.00 23.57 1126 GLU E C 1
ATOM 2776 O O . GLU A 1 390 ? 16.255 -37.750 1.972 1.00 24.15 1126 GLU E O 1
ATOM 2782 N N . ALA A 1 391 ? 14.485 -39.145 1.889 1.00 18.49 1127 ALA E N 1
ATOM 2783 C CA . ALA A 1 391 ? 14.407 -39.328 3.342 1.00 18.59 1127 ALA E CA 1
ATOM 2784 C C . ALA A 1 391 ? 14.135 -40.775 3.786 1.00 19.95 1127 ALA E C 1
ATOM 2785 O O . ALA A 1 391 ? 13.249 -41.460 3.259 1.00 18.81 1127 ALA E O 1
ATOM 2787 N N . LYS A 1 392 ? 14.881 -41.225 4.781 1.00 19.51 1128 LYS E N 1
ATOM 2788 C CA . LYS A 1 392 ? 14.512 -42.431 5.505 1.00 17.54 1128 LYS E CA 1
ATOM 2789 C C . LYS A 1 392 ? 14.729 -42.129 6.985 1.00 17.69 1128 LYS E C 1
ATOM 2790 O O . LYS A 1 392 ? 15.229 -41.063 7.336 1.00 15.58 1128 LYS E O 1
ATOM 2796 N N . LEU A 1 393 ? 14.357 -43.060 7.855 1.00 21.36 1129 LEU E N 1
ATOM 2797 C CA . LEU A 1 393 ? 14.588 -42.886 9.280 1.00 23.51 1129 LEU E CA 1
ATOM 2798 C C . LEU A 1 393 ? 16.072 -43.007 9.629 1.00 20.21 1129 LEU E C 1
ATOM 2799 O O . LEU A 1 393 ? 16.787 -43.793 9.031 1.00 19.68 1129 LEU E O 1
ATOM 2804 N N . SER A 1 394 ? 16.527 -42.216 10.593 1.00 15.62 1130 SER E N 1
ATOM 2805 C CA . SER A 1 394 ? 17.874 -42.375 11.132 1.00 19.82 1130 SER E CA 1
ATOM 2806 C C . SER A 1 394 ? 17.903 -43.555 12.097 1.00 20.52 1130 SER E C 1
ATOM 2807 O O . SER A 1 394 ? 16.869 -43.992 12.592 1.00 17.61 1130 SER E O 1
ATOM 2810 N N . ALA A 1 395 ? 19.099 -44.050 12.387 1.00 22.80 1131 ALA E N 1
ATOM 2811 C CA . ALA A 1 395 ? 19.261 -45.132 13.348 1.00 20.62 1131 ALA E CA 1
ATOM 2812 C C . ALA A 1 395 ? 18.753 -44.704 14.726 1.00 20.04 1131 ALA E C 1
ATOM 2813 O O . ALA A 1 395 ? 18.096 -45.474 15.433 1.00 20.37 1131 ALA E O 1
ATOM 2815 N N . TYR A 1 396 ? 19.039 -43.460 15.092 1.00 16.70 1132 TYR E N 1
ATOM 2816 C CA . TYR A 1 396 ? 18.563 -42.896 16.352 1.00 15.28 1132 TYR E CA 1
ATOM 2817 C C . TYR A 1 396 ? 17.063 -43.101 16.520 1.00 17.25 1132 TYR E C 1
ATOM 2818 O O . TYR A 1 396 ? 16.581 -43.398 17.607 1.00 17.84 1132 TYR E O 1
ATOM 2827 N N . SER A 1 397 ? 16.316 -42.961 15.434 1.00 16.89 1133 SER E N 1
ATOM 2828 C CA . SER A 1 397 ? 14.863 -43.062 15.520 1.00 18.54 1133 SER E CA 1
ATOM 2829 C C . SER A 1 397 ? 14.352 -44.436 16.011 1.00 19.03 1133 SER E C 1
ATOM 2830 O O . SER A 1 397 ? 13.195 -44.557 16.412 1.00 19.68 1133 SER E O 1
ATOM 2833 N N . GLU A 1 398 ? 15.208 -45.456 15.974 1.00 17.51 1134 GLU E N 1
ATOM 2834 C CA . GLU A 1 398 ? 14.930 -46.762 16.604 1.00 22.65 1134 GLU E CA 1
ATOM 2835 C C . GLU A 1 398 ? 14.577 -46.639 18.092 1.00 18.29 1134 GLU E C 1
ATOM 2836 O O . GLU A 1 398 ? 13.787 -47.414 18.630 1.00 20.13 1134 GLU E O 1
ATOM 2842 N N . LEU A 1 399 ? 15.171 -45.655 18.750 1.00 19.14 1135 LEU E N 1
ATOM 2843 C CA . LEU A 1 399 ? 14.909 -45.405 20.157 1.00 14.15 1135 LEU E CA 1
ATOM 2844 C C . LEU A 1 399 ? 13.445 -45.014 20.385 1.00 19.68 1135 LEU E C 1
ATOM 2845 O O . LEU A 1 399 ? 12.917 -45.188 21.484 1.00 18.11 1135 LEU E O 1
ATOM 2850 N N . LEU A 1 400 ? 12.776 -44.505 19.350 1.00 18.27 1136 LEU E N 1
ATOM 2851 C CA . LEU A 1 400 ? 11.343 -44.198 19.487 1.00 20.01 1136 LEU E CA 1
ATOM 2852 C C . LEU A 1 400 ? 10.456 -45.320 18.967 1.00 19.79 1136 LEU E C 1
ATOM 2853 O O . LEU A 1 400 ? 9.346 -45.499 19.453 1.00 21.99 1136 LEU E O 1
ATOM 2858 N N . LEU A 1 401 ? 10.958 -46.076 17.987 1.00 18.19 1137 LEU E N 1
ATOM 2859 C CA . LEU A 1 401 ? 10.122 -46.990 17.203 1.00 23.17 1137 LEU E CA 1
ATOM 2860 C C . LEU A 1 401 ? 10.284 -48.479 17.481 1.00 23.62 1137 LEU E C 1
ATOM 2861 O O . LEU A 1 401 ? 9.352 -49.263 17.272 1.00 21.52 1137 LEU E O 1
ATOM 2866 N N . SER A 1 402 ? 11.465 -48.882 17.927 1.00 21.23 1138 SER E N 1
ATOM 2867 C CA . SER A 1 402 ? 11.775 -50.308 18.001 1.00 19.75 1138 SER E CA 1
ATOM 2868 C C . SER A 1 402 ? 10.763 -51.117 18.827 1.00 23.60 1138 SER E C 1
ATOM 2869 O O . SER A 1 402 ? 10.513 -52.284 18.539 1.00 24.15 1138 SER E O 1
ATOM 2872 N N . GLU A 1 403 ? 10.182 -50.519 19.861 1.00 21.64 1139 GLU E N 1
ATOM 2873 C CA . GLU A 1 403 ? 9.257 -51.273 20.714 1.00 19.25 1139 GLU E CA 1
ATOM 2874 C C . GLU A 1 403 ? 7.784 -51.068 20.344 1.00 26.43 1139 GLU E C 1
ATOM 2875 O O . GLU A 1 403 ? 6.888 -51.547 21.051 1.00 22.59 1139 GLU E O 1
ATOM 2881 N N . LEU A 1 404 ? 7.528 -50.349 19.252 1.00 24.31 1140 LEU E N 1
ATOM 2882 C CA . LEU A 1 404 ? 6.147 -50.021 18.871 1.00 21.99 1140 LEU E CA 1
ATOM 2883 C C . LEU A 1 404 ? 5.258 -51.263 18.704 1.00 25.37 1140 LEU E C 1
ATOM 2884 O O . LEU A 1 404 ? 4.114 -51.289 19.180 1.00 30.66 1140 LEU E O 1
ATOM 2889 N N . GLY A 1 405 ? 5.778 -52.298 18.060 1.00 24.52 1141 GLY E N 1
ATOM 2890 C CA . GLY A 1 405 ? 4.991 -53.506 17.849 1.00 26.10 1141 GLY E CA 1
ATOM 2891 C C . GLY A 1 405 ? 4.967 -54.507 19.003 1.00 33.76 1141 GLY E C 1
ATOM 2892 O O . GLY A 1 405 ? 4.600 -55.673 18.805 1.00 29.91 1141 GLY E O 1
ATOM 2893 N N . GLN A 1 406 ? 5.342 -54.069 20.207 1.00 29.77 1142 GLN E N 1
ATOM 2894 C CA . GLN A 1 406 ? 5.479 -54.989 21.352 1.00 20.92 1142 GLN E CA 1
ATOM 2895 C C . GLN A 1 406 ? 4.542 -54.648 22.502 1.00 22.56 1142 GLN E C 1
ATOM 2896 O O . GLN A 1 406 ? 4.887 -54.799 23.672 1.00 24.71 1142 GLN E O 1
ATOM 2902 N N . GLY A 1 407 ? 3.352 -54.171 22.157 1.00 20.78 1143 GLY E N 1
ATOM 2903 C CA . GLY A 1 407 ? 2.297 -53.978 23.134 1.00 23.56 1143 GLY E CA 1
ATOM 2904 C C . GLY A 1 407 ? 2.575 -52.867 24.132 1.00 27.94 1143 GLY E C 1
ATOM 2905 O O . GLY A 1 407 ? 2.065 -52.912 25.240 1.00 21.16 1143 GLY E O 1
ATOM 2906 N N . THR A 1 408 ? 3.360 -51.864 23.728 1.00 20.49 1144 THR E N 1
ATOM 2907 C CA . THR A 1 408 ? 3.812 -50.796 24.631 1.00 21.16 1144 THR E CA 1
ATOM 2908 C C . THR A 1 408 ? 2.958 -49.526 24.578 1.00 23.17 1144 THR E C 1
ATOM 2909 O O . THR A 1 408 ? 2.886 -48.786 25.556 1.00 24.05 1144 THR E O 1
ATOM 2913 N N . SER A 1 409 ? 2.335 -49.258 23.431 1.00 22.95 1145 SER E N 1
ATOM 2914 C CA . SER A 1 409 ? 1.638 -47.986 23.238 1.00 21.82 1145 SER E CA 1
ATOM 2915 C C . SER A 1 409 ? 0.111 -48.092 23.246 1.00 25.76 1145 SER E C 1
ATOM 2916 O O . SER A 1 409 ? -0.457 -49.157 23.006 1.00 20.66 1145 SER E O 1
ATOM 2919 N N . GLU A 1 410 ? -0.551 -46.976 23.527 1.00 20.54 1146 GLU E N 1
ATOM 2920 C CA . GLU A 1 410 ? -1.981 -46.875 23.277 1.00 25.43 1146 GLU E CA 1
ATOM 2921 C C . GLU A 1 410 ? -2.217 -46.386 21.839 1.00 25.78 1146 GLU E C 1
ATOM 2922 O O . GLU A 1 410 ? -1.466 -45.566 21.320 1.00 20.93 1146 GLU E O 1
ATOM 2928 N N . TRP A 1 411 ? -3.265 -46.894 21.210 1.00 18.85 1147 TRP E N 1
ATOM 2929 C CA . TRP A 1 411 ? -3.583 -46.558 19.828 1.00 21.00 1147 TRP E CA 1
ATOM 2930 C C . TRP A 1 411 ? -4.963 -45.922 19.723 1.00 24.52 1147 TRP E C 1
ATOM 2931 O O . TRP A 1 411 ? -5.814 -46.112 20.600 1.00 20.63 1147 TRP E O 1
ATOM 2942 N N . GLN A 1 412 ? -5.182 -45.155 18.659 1.00 19.67 1148 GLN E N 1
ATOM 2943 C CA . GLN A 1 412 ? -6.456 -44.469 18.466 1.00 19.50 1148 GLN E CA 1
ATOM 2944 C C . GLN A 1 412 ? -6.749 -44.446 16.980 1.00 18.24 1148 GLN E C 1
ATOM 2945 O O . GLN A 1 412 ? -5.858 -44.653 16.176 1.00 19.01 1148 GLN E O 1
ATOM 2951 N N . ASP A 1 413 ? -8.001 -44.189 16.621 1.00 21.36 1149 ASP E N 1
ATOM 2952 C CA . ASP A 1 413 ? -8.395 -43.993 15.232 1.00 19.52 1149 ASP E CA 1
ATOM 2953 C C . ASP A 1 413 ? -7.610 -42.847 14.605 1.00 22.76 1149 ASP E C 1
ATOM 2954 O O . ASP A 1 413 ? -7.374 -41.831 15.254 1.00 21.72 1149 ASP E O 1
ATOM 2959 N N . ASN A 1 414 ? -7.223 -42.988 13.344 1.00 20.24 1150 ASN E N 1
ATOM 2960 C CA . ASN A 1 414 ? -6.720 -41.838 12.611 1.00 22.71 1150 ASN E CA 1
ATOM 2961 C C . ASN A 1 414 ? -7.901 -40.896 12.279 1.00 25.43 1150 ASN E C 1
ATOM 2962 O O . ASN A 1 414 ? -9.016 -41.129 12.695 1.00 15.63 1150 ASN E O 1
ATOM 2967 N N . PHE A 1 415 ? -7.667 -39.836 11.519 1.00 27.84 1151 PHE E N 1
ATOM 2968 C CA . PHE A 1 415 ? -8.688 -38.796 11.381 1.00 20.41 1151 PHE E CA 1
ATOM 2969 C C . PHE A 1 415 ? -10.036 -39.246 10.804 1.00 23.99 1151 PHE E C 1
ATOM 2970 O O . PHE A 1 415 ? -11.057 -38.620 11.074 1.00 23.59 1151 PHE E O 1
ATOM 2978 N N . ASP A 1 416 ? -10.043 -40.308 10.002 1.00 22.43 1152 ASP E N 1
ATOM 2979 C CA . ASP A 1 416 ? -11.274 -40.770 9.369 1.00 26.70 1152 ASP E CA 1
ATOM 2980 C C . ASP A 1 416 ? -11.714 -42.198 9.761 1.00 24.45 1152 ASP E C 1
ATOM 2981 O O . ASP A 1 416 ? -12.645 -42.740 9.173 1.00 25.22 1152 ASP E O 1
ATOM 2986 N N . GLY A 1 417 ? -11.040 -42.811 10.729 1.00 19.38 1153 GLY E N 1
ATOM 2987 C CA . GLY A 1 417 ? -11.490 -44.085 11.281 1.00 18.36 1153 GLY E CA 1
ATOM 2988 C C . GLY A 1 417 ? -11.074 -45.324 10.510 1.00 25.96 1153 GLY E C 1
ATOM 2989 O O . GLY A 1 417 ? -11.425 -46.440 10.876 1.00 36.03 1153 GLY E O 1
ATOM 2990 N N . SER A 1 418 ? -10.304 -45.143 9.445 1.00 20.85 1154 SER E N 1
ATOM 2991 C CA . SER A 1 418 ? -9.909 -46.271 8.615 1.00 19.24 1154 SER E CA 1
ATOM 2992 C C . SER A 1 418 ? -8.610 -46.968 9.077 1.00 23.26 1154 SER E C 1
ATOM 2993 O O . SER A 1 418 ? -8.274 -48.046 8.597 1.00 25.99 1154 SER E O 1
ATOM 2996 N N . LEU A 1 419 ? -7.877 -46.344 9.994 1.00 18.66 1155 LEU E N 1
ATOM 2997 C CA . LEU A 1 419 ? -6.600 -46.882 10.440 1.00 21.22 1155 LEU E CA 1
ATOM 2998 C C . LEU A 1 419 ? -6.432 -46.547 11.913 1.00 21.17 1155 LEU E C 1
ATOM 2999 O O . LEU A 1 419 ? -7.174 -45.735 12.459 1.00 23.41 1155 LEU E O 1
ATOM 3004 N N . LYS A 1 420 ? -5.459 -47.177 12.550 1.00 18.74 1156 LYS E N 1
ATOM 3005 C CA . LYS A 1 420 ? -5.079 -46.818 13.907 1.00 19.61 1156 LYS E CA 1
ATOM 3006 C C . LYS A 1 420 ? -3.728 -46.112 13.870 1.00 21.20 1156 LYS E C 1
ATOM 3007 O O . LYS A 1 420 ? -2.921 -46.319 12.964 1.00 17.80 1156 LYS E O 1
ATOM 3013 N N . GLU A 1 421 ? -3.464 -45.293 14.871 1.00 17.87 1157 GLU E N 1
ATOM 3014 C CA . GLU A 1 421 ? -2.175 -44.669 14.979 1.00 18.47 1157 GLU E CA 1
ATOM 3015 C C . GLU A 1 421 ? -1.824 -44.609 16.462 1.00 13.24 1157 GLU E C 1
ATOM 3016 O O . GLU A 1 421 ? -2.709 -44.561 17.299 1.00 16.70 1157 GLU E O 1
ATOM 3022 N N . PRO A 1 422 ? -0.527 -44.612 16.791 1.00 17.66 1158 PRO E N 1
ATOM 3023 C CA . PRO A 1 422 ? -0.107 -44.568 18.200 1.00 16.85 1158 PRO E CA 1
ATOM 3024 C C . PRO A 1 422 ? -0.324 -43.185 18.793 1.00 18.40 1158 PRO E C 1
ATOM 3025 O O . PRO A 1 422 ? -0.146 -42.180 18.107 1.00 20.12 1158 PRO E O 1
ATOM 3029 N N . ILE A 1 423 ? -0.747 -43.138 20.046 1.00 16.32 1159 ILE E N 1
ATOM 3030 C CA . ILE A 1 423 ? -1.000 -41.869 20.714 1.00 16.30 1159 ILE E CA 1
ATOM 3031 C C . ILE A 1 423 ? 0.330 -41.274 21.159 1.00 21.02 1159 ILE E C 1
ATOM 3032 O O . ILE A 1 423 ? 0.556 -40.070 21.004 1.00 16.08 1159 ILE E O 1
ATOM 3037 N N . THR A 1 424 ? 1.203 -42.137 21.692 1.00 19.51 1160 THR E N 1
ATOM 3038 C CA . THR A 1 424 ? 2.596 -41.812 21.943 1.00 16.08 1160 THR E CA 1
ATOM 3039 C C . THR A 1 424 ? 3.508 -42.927 21.430 1.00 18.63 1160 THR E C 1
ATOM 3040 O O . THR A 1 424 ? 3.067 -44.063 21.223 1.00 21.87 1160 THR E O 1
ATOM 3044 N N . LEU A 1 425 ? 4.777 -42.590 21.219 1.00 15.19 1161 LEU E N 1
ATOM 3045 C CA . LEU A 1 425 ? 5.786 -43.568 20.809 1.00 18.55 1161 LEU E CA 1
ATOM 3046 C C . LEU A 1 425 ? 6.542 -44.053 22.051 1.00 21.64 1161 LEU E C 1
ATOM 3047 O O . LEU A 1 425 ? 6.779 -43.281 22.983 1.00 22.40 1161 LEU E O 1
ATOM 3052 N N . PRO A 1 426 ? 6.916 -45.339 22.077 1.00 18.24 1162 PRO E N 1
ATOM 3053 C CA . PRO A 1 426 ? 7.523 -45.923 23.281 1.00 23.92 1162 PRO E CA 1
ATOM 3054 C C . PRO A 1 426 ? 9.020 -45.595 23.388 1.00 24.33 1162 PRO E C 1
ATOM 3055 O O . PRO A 1 426 ? 9.857 -46.487 23.242 1.00 24.12 1162 PRO E O 1
ATOM 3059 N N . ALA A 1 427 ? 9.338 -44.327 23.636 1.00 17.73 1163 ALA E N 1
ATOM 3060 C CA . ALA A 1 427 ? 10.712 -43.821 23.685 1.00 17.03 1163 ALA E CA 1
ATOM 3061 C C . ALA A 1 427 ? 11.625 -44.570 24.661 1.00 25.99 1163 ALA E C 1
ATOM 3062 O O . ALA A 1 427 ? 11.233 -44.812 25.803 1.00 22.17 1163 ALA E O 1
ATOM 3064 N N . ARG A 1 428 ? 12.844 -44.910 24.226 1.00 18.31 1164 ARG E N 1
ATOM 3065 C CA . ARG A 1 428 ? 13.814 -45.567 25.115 1.00 20.31 1164 ARG E CA 1
ATOM 3066 C C . ARG A 1 428 ? 14.717 -44.552 25.834 1.00 22.09 1164 ARG E C 1
ATOM 3067 O O . ARG A 1 428 ? 15.449 -44.907 26.766 1.00 23.75 1164 ARG E O 1
ATOM 3075 N N . VAL A 1 429 ? 14.658 -43.293 25.394 1.00 14.82 1165 VAL E N 1
ATOM 3076 C CA . VAL A 1 429 ? 15.381 -42.192 26.036 1.00 19.38 1165 VAL E CA 1
ATOM 3077 C C . VAL A 1 429 ? 14.516 -40.935 26.037 1.00 19.60 1165 VAL E C 1
ATOM 3078 O O . VAL A 1 429 ? 13.592 -40.824 25.232 1.00 22.86 1165 VAL E O 1
ATOM 3082 N N . PRO A 1 430 ? 14.815 -39.972 26.931 1.00 25.92 1166 PRO E N 1
ATOM 3083 C CA . PRO A 1 430 ? 13.966 -38.774 27.039 1.00 16.78 1166 PRO E CA 1
ATOM 3084 C C . PRO A 1 430 ? 14.226 -37.818 25.893 1.00 16.83 1166 PRO E C 1
ATOM 3085 O O . PRO A 1 430 ? 14.792 -36.731 26.088 1.00 19.09 1166 PRO E O 1
ATOM 3089 N N . ASN A 1 431 ? 13.791 -38.223 24.706 1.00 20.78 1167 ASN E N 1
ATOM 3090 C CA . ASN A 1 431 ? 13.978 -37.439 23.495 1.00 14.27 1167 ASN E CA 1
ATOM 3091 C C . ASN A 1 431 ? 13.493 -35.984 23.643 1.00 16.65 1167 ASN E C 1
ATOM 3092 O O . ASN A 1 431 ? 14.044 -35.088 23.014 1.00 18.75 1167 ASN E O 1
ATOM 3097 N N . ILE A 1 432 ? 12.501 -35.753 24.507 1.00 15.65 1168 ILE E N 1
ATOM 3098 C CA . ILE A 1 432 ? 12.052 -34.392 24.852 1.00 23.43 1168 ILE E CA 1
ATOM 3099 C C . ILE A 1 432 ? 13.221 -33.425 25.155 1.00 24.86 1168 ILE E C 1
ATOM 3100 O O . ILE A 1 432 ? 13.226 -32.275 24.720 1.00 18.32 1168 ILE E O 1
ATOM 3105 N N . LEU A 1 433 ? 14.232 -33.895 25.877 1.00 20.11 1169 LEU E N 1
ATOM 3106 C CA . LEU A 1 433 ? 15.338 -33.018 26.227 1.00 18.31 1169 LEU E CA 1
ATOM 3107 C C . LEU A 1 433 ? 16.441 -33.069 25.171 1.00 20.04 1169 LEU E C 1
ATOM 3108 O O . LEU A 1 433 ? 17.235 -32.142 25.053 1.00 21.51 1169 LEU E O 1
ATOM 3113 N N . LEU A 1 434 ? 16.494 -34.153 24.403 1.00 15.10 1170 LEU E N 1
ATOM 3114 C CA . LEU A 1 434 ? 17.615 -34.358 23.497 1.00 12.68 1170 LEU E CA 1
ATOM 3115 C C . LEU A 1 434 ? 17.516 -33.520 22.230 1.00 19.52 1170 LEU E C 1
ATOM 3116 O O . LEU A 1 434 ? 18.527 -33.055 21.721 1.00 22.69 1170 LEU E O 1
ATOM 3121 N N . ASN A 1 435 ? 16.300 -33.332 21.728 1.00 17.42 1171 ASN E N 1
ATOM 3122 C CA . ASN A 1 435 ? 16.085 -32.575 20.504 1.00 15.26 1171 ASN E CA 1
ATOM 3123 C C . ASN A 1 435 ? 15.355 -31.275 20.786 1.00 20.46 1171 ASN E C 1
ATOM 3124 O O . ASN A 1 435 ? 15.415 -30.339 19.999 1.00 28.58 1171 ASN E O 1
ATOM 3129 N N . GLY A 1 436 ? 14.700 -31.214 21.939 1.00 27.34 1172 GLY E N 1
ATOM 3130 C CA . GLY A 1 436 ? 14.064 -29.991 22.391 1.00 28.13 1172 GLY E CA 1
ATOM 3131 C C . GLY A 1 436 ? 12.850 -29.650 21.557 1.00 31.22 1172 GLY E C 1
ATOM 3132 O O . GLY A 1 436 ? 12.309 -30.521 20.872 1.00 34.78 1172 GLY E O 1
ATOM 3133 N N . THR A 1 437 ? 12.429 -28.385 21.596 1.00 30.64 1173 THR E N 1
ATOM 3134 C CA . THR A 1 437 ? 11.208 -27.976 20.905 1.00 30.59 1173 THR E CA 1
ATOM 3135 C C . THR A 1 437 ? 10.981 -26.455 20.960 1.00 26.73 1173 THR E C 1
ATOM 3136 O O . THR A 1 437 ? 11.586 -25.745 21.760 1.00 24.27 1173 THR E O 1
ATOM 3140 N N . THR A 1 438 ? 10.102 -25.958 20.101 1.00 19.61 1174 THR E N 1
ATOM 3141 C CA . THR A 1 438 ? 9.801 -24.532 20.059 1.00 24.25 1174 THR E CA 1
ATOM 3142 C C . THR A 1 438 ? 8.428 -24.288 19.390 1.00 32.50 1174 THR E C 1
ATOM 3143 O O . THR A 1 438 ? 8.046 -24.999 18.458 1.00 40.55 1174 THR E O 1
ATOM 3147 N N . GLY A 1 439 ? 7.669 -23.316 19.887 1.00 18.17 1175 GLY E N 1
ATOM 3148 C CA . GLY A 1 439 ? 6.364 -23.028 19.313 1.00 17.97 1175 GLY E CA 1
ATOM 3149 C C . GLY A 1 439 ? 5.516 -22.218 20.268 1.00 21.46 1175 GLY E C 1
ATOM 3150 O O . GLY A 1 439 ? 5.859 -22.088 21.436 1.00 19.59 1175 GLY E O 1
ATOM 3151 N N . ILE A 1 440 ? 4.418 -21.660 19.772 1.00 20.33 1176 ILE E N 1
ATOM 3152 C CA . ILE A 1 440 ? 3.487 -20.920 20.619 1.00 21.63 1176 ILE E CA 1
ATOM 3153 C C . ILE A 1 440 ? 2.074 -21.053 20.074 1.00 17.51 1176 ILE E C 1
ATOM 3154 O O . ILE A 1 440 ? 1.867 -21.117 18.863 1.00 22.10 1176 ILE E O 1
ATOM 3159 N N . ALA A 1 441 ? 1.098 -21.111 20.968 1.00 16.52 1177 ALA E N 1
ATOM 3160 C CA . ALA A 1 441 ? -0.289 -21.033 20.537 1.00 13.84 1177 ALA E CA 1
ATOM 3161 C C . ALA A 1 441 ? -1.122 -20.527 21.681 1.00 18.40 1177 ALA E C 1
ATOM 3162 O O . ALA A 1 441 ? -0.900 -20.896 22.835 1.00 20.02 1177 ALA E O 1
ATOM 3164 N N . VAL A 1 442 ? -2.084 -19.677 21.344 1.00 20.03 1178 VAL E N 1
ATOM 3165 C CA . VAL A 1 442 ? -2.931 -19.018 22.313 1.00 19.84 1178 VAL E CA 1
ATOM 3166 C C . VAL A 1 442 ? -2.126 -18.581 23.537 1.00 17.95 1178 VAL E C 1
ATOM 3167 O O . VAL A 1 442 ? -2.481 -18.864 24.675 1.00 29.44 1178 VAL E O 1
ATOM 3171 N N . GLY A 1 443 ? -1.019 -17.900 23.282 1.00 22.36 1179 GLY E N 1
ATOM 3172 C CA . GLY A 1 443 ? -0.239 -17.310 24.349 1.00 21.00 1179 GLY E CA 1
ATOM 3173 C C . GLY A 1 443 ? 0.629 -18.278 25.118 1.00 23.85 1179 GLY E C 1
ATOM 3174 O O . GLY A 1 443 ? 1.411 -17.863 25.974 1.00 24.78 1179 GLY E O 1
ATOM 3175 N N . MET A 1 444 ? 0.509 -19.568 24.824 1.00 23.18 1180 MET E N 1
ATOM 3176 C CA . MET A 1 444 ? 1.264 -20.562 25.575 1.00 17.93 1180 MET E CA 1
ATOM 3177 C C . MET A 1 444 ? 2.451 -21.066 24.761 1.00 22.24 1180 MET E C 1
ATOM 3178 O O . MET A 1 444 ? 2.291 -21.693 23.714 1.00 26.03 1180 MET E O 1
ATOM 3183 N N . ALA A 1 445 ? 3.646 -20.770 25.249 1.00 21.38 1181 ALA E N 1
ATOM 3184 C CA . ALA A 1 445 ? 4.861 -20.959 24.475 1.00 21.25 1181 ALA E CA 1
ATOM 3185 C C . ALA A 1 445 ? 5.748 -22.027 25.092 1.00 21.85 1181 ALA E C 1
ATOM 3186 O O . ALA A 1 445 ? 5.630 -22.331 26.273 1.00 21.54 1181 ALA E O 1
ATOM 3188 N N . THR A 1 446 ? 6.639 -22.596 24.286 1.00 17.33 1182 THR E N 1
ATOM 3189 C CA . THR A 1 446 ? 7.638 -23.506 24.810 1.00 16.30 1182 THR E CA 1
ATOM 3190 C C . THR A 1 446 ? 8.958 -23.211 24.101 1.00 22.64 1182 THR E C 1
ATOM 3191 O O . THR A 1 446 ? 8.965 -22.730 22.965 1.00 22.00 1182 THR E O 1
ATOM 3195 N N . ASP A 1 447 ? 10.068 -23.498 24.772 1.00 19.14 1183 ASP E N 1
ATOM 3196 C CA . ASP A 1 447 ? 11.391 -23.312 24.182 1.00 20.74 1183 ASP E CA 1
ATOM 3197 C C . ASP A 1 447 ? 12.346 -24.218 24.905 1.00 20.69 1183 ASP E C 1
ATOM 3198 O O . ASP A 1 447 ? 12.929 -23.828 25.910 1.00 25.68 1183 ASP E O 1
ATOM 3203 N N . ILE A 1 448 ? 12.471 -25.444 24.411 1.00 17.81 1184 ILE E N 1
ATOM 3204 C CA . ILE A 1 448 ? 13.314 -26.461 25.031 1.00 15.56 1184 ILE E CA 1
ATOM 3205 C C . ILE A 1 448 ? 14.567 -26.620 24.182 1.00 20.10 1184 ILE E C 1
ATOM 3206 O O . ILE A 1 448 ? 14.475 -26.943 23.005 1.00 22.42 1184 ILE E O 1
ATOM 3211 N N . PRO A 1 449 ? 15.747 -26.356 24.767 1.00 22.22 1185 PRO E N 1
ATOM 3212 C CA . PRO A 1 449 ? 17.003 -26.568 24.039 1.00 17.79 1185 PRO E CA 1
ATOM 3213 C C . PRO A 1 449 ? 17.357 -28.045 24.027 1.00 19.95 1185 PRO E C 1
ATOM 3214 O O . PRO A 1 449 ? 16.946 -28.779 24.922 1.00 19.06 1185 PRO E O 1
ATOM 3218 N N . PRO A 1 450 ? 18.140 -28.475 23.032 1.00 17.70 1186 PRO E N 1
ATOM 3219 C CA . PRO A 1 450 ? 18.674 -29.838 22.959 1.00 21.40 1186 PRO E CA 1
ATOM 3220 C C . PRO A 1 450 ? 19.719 -30.088 24.045 1.00 14.82 1186 PRO E C 1
ATOM 3221 O O . PRO A 1 450 ? 20.385 -29.157 24.478 1.00 16.73 1186 PRO E O 1
ATOM 3225 N N . HIS A 1 451 ? 19.886 -31.345 24.432 1.00 18.06 1187 HIS E N 1
ATOM 3226 C CA . HIS A 1 451 ? 20.870 -31.716 25.430 1.00 15.33 1187 HIS E CA 1
ATOM 3227 C C . HIS A 1 451 ? 21.636 -32.927 24.946 1.00 19.54 1187 HIS E C 1
ATOM 3228 O O . HIS A 1 451 ? 21.231 -33.586 23.992 1.00 18.33 1187 HIS E O 1
ATOM 3235 N N . ASN A 1 452 ? 22.727 -33.239 25.636 1.00 20.69 1188 ASN E N 1
ATOM 3236 C CA . ASN A 1 452 ? 23.564 -34.357 25.264 1.00 17.11 1188 ASN E CA 1
ATOM 3237 C C . ASN A 1 452 ? 22.963 -35.660 25.776 1.00 17.40 1188 ASN E C 1
ATOM 3238 O O . ASN A 1 452 ? 22.594 -35.770 26.936 1.00 21.50 1188 ASN E O 1
ATOM 3243 N N . LEU A 1 453 ? 22.876 -36.649 24.899 1.00 17.93 1189 LEU E N 1
ATOM 3244 C CA . LEU A 1 453 ? 22.254 -37.915 25.232 1.00 18.46 1189 LEU E CA 1
ATOM 3245 C C . LEU A 1 453 ? 22.956 -38.618 26.401 1.00 20.78 1189 LEU E C 1
ATOM 3246 O O . LEU A 1 453 ? 22.296 -39.111 27.319 1.00 19.46 1189 LEU E O 1
ATOM 3251 N N . ARG A 1 454 ? 24.285 -38.649 26.392 1.00 19.79 1190 ARG E N 1
ATOM 3252 C CA . ARG A 1 454 ? 24.990 -39.357 27.449 1.00 21.68 1190 ARG E CA 1
ATOM 3253 C C . ARG A 1 454 ? 24.882 -38.668 28.812 1.00 23.50 1190 ARG E C 1
ATOM 3254 O O . ARG A 1 454 ? 24.780 -39.333 29.845 1.00 22.26 1190 ARG E O 1
ATOM 3262 N N . GLU A 1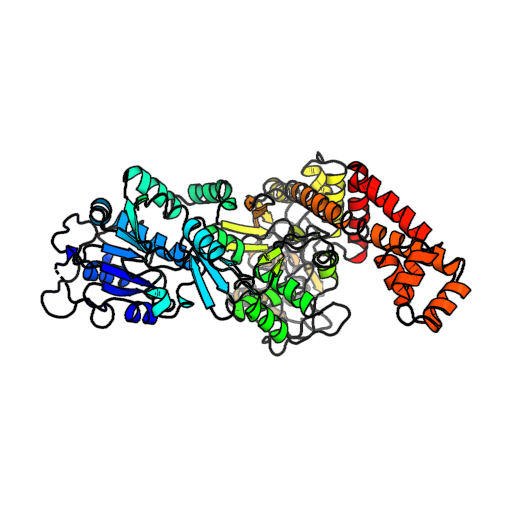 455 ? 24.895 -37.343 28.816 1.00 18.62 1191 GLU E N 1
ATOM 3263 C CA . GLU A 1 455 ? 24.773 -36.603 30.061 1.00 19.76 1191 GLU E CA 1
ATOM 3264 C C . GLU A 1 455 ? 23.369 -36.810 30.634 1.00 20.84 1191 GLU E C 1
ATOM 3265 O O . GLU A 1 455 ? 23.198 -37.098 31.821 1.00 25.62 1191 GLU E O 1
ATOM 3271 N N . VAL A 1 456 ? 22.364 -36.723 29.769 1.00 18.72 1192 VAL E N 1
ATOM 3272 C CA . VAL A 1 456 ? 20.985 -36.938 30.188 1.00 14.60 1192 VAL E CA 1
ATOM 3273 C C . VAL A 1 456 ? 20.760 -38.366 30.705 1.00 19.34 1192 VAL E C 1
ATOM 3274 O O . VAL A 1 456 ? 20.046 -38.573 31.682 1.00 18.38 1192 VAL E O 1
ATOM 3278 N N . VAL A 1 457 ? 21.375 -39.353 30.063 1.00 15.49 1193 VAL E N 1
ATOM 3279 C CA . VAL A 1 457 ? 21.236 -40.720 30.542 1.00 18.80 1193 VAL E CA 1
ATOM 3280 C C . VAL A 1 457 ? 21.877 -40.853 31.935 1.00 19.94 1193 VAL E C 1
ATOM 3281 O O . VAL A 1 457 ? 21.309 -41.491 32.813 1.00 25.32 1193 VAL E O 1
ATOM 3285 N N . LYS A 1 458 ? 23.042 -40.237 32.139 1.00 17.39 1194 LYS E N 1
ATOM 3286 C CA . LYS A 1 458 ? 23.695 -40.268 33.454 1.00 24.70 1194 LYS E CA 1
ATOM 3287 C C . LYS A 1 458 ? 22.783 -39.659 34.515 1.00 20.10 1194 LYS E C 1
ATOM 3288 O O . LYS A 1 458 ? 22.660 -40.171 35.621 1.00 25.58 1194 LYS E O 1
ATOM 3294 N N . GLY A 1 459 ? 22.142 -38.547 34.167 1.00 26.55 1195 GLY E N 1
ATOM 3295 C CA . GLY A 1 459 ? 21.240 -37.886 35.089 1.00 18.86 1195 GLY E CA 1
ATOM 3296 C C . GLY A 1 459 ? 20.042 -38.752 35.406 1.00 18.06 1195 GLY E C 1
ATOM 3297 O O . GLY A 1 459 ? 19.616 -38.834 36.553 1.00 20.58 1195 GLY E O 1
ATOM 3298 N N . THR A 1 460 ? 19.492 -39.387 34.378 1.00 12.60 1196 THR E N 1
ATOM 3299 C CA . THR A 1 460 ? 18.288 -40.209 34.492 1.00 14.49 1196 THR E CA 1
ATOM 3300 C C . THR A 1 460 ? 18.574 -41.416 35.363 1.00 15.86 1196 THR E C 1
ATOM 3301 O O . THR A 1 460 ? 17.785 -41.782 36.228 1.00 23.86 1196 THR E O 1
ATOM 3305 N N . ILE A 1 461 ? 19.720 -42.034 35.141 1.00 20.75 1197 ILE E N 1
ATOM 3306 C CA . ILE A 1 461 ? 20.111 -43.177 35.950 1.00 21.67 1197 ILE E CA 1
ATOM 3307 C C . ILE A 1 461 ? 20.278 -42.785 37.417 1.00 17.62 1197 ILE E C 1
ATOM 3308 O O . ILE A 1 461 ? 19.819 -43.499 38.300 1.00 27.52 1197 ILE E O 1
ATOM 3313 N N . ALA A 1 462 ? 20.916 -41.643 37.669 1.00 20.29 1198 ALA E N 1
ATOM 3314 C CA . ALA A 1 462 ? 21.042 -41.137 39.034 1.00 22.67 1198 ALA E CA 1
ATOM 3315 C C . ALA A 1 462 ? 19.665 -40.987 39.664 1.00 25.12 1198 ALA E C 1
ATOM 3316 O O . ALA A 1 462 ? 19.451 -41.369 40.811 1.00 29.36 1198 ALA E O 1
ATOM 3318 N N . LEU A 1 463 ? 18.725 -40.429 38.908 1.00 21.83 1199 LEU E N 1
ATOM 3319 C CA . LEU A 1 463 ? 17.374 -40.183 39.414 1.00 21.66 1199 LEU E CA 1
ATOM 3320 C C . LEU A 1 463 ? 16.591 -41.467 39.665 1.00 23.20 1199 LEU E C 1
ATOM 3321 O O . LEU A 1 463 ? 15.707 -41.503 40.517 1.00 23.17 1199 LEU E O 1
ATOM 3326 N N . ILE A 1 464 ? 16.902 -42.516 38.911 1.00 20.33 1200 ILE E N 1
ATOM 3327 C CA . ILE A 1 464 ? 16.282 -43.806 39.147 1.00 19.71 1200 ILE E CA 1
ATOM 3328 C C . ILE A 1 464 ? 16.865 -44.416 40.419 1.00 29.02 1200 ILE E C 1
ATOM 3329 O O . ILE A 1 464 ? 16.139 -44.953 41.245 1.00 27.82 1200 ILE E O 1
ATOM 3334 N N . ARG A 1 465 ? 18.181 -44.347 40.569 1.00 24.37 1201 ARG E N 1
ATOM 3335 C CA . ARG A 1 465 ? 18.809 -44.893 41.769 1.00 36.03 1201 ARG E CA 1
ATOM 3336 C C . ARG A 1 465 ? 18.413 -44.081 42.993 1.00 32.83 1201 ARG E C 1
ATOM 3337 O O . ARG A 1 465 ? 18.130 -44.638 44.049 1.00 31.92 1201 ARG E O 1
ATOM 3345 N N . ASN A 1 466 ? 18.368 -42.764 42.845 1.00 25.99 1202 ASN E N 1
ATOM 3346 C CA . ASN A 1 466 ? 17.964 -41.913 43.953 1.00 30.82 1202 ASN E CA 1
ATOM 3347 C C . ASN A 1 466 ? 17.094 -40.739 43.525 1.00 28.43 1202 ASN E C 1
ATOM 3348 O O . ASN A 1 466 ? 17.605 -39.696 43.132 1.00 27.81 1202 ASN E O 1
ATOM 3353 N N . PRO A 1 467 ? 15.770 -40.900 43.627 1.00 29.14 1203 PRO E N 1
ATOM 3354 C CA . PRO A 1 467 ? 14.818 -39.841 43.266 1.00 29.15 1203 PRO E CA 1
ATOM 3355 C C . PRO A 1 467 ? 15.039 -38.538 44.031 1.00 39.31 1203 PRO E C 1
ATOM 3356 O O . PRO A 1 467 ? 14.550 -37.504 43.580 1.00 38.45 1203 PRO E O 1
ATOM 3360 N N . GLN A 1 468 ? 15.769 -38.578 45.147 1.00 37.25 1204 GLN E N 1
ATOM 3361 C CA . GLN A 1 468 ? 16.015 -37.366 45.932 1.00 36.43 1204 GLN E CA 1
ATOM 3362 C C . GLN A 1 468 ? 17.295 -36.650 45.539 1.00 35.89 1204 GLN E C 1
ATOM 3363 O O . GLN A 1 468 ? 17.691 -35.686 46.193 1.00 37.57 1204 GLN E O 1
ATOM 3369 N N . THR A 1 469 ? 17.945 -37.126 44.480 1.00 34.69 1205 THR E N 1
ATOM 3370 C CA . THR A 1 469 ? 19.051 -36.391 43.890 1.00 30.37 1205 THR E CA 1
ATOM 3371 C C . THR A 1 469 ? 18.583 -34.951 43.720 1.00 34.18 1205 THR E C 1
ATOM 3372 O O . THR A 1 469 ? 17.507 -34.693 43.154 1.00 33.69 1205 THR E O 1
ATOM 3376 N N . SER A 1 470 ? 19.381 -34.020 44.233 1.00 36.20 1206 SER E N 1
ATOM 3377 C CA . SER A 1 470 ? 19.032 -32.601 44.213 1.00 45.06 1206 SER E CA 1
ATOM 3378 C C . SER A 1 470 ? 19.203 -32.004 42.825 1.00 39.70 1206 SER E C 1
ATOM 3379 O O . SER A 1 470 ? 19.939 -32.541 41.998 1.00 40.28 1206 SER E O 1
ATOM 3382 N N . ASP A 1 471 ? 18.529 -30.882 42.587 1.00 40.04 1207 ASP E N 1
ATOM 3383 C CA . ASP A 1 471 ? 18.725 -30.105 41.371 1.00 40.70 1207 ASP E CA 1
ATOM 3384 C C . ASP A 1 471 ? 20.217 -29.848 41.131 1.00 46.03 1207 ASP E C 1
ATOM 3385 O O . ASP A 1 471 ? 20.715 -29.987 40.009 1.00 37.11 1207 ASP E O 1
ATOM 3390 N N . GLU A 1 472 ? 20.926 -29.481 42.194 1.00 33.07 1208 GLU E N 1
ATOM 3391 C CA . GLU A 1 472 ? 22.335 -29.132 42.080 1.00 35.85 1208 GLU E CA 1
ATOM 3392 C C . GLU A 1 472 ? 23.230 -30.339 41.779 1.00 38.69 1208 GLU E C 1
ATOM 3393 O O . GLU A 1 472 ? 24.229 -30.223 41.061 1.00 44.12 1208 GLU E O 1
ATOM 3399 N N . LYS A 1 473 ? 22.894 -31.495 42.338 1.00 37.41 1209 LYS E N 1
ATOM 3400 C CA . LYS A 1 473 ? 23.658 -32.706 42.046 1.00 35.50 1209 LYS E CA 1
ATOM 3401 C C . LYS A 1 473 ? 23.386 -33.157 40.604 1.00 33.33 1209 LYS E C 1
ATOM 3402 O O . LYS A 1 473 ? 24.257 -33.683 39.918 1.00 31.88 1209 LYS E O 1
ATOM 3408 N N . LEU A 1 474 ? 22.161 -32.939 40.152 1.00 29.69 1210 LEU E N 1
ATOM 3409 C CA . LEU A 1 474 ? 21.782 -33.267 38.788 1.00 34.72 1210 LEU E CA 1
ATOM 3410 C C . LEU A 1 474 ? 22.599 -32.416 37.803 1.00 26.94 1210 LEU E C 1
ATOM 3411 O O . LEU A 1 474 ? 22.981 -32.885 36.738 1.00 24.09 1210 LEU E O 1
ATOM 3416 N N . ALA A 1 475 ? 22.875 -31.167 38.171 1.00 28.30 1211 ALA E N 1
ATOM 3417 C CA . ALA A 1 475 ? 23.585 -30.251 37.274 1.00 28.73 1211 ALA E CA 1
ATOM 3418 C C . ALA A 1 475 ? 25.020 -30.688 36.996 1.00 31.13 1211 ALA E C 1
ATOM 3419 O O . ALA A 1 475 ? 25.639 -30.240 36.027 1.00 34.41 1211 ALA E O 1
ATOM 3421 N N . GLU A 1 476 ? 25.541 -31.575 37.836 1.00 25.47 1212 GLU E N 1
ATOM 3422 C CA . GLU A 1 476 ? 26.856 -32.161 37.601 1.00 27.34 1212 GLU E CA 1
ATOM 3423 C C . GLU A 1 476 ? 26.812 -33.166 36.443 1.00 33.91 1212 GLU E C 1
ATOM 3424 O O . GLU A 1 476 ? 27.771 -33.286 35.669 1.00 37.01 1212 GLU E O 1
ATOM 3430 N N . TYR A 1 477 ? 25.707 -33.895 36.335 1.00 26.79 1213 TYR E N 1
ATOM 3431 C CA . TYR A 1 477 ? 25.510 -34.819 35.228 1.00 25.83 1213 TYR E CA 1
ATOM 3432 C C . TYR A 1 477 ? 25.089 -34.057 33.972 1.00 26.12 1213 TYR E C 1
ATOM 3433 O O . TYR A 1 477 ? 25.599 -34.310 32.887 1.00 24.44 1213 TYR E O 1
ATOM 3442 N N . ILE A 1 478 ? 24.164 -33.117 34.129 1.00 22.60 1214 ILE E N 1
ATOM 3443 C CA . ILE A 1 478 ? 23.674 -32.322 33.001 1.00 25.27 1214 ILE E CA 1
ATOM 3444 C C . ILE A 1 478 ? 23.970 -30.831 33.220 1.00 19.56 1214 ILE E C 1
ATOM 3445 O O . ILE A 1 478 ? 23.147 -30.096 33.764 1.00 24.70 1214 ILE E O 1
ATOM 3450 N N . PRO A 1 479 ? 25.163 -30.383 32.814 1.00 24.81 1215 PRO E N 1
ATOM 3451 C CA . PRO A 1 479 ? 25.607 -29.013 33.117 1.00 25.04 1215 PRO E CA 1
ATOM 3452 C C . PRO A 1 479 ? 24.840 -27.939 32.357 1.00 28.67 1215 PRO E C 1
ATOM 3453 O O . PRO A 1 479 ? 24.716 -26.815 32.846 1.00 28.39 1215 PRO E O 1
ATOM 3457 N N . ALA A 1 480 ? 24.340 -28.272 31.170 1.00 22.65 1216 ALA E N 1
ATOM 3458 C CA . ALA A 1 480 ? 23.835 -27.250 30.259 1.00 24.16 1216 ALA E CA 1
ATOM 3459 C C . ALA A 1 480 ? 23.216 -27.923 29.056 1.00 21.21 1216 ALA E C 1
ATOM 3460 O O . ALA A 1 480 ? 23.342 -29.127 28.904 1.00 20.68 1216 ALA E O 1
ATOM 3462 N N . PRO A 1 481 ? 22.532 -27.143 28.204 1.00 17.84 1217 PRO E N 1
ATOM 3463 C CA . PRO A 1 481 ? 22.097 -27.673 26.914 1.00 17.61 1217 PRO E CA 1
ATOM 3464 C C . PRO A 1 481 ? 23.329 -28.051 26.115 1.00 20.37 1217 PRO E C 1
ATOM 3465 O O . PRO A 1 481 ? 24.438 -27.665 26.498 1.00 26.19 1217 PRO E O 1
ATOM 3469 N N . ASP A 1 482 ? 23.151 -28.819 25.045 1.00 19.81 1218 ASP E N 1
ATOM 3470 C CA . ASP A 1 482 ? 24.261 -29.179 24.167 1.00 16.72 1218 ASP E CA 1
ATOM 3471 C C . ASP A 1 482 ? 23.793 -29.061 22.725 1.00 22.61 1218 ASP E C 1
ATOM 3472 O O . ASP A 1 482 ? 22.996 -29.873 22.254 1.00 18.55 1218 ASP E O 1
ATOM 3477 N N . LEU A 1 483 ? 24.298 -28.056 22.032 1.00 16.83 1219 LEU E N 1
ATOM 3478 C CA . LEU A 1 483 ? 23.785 -27.663 20.725 1.00 23.84 1219 LEU E CA 1
ATOM 3479 C C . LEU A 1 483 ? 24.567 -28.311 19.573 1.00 24.37 1219 LEU E C 1
ATOM 3480 O O . LEU A 1 483 ? 25.728 -28.680 19.730 1.00 20.50 1219 LEU E O 1
ATOM 3485 N N . PRO A 1 484 ? 23.921 -28.453 18.407 1.00 26.26 1220 PRO E N 1
ATOM 3486 C CA . PRO A 1 484 ? 24.577 -28.988 17.201 1.00 31.68 1220 PRO E CA 1
ATOM 3487 C C . PRO A 1 484 ? 25.569 -27.971 16.629 1.00 32.21 1220 PRO E C 1
ATOM 3488 O O . PRO A 1 484 ? 25.445 -27.538 15.490 1.00 31.66 1220 PRO E O 1
ATOM 3492 N N . THR A 1 485 ? 26.526 -27.561 17.449 1.00 38.79 1221 THR E N 1
ATOM 3493 C CA . THR A 1 485 ? 27.596 -26.673 17.017 1.00 27.74 1221 THR E CA 1
ATOM 3494 C C . THR A 1 485 ? 28.706 -26.744 18.059 1.00 32.04 1221 THR E C 1
ATOM 3495 O O . THR A 1 485 ? 28.464 -27.110 19.205 1.00 29.56 1221 THR E O 1
ATOM 3499 N N . LYS A 1 486 ? 29.931 -26.436 17.661 1.00 34.36 1222 LYS E N 1
ATOM 3500 C CA . LYS A 1 486 ? 31.009 -26.426 18.634 1.00 39.96 1222 LYS E CA 1
ATOM 3501 C C . LYS A 1 486 ? 31.220 -25.025 19.201 1.00 34.05 1222 LYS E C 1
ATOM 3502 O O . LYS A 1 486 ? 32.203 -24.770 19.895 1.00 37.24 1222 LYS E O 1
ATOM 3508 N N . ALA A 1 487 ? 30.280 -24.126 18.925 1.00 25.00 1223 ALA E N 1
ATOM 3509 C CA . ALA A 1 487 ? 30.330 -22.808 19.540 1.00 20.27 1223 ALA E CA 1
ATOM 3510 C C . ALA A 1 487 ? 30.262 -22.988 21.061 1.00 26.12 1223 ALA E C 1
ATOM 3511 O O . ALA A 1 487 ? 30.053 -24.091 21.553 1.00 27.75 1223 ALA E O 1
ATOM 3513 N N . GLU A 1 488 ? 30.451 -21.907 21.801 1.00 23.33 1224 GLU E N 1
ATOM 3514 C CA . GLU A 1 488 ? 30.558 -21.991 23.257 1.00 29.23 1224 GLU E CA 1
ATOM 3515 C C . GLU A 1 488 ? 29.352 -21.449 24.001 1.00 17.65 1224 GLU E C 1
ATOM 3516 O O . GLU A 1 488 ? 28.740 -20.456 23.600 1.00 24.66 1224 GLU E O 1
ATOM 3522 N N . ILE A 1 489 ? 29.058 -22.086 25.122 1.00 22.43 1225 ILE E N 1
ATOM 3523 C CA . ILE A 1 489 ? 28.086 -21.582 26.065 1.00 25.89 1225 ILE E CA 1
ATOM 3524 C C . ILE A 1 489 ? 28.860 -20.818 27.130 1.00 28.70 1225 ILE E C 1
ATOM 3525 O O . ILE A 1 489 ? 29.758 -21.372 27.754 1.00 22.41 1225 ILE E O 1
ATOM 3530 N N . ILE A 1 490 ? 28.495 -19.558 27.344 1.00 27.96 1226 ILE E N 1
ATOM 3531 C CA . ILE A 1 490 ? 29.252 -18.664 28.219 1.00 29.01 1226 ILE E CA 1
ATOM 3532 C C . ILE A 1 490 ? 28.436 -18.217 29.430 1.00 28.28 1226 ILE E C 1
ATOM 3533 O O . ILE A 1 490 ? 28.858 -17.334 30.174 1.00 28.41 1226 ILE E O 1
ATOM 3538 N N . THR A 1 491 ? 27.256 -18.807 29.600 1.00 27.29 1227 THR E N 1
ATOM 3539 C CA . THR A 1 491 ? 26.390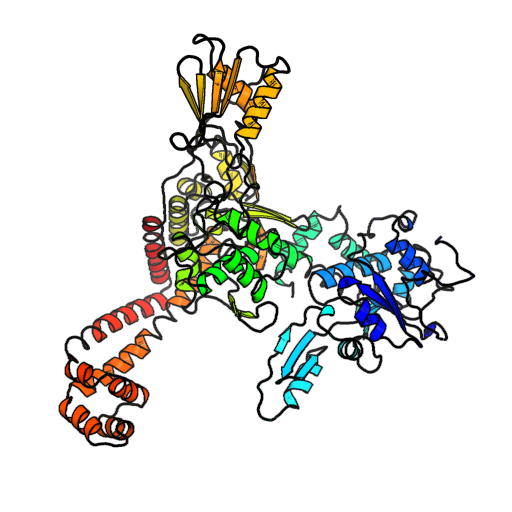 -18.523 30.744 1.00 25.26 1227 THR E CA 1
ATOM 3540 C C . THR A 1 491 ? 27.012 -19.154 31.994 1.00 23.98 1227 THR E C 1
ATOM 3541 O O . THR A 1 491 ? 27.471 -20.294 31.949 1.00 23.59 1227 THR E O 1
ATOM 3545 N N . PRO A 1 492 ? 27.049 -18.421 33.113 1.00 30.39 1228 PRO E N 1
ATOM 3546 C CA . PRO A 1 492 ? 27.691 -18.972 34.326 1.00 33.84 1228 PRO E CA 1
ATOM 3547 C C . PRO A 1 492 ? 26.883 -20.122 34.952 1.00 28.73 1228 PRO E C 1
ATOM 3548 O O . PRO A 1 492 ? 25.669 -20.166 34.769 1.00 28.08 1228 PRO E O 1
ATOM 3552 N N . PRO A 1 493 ? 27.550 -21.025 35.693 1.00 34.69 1229 PRO E N 1
ATOM 3553 C CA . PRO A 1 493 ? 26.949 -22.223 36.298 1.00 24.89 1229 PRO E CA 1
ATOM 3554 C C . PRO A 1 493 ? 25.714 -21.925 37.129 1.00 34.86 1229 PRO E C 1
ATOM 3555 O O . PRO A 1 493 ? 24.747 -22.694 37.116 1.00 29.75 1229 PRO E O 1
ATOM 3559 N N . GLU A 1 494 ? 25.731 -20.819 37.854 1.00 24.06 1230 GLU E N 1
ATOM 3560 C CA . GLU A 1 494 ? 24.600 -20.541 38.724 1.00 34.18 1230 GLU E CA 1
ATOM 3561 C C . GLU A 1 494 ? 23.375 -20.054 37.939 1.00 29.51 1230 GLU E C 1
ATOM 3562 O O . GLU A 1 494 ? 22.244 -20.221 38.389 1.00 35.63 1230 GLU E O 1
ATOM 3568 N N . GLU A 1 495 ? 23.585 -19.459 36.767 1.00 29.97 1231 GLU E N 1
ATOM 3569 C CA . GLU A 1 495 ? 22.447 -19.108 35.910 1.00 31.66 1231 GLU E CA 1
ATOM 3570 C C . GLU A 1 495 ? 21.913 -20.341 35.181 1.00 25.32 1231 GLU E C 1
ATOM 3571 O O . GLU A 1 495 ? 20.705 -20.505 35.020 1.00 24.35 1231 GLU E O 1
ATOM 3577 N N . LEU A 1 496 ? 22.814 -21.218 34.749 1.00 24.13 1232 LEU E N 1
ATOM 3578 C CA . LEU A 1 496 ? 22.388 -22.466 34.138 1.00 26.34 1232 LEU E CA 1
ATOM 3579 C C . LEU A 1 496 ? 21.494 -23.256 35.102 1.00 27.95 1232 LEU E C 1
ATOM 3580 O O . LEU A 1 496 ? 20.482 -23.819 34.702 1.00 30.80 1232 LEU E O 1
ATOM 3585 N N . LEU A 1 497 ? 21.866 -23.256 36.379 1.00 28.05 1233 LEU E N 1
ATOM 3586 C CA . LEU A 1 497 ? 21.149 -23.982 37.422 1.00 27.34 1233 LEU E CA 1
ATOM 3587 C C . LEU A 1 497 ? 19.748 -23.427 37.602 1.00 23.76 1233 LEU E C 1
ATOM 3588 O O . LEU A 1 497 ? 18.785 -24.182 37.719 1.00 27.90 1233 LEU E O 1
ATOM 3593 N N . LYS A 1 498 ? 19.639 -22.105 37.656 1.00 21.37 1234 LYS E N 1
ATOM 3594 C CA . LYS A 1 498 ? 18.340 -21.478 37.826 1.00 24.95 1234 LYS E CA 1
ATOM 3595 C C . LYS A 1 498 ? 17.412 -21.812 36.664 1.00 31.22 1234 LYS E C 1
ATOM 3596 O O . LYS A 1 498 ? 16.226 -22.037 36.864 1.00 30.52 1234 LYS E O 1
ATOM 3602 N N . ILE A 1 499 ? 17.955 -21.848 35.451 1.00 30.29 1235 ILE E N 1
ATOM 3603 C CA . ILE A 1 499 ? 17.173 -22.270 34.295 1.00 29.02 1235 ILE E CA 1
ATOM 3604 C C . ILE A 1 499 ? 16.661 -23.693 34.499 1.00 26.13 1235 ILE E C 1
ATOM 3605 O O . ILE A 1 499 ? 15.484 -23.977 34.284 1.00 27.65 1235 ILE E O 1
ATOM 3610 N N . GLN A 1 500 ? 17.538 -24.584 34.944 1.00 23.59 1236 GLN E N 1
ATOM 3611 C CA . GLN A 1 500 ? 17.141 -25.965 35.135 1.00 23.08 1236 GLN E CA 1
ATOM 3612 C C . GLN A 1 500 ? 16.108 -26.140 36.227 1.00 36.06 1236 GLN E C 1
ATOM 3613 O O . GLN A 1 500 ? 15.193 -26.950 36.085 1.00 37.15 1236 GLN E O 1
ATOM 3619 N N . THR A 1 501 ? 16.240 -25.386 37.315 1.00 25.12 1237 THR E N 1
ATOM 3620 C CA . THR A 1 501 ? 15.361 -25.600 38.452 1.00 23.65 1237 THR E CA 1
ATOM 3621 C C . THR A 1 501 ? 14.016 -24.929 38.271 1.00 23.14 1237 THR E C 1
ATOM 3622 O O . THR A 1 501 ? 13.009 -25.425 38.757 1.00 30.36 1237 THR E O 1
ATOM 3626 N N . THR A 1 502 ? 13.976 -23.800 37.578 1.00 27.25 1238 THR E N 1
ATOM 3627 C CA . THR A 1 502 ? 12.695 -23.126 37.406 1.00 24.71 1238 THR E CA 1
ATOM 3628 C C . THR A 1 502 ? 12.045 -23.438 36.054 1.00 31.08 1238 THR E C 1
ATOM 3629 O O . THR A 1 502 ? 10.884 -23.111 35.826 1.00 26.60 1238 THR E O 1
ATOM 3633 N N . GLY A 1 503 ? 12.799 -24.042 35.148 1.00 24.01 1239 GLY E N 1
ATOM 3634 C CA . GLY A 1 503 ? 12.282 -24.304 33.817 1.00 23.04 1239 GLY E CA 1
ATOM 3635 C C . GLY A 1 503 ? 12.239 -23.074 32.926 1.00 25.26 1239 GLY E C 1
ATOM 3636 O O . GLY A 1 503 ? 11.740 -23.121 31.801 1.00 22.82 1239 GLY E O 1
ATOM 3637 N N . ARG A 1 504 ? 12.757 -21.955 33.407 1.00 23.05 1240 ARG E N 1
ATOM 3638 C CA . ARG A 1 504 ? 12.784 -20.774 32.550 1.00 27.51 1240 ARG E CA 1
ATOM 3639 C C . ARG A 1 504 ? 14.017 -19.882 32.760 1.00 32.12 1240 ARG E C 1
ATOM 3640 O O . ARG A 1 504 ? 14.654 -19.902 33.813 1.00 27.74 1240 ARG E O 1
ATOM 3648 N N . GLY A 1 505 ? 14.352 -19.107 31.738 1.00 26.87 1241 GLY E N 1
ATOM 3649 C CA . GLY A 1 505 ? 15.504 -18.234 31.808 1.00 28.49 1241 GLY E CA 1
ATOM 3650 C C . GLY A 1 505 ? 16.104 -18.066 30.430 1.00 30.76 1241 GLY E C 1
ATOM 3651 O O . GLY A 1 505 ? 15.393 -18.155 29.421 1.00 26.06 1241 GLY E O 1
ATOM 3652 N N . SER A 1 506 ? 17.415 -17.852 30.391 1.00 20.98 1242 SER E N 1
ATOM 3653 C CA . SER A 1 506 ? 18.121 -17.499 29.164 1.00 31.15 1242 SER E CA 1
ATOM 3654 C C . SER A 1 506 ? 19.572 -17.968 29.224 1.00 32.51 1242 SER E C 1
ATOM 3655 O O . SER A 1 506 ? 20.203 -17.890 30.269 1.00 30.26 1242 SER E O 1
ATOM 3658 N N . TYR A 1 507 ? 20.108 -18.473 28.119 1.00 23.61 1243 TYR E N 1
ATOM 3659 C CA . TYR A 1 507 ? 21.551 -18.709 28.068 1.00 21.89 1243 TYR E CA 1
ATOM 3660 C C . TYR A 1 507 ? 22.168 -17.990 26.856 1.00 21.39 1243 TYR E C 1
ATOM 3661 O O . TYR A 1 507 ? 21.446 -17.500 25.987 1.00 22.72 1243 TYR E O 1
ATOM 3670 N N A ARG A 1 508 ? 23.495 -17.917 26.820 0.51 23.32 1244 ARG E N 1
ATOM 3671 N N B ARG A 1 508 ? 23.494 -17.930 26.816 0.49 23.31 1244 ARG E N 1
ATOM 3672 C CA A ARG A 1 508 ? 24.203 -17.202 25.760 0.51 24.15 1244 ARG E CA 1
ATOM 3673 C CA B ARG A 1 508 ? 24.201 -17.216 25.759 0.49 24.14 1244 ARG E CA 1
ATOM 3674 C C A ARG A 1 508 ? 25.285 -18.069 25.150 0.51 22.12 1244 ARG E C 1
ATOM 3675 C C B ARG A 1 508 ? 25.294 -18.068 25.151 0.49 22.12 1244 ARG E C 1
ATOM 3676 O O A ARG A 1 508 ? 25.887 -18.905 25.829 0.51 20.49 1244 ARG E O 1
ATOM 3677 O O B ARG A 1 508 ? 25.909 -18.895 25.830 0.49 20.49 1244 ARG E O 1
ATOM 3692 N N . MET A 1 509 ? 25.537 -17.853 23.864 1.00 23.38 1245 MET E N 1
ATOM 3693 C CA . MET A 1 509 ? 26.590 -18.568 23.158 1.00 21.70 1245 MET E CA 1
ATOM 3694 C C . MET A 1 509 ? 27.486 -17.597 22.393 1.00 18.43 1245 MET E C 1
ATOM 3695 O O . MET A 1 509 ? 27.049 -16.513 21.985 1.00 19.58 1245 MET E O 1
ATOM 3700 N N . ARG A 1 510 ? 28.723 -18.013 22.157 1.00 17.53 1246 ARG E N 1
ATOM 3701 C CA . ARG A 1 510 ? 29.638 -17.238 21.325 1.00 26.91 1246 ARG E CA 1
ATOM 3702 C C . ARG A 1 510 ? 30.203 -18.080 20.216 1.00 22.96 1246 ARG E C 1
ATOM 3703 O O . ARG A 1 510 ? 30.414 -19.279 20.393 1.00 23.70 1246 ARG E O 1
ATOM 3711 N N . ALA A 1 511 ? 30.474 -17.438 19.083 1.00 21.66 1247 ALA E N 1
ATOM 3712 C CA . ALA A 1 511 ? 31.226 -18.069 18.012 1.00 23.05 1247 ALA E CA 1
ATOM 3713 C C . ALA A 1 511 ? 32.619 -18.433 18.513 1.00 25.77 1247 ALA E C 1
ATOM 3714 O O . ALA A 1 511 ? 33.123 -17.819 19.445 1.00 21.87 1247 ALA E O 1
ATOM 3716 N N . VAL A 1 512 ? 33.228 -19.425 17.870 1.00 21.71 1248 VAL E N 1
ATOM 3717 C CA . VAL A 1 512 ? 34.593 -19.831 18.148 1.00 20.60 1248 VAL E CA 1
ATOM 3718 C C . VAL A 1 512 ? 35.492 -19.436 16.965 1.00 29.18 1248 VAL E C 1
ATOM 3719 O O . VAL A 1 512 ? 35.125 -19.612 15.787 1.00 24.41 1248 VAL E O 1
ATOM 3723 N N . TYR A 1 513 ? 36.661 -18.882 17.283 1.00 30.33 1249 TYR E N 1
ATOM 3724 C CA . TYR A 1 513 ? 37.585 -18.390 16.270 1.00 29.94 1249 TYR E CA 1
ATOM 3725 C C . TYR A 1 513 ? 39.031 -18.637 16.674 1.00 33.70 1249 TYR E C 1
ATOM 3726 O O . TYR A 1 513 ? 39.319 -18.894 17.847 1.00 31.92 1249 TYR E O 1
ATOM 3735 N N . THR A 1 514 ? 39.931 -18.561 15.694 1.00 29.16 1250 THR E N 1
ATOM 3736 C CA . THR A 1 514 ? 41.358 -18.439 15.960 1.00 33.98 1250 THR E CA 1
ATOM 3737 C C . THR A 1 514 ? 41.899 -17.246 15.186 1.00 44.74 1250 THR E C 1
ATOM 3738 O O . THR A 1 514 ? 41.220 -16.696 14.308 1.00 32.66 1250 THR E O 1
ATOM 3742 N N . ILE A 1 515 ? 43.121 -16.847 15.530 1.00 43.00 1251 ILE E N 1
ATOM 3743 C CA . ILE A 1 515 ? 43.784 -15.727 14.876 1.00 33.72 1251 ILE E CA 1
ATOM 3744 C C . ILE A 1 515 ? 44.927 -16.239 14.015 1.00 33.11 1251 ILE E C 1
ATOM 3745 O O . ILE A 1 515 ? 45.789 -16.982 14.488 1.00 46.13 1251 ILE E O 1
ATOM 3750 N N . GLU A 1 516 ? 44.917 -15.855 12.745 1.00 39.08 1252 GLU E N 1
ATOM 3751 C CA . GLU A 1 516 ? 45.987 -16.214 11.823 1.00 39.14 1252 GLU E CA 1
ATOM 3752 C C . GLU A 1 516 ? 46.469 -14.945 11.135 1.00 39.46 1252 GLU E C 1
ATOM 3753 O O . GLU A 1 516 ? 45.707 -14.287 10.436 1.00 35.91 1252 GLU E O 1
ATOM 3759 N N . LYS A 1 517 ? 47.729 -14.591 11.355 1.00 35.64 1253 LYS E N 1
ATOM 3760 C CA . LYS A 1 517 ? 48.259 -13.344 10.825 1.00 35.69 1253 LYS E CA 1
ATOM 3761 C C . LYS A 1 517 ? 47.319 -12.193 11.137 1.00 34.44 1253 LYS E C 1
ATOM 3762 O O . LYS A 1 517 ? 47.040 -11.915 12.301 1.00 37.16 1253 LYS E O 1
ATOM 3768 N N . ASN A 1 518 ? 46.832 -11.527 10.095 1.00 26.90 1254 ASN E N 1
ATOM 3769 C CA . ASN A 1 518 ? 45.904 -10.408 10.257 1.00 32.50 1254 ASN E CA 1
ATOM 3770 C C . ASN A 1 518 ? 44.437 -10.811 10.085 1.00 31.93 1254 ASN E C 1
ATOM 3771 O O . ASN A 1 518 ? 43.585 -9.971 9.790 1.00 27.64 1254 ASN E O 1
ATOM 3776 N N . GLU A 1 519 ? 44.138 -12.094 10.263 1.00 29.37 1255 GLU E N 1
ATOM 3777 C CA . GLU A 1 519 ? 42.779 -12.578 10.014 1.00 30.57 1255 GLU E CA 1
ATOM 3778 C C . GLU A 1 519 ? 42.125 -13.210 11.225 1.00 30.85 1255 GLU E C 1
ATOM 3779 O O . GLU A 1 519 ? 42.743 -14.002 11.940 1.00 33.99 1255 GLU E O 1
ATOM 3785 N N . ILE A 1 520 ? 40.869 -12.850 11.457 1.00 24.78 1256 ILE E N 1
ATOM 3786 C CA . ILE A 1 520 ? 40.048 -13.578 12.417 1.00 26.16 1256 ILE E CA 1
ATOM 3787 C C . ILE A 1 520 ? 39.307 -14.678 11.672 1.00 26.07 1256 ILE E C 1
ATOM 3788 O O . ILE A 1 520 ? 38.612 -14.416 10.694 1.00 28.77 1256 ILE E O 1
ATOM 3793 N N . VAL A 1 521 ? 39.479 -15.914 12.120 1.00 27.73 1257 VAL E N 1
ATOM 3794 C CA . VAL A 1 521 ? 38.891 -17.050 11.421 1.00 26.48 1257 VAL E CA 1
ATOM 3795 C C . VAL A 1 521 ? 37.875 -17.740 12.305 1.00 25.72 1257 VAL E C 1
ATOM 3796 O O . VAL A 1 521 ? 38.227 -18.413 13.273 1.00 20.19 1257 VAL E O 1
ATOM 3800 N N . ILE A 1 522 ? 36.606 -17.571 11.962 1.00 27.45 1258 ILE E N 1
ATOM 3801 C CA . ILE A 1 522 ? 35.539 -18.171 12.743 1.00 21.54 1258 ILE E CA 1
ATOM 3802 C C . ILE A 1 522 ? 35.134 -19.516 12.150 1.00 25.71 1258 ILE E C 1
ATOM 3803 O O . ILE A 1 522 ? 34.809 -19.616 10.961 1.00 23.03 1258 ILE E O 1
ATOM 3808 N N . THR A 1 523 ? 35.178 -20.554 12.975 1.00 21.57 1259 THR E N 1
ATOM 3809 C CA . THR A 1 523 ? 34.854 -21.896 12.498 1.00 28.86 1259 THR E CA 1
ATOM 3810 C C . THR A 1 523 ? 33.547 -22.467 13.066 1.00 27.06 1259 THR E C 1
ATOM 3811 O O . THR A 1 523 ? 33.067 -23.498 12.608 1.00 34.34 1259 THR E O 1
ATOM 3815 N N . GLU A 1 524 ? 32.984 -21.809 14.071 1.00 22.76 1260 GLU E N 1
ATOM 3816 C CA . GLU A 1 524 ? 31.759 -22.287 14.698 1.00 24.48 1260 GLU E CA 1
ATOM 3817 C C . GLU A 1 524 ? 30.890 -21.101 15.061 1.00 23.62 1260 GLU E C 1
ATOM 3818 O O . GLU A 1 524 ? 31.366 -20.128 15.648 1.00 25.63 1260 GLU E O 1
ATOM 3824 N N . LEU A 1 525 ? 29.613 -21.197 14.716 1.00 23.41 1261 LEU E N 1
ATOM 3825 C CA . LEU A 1 525 ? 28.632 -20.176 15.044 1.00 18.48 1261 LEU E CA 1
ATOM 3826 C C . LEU A 1 525 ? 27.688 -20.652 16.135 1.00 22.21 1261 LEU E C 1
ATOM 3827 O O . LEU A 1 525 ? 27.486 -21.860 16.305 1.00 24.14 1261 LEU E O 1
ATOM 3832 N N . PRO A 1 526 ? 27.099 -19.702 16.879 1.00 20.94 1262 PRO E N 1
ATOM 3833 C CA . PRO A 1 526 ? 26.038 -20.061 17.831 1.00 20.67 1262 PRO E CA 1
ATOM 3834 C C . PRO A 1 526 ? 24.878 -20.778 17.136 1.00 24.57 1262 PRO E C 1
ATOM 3835 O O . PRO A 1 526 ? 24.602 -20.542 15.955 1.00 24.05 1262 PRO E O 1
ATOM 3839 N N . TYR A 1 527 ? 24.226 -21.658 17.885 1.00 21.55 1263 TYR E N 1
ATOM 3840 C CA . TYR A 1 527 ? 23.026 -22.358 17.453 1.00 21.20 1263 TYR E CA 1
ATOM 3841 C C . TYR A 1 527 ? 22.067 -21.414 16.748 1.00 19.08 1263 TYR E C 1
ATOM 3842 O O . TYR A 1 527 ? 21.738 -20.349 17.269 1.00 18.16 1263 TYR E O 1
ATOM 3851 N N . GLN A 1 528 ? 21.631 -21.796 15.551 1.00 18.68 1264 GLN E N 1
ATOM 3852 C CA . GLN A 1 528 ? 20.562 -21.079 14.846 1.00 17.24 1264 GLN E CA 1
ATOM 3853 C C . GLN A 1 528 ? 21.013 -19.726 14.307 1.00 25.24 1264 GLN E C 1
ATOM 3854 O O . GLN A 1 528 ? 20.191 -18.903 13.918 1.00 25.27 1264 GLN E O 1
ATOM 3860 N N . VAL A 1 529 ? 22.316 -19.486 14.301 1.00 19.74 1265 VAL E N 1
ATOM 3861 C CA . VAL A 1 529 ? 22.837 -18.240 13.755 1.00 23.86 1265 VAL E CA 1
ATOM 3862 C C . VAL A 1 529 ? 23.327 -18.425 12.314 1.00 20.72 1265 VAL E C 1
ATOM 3863 O O . VAL A 1 529 ? 24.029 -19.386 11.996 1.00 22.36 1265 VAL E O 1
ATOM 3867 N N . SER A 1 530 ? 22.935 -17.502 11.447 1.00 19.33 1266 SER E N 1
ATOM 3868 C CA . SER A 1 530 ? 23.288 -17.561 10.039 1.00 18.64 1266 SER E CA 1
ATOM 3869 C C . SER A 1 530 ? 24.593 -16.807 9.724 1.00 26.93 1266 SER E C 1
ATOM 3870 O O . SER A 1 530 ? 24.702 -15.606 9.976 1.00 23.11 1266 SER E O 1
ATOM 3873 N N . GLY A 1 531 ? 25.562 -17.512 9.145 1.00 22.15 1267 GLY E N 1
ATOM 3874 C CA . GLY A 1 531 ? 26.785 -16.890 8.682 1.00 19.86 1267 GLY E CA 1
ATOM 3875 C C . GLY A 1 531 ? 26.567 -15.723 7.727 1.00 28.77 1267 GLY E C 1
ATOM 3876 O O . GLY A 1 531 ? 27.270 -14.723 7.810 1.00 23.61 1267 GLY E O 1
ATOM 3877 N N . SER A 1 532 ? 25.601 -15.848 6.819 1.00 23.87 1268 SER E N 1
ATOM 3878 C CA . SER A 1 532 ? 25.314 -14.797 5.851 1.00 25.84 1268 SER E CA 1
ATOM 3879 C C . SER A 1 532 ? 24.830 -13.545 6.555 1.00 25.16 1268 SER E C 1
ATOM 3880 O O . SER A 1 532 ? 25.237 -12.442 6.213 1.00 30.76 1268 SER E O 1
ATOM 3883 N N . LYS A 1 533 ? 23.930 -13.713 7.512 1.00 20.40 1269 LYS E N 1
ATOM 3884 C CA . LYS A 1 533 ? 23.453 -12.581 8.297 1.00 26.03 1269 LYS E CA 1
ATOM 3885 C C . LYS A 1 533 ? 24.604 -11.938 9.075 1.00 24.45 1269 LYS E C 1
ATOM 3886 O O . LYS A 1 533 ? 24.765 -10.725 9.072 1.00 21.50 1269 LYS E O 1
ATOM 3892 N N . VAL A 1 534 ? 25.412 -12.749 9.742 1.00 19.84 1270 VAL E N 1
ATOM 3893 C CA . VAL A 1 534 ? 26.567 -12.193 10.442 1.00 20.60 1270 VAL E CA 1
ATOM 3894 C C . VAL A 1 534 ? 27.420 -11.324 9.499 1.00 28.28 1270 VAL E C 1
ATOM 3895 O O . VAL A 1 534 ? 27.792 -10.203 9.844 1.00 25.16 1270 VAL E O 1
ATOM 3899 N N . ILE A 1 535 ? 27.705 -11.832 8.300 1.00 24.78 1271 ILE E N 1
ATOM 3900 C CA . ILE A 1 535 ? 28.510 -11.095 7.331 1.00 21.67 1271 ILE E CA 1
ATOM 3901 C C . ILE A 1 535 ? 27.842 -9.767 6.977 1.00 28.97 1271 ILE E C 1
ATOM 3902 O O . ILE A 1 535 ? 28.495 -8.730 6.837 1.00 31.22 1271 ILE E O 1
ATOM 3907 N N . THR A 1 536 ? 26.526 -9.802 6.861 1.00 23.01 1272 THR E N 1
ATOM 3908 C CA . THR A 1 536 ? 25.765 -8.606 6.573 1.00 24.26 1272 THR E CA 1
ATOM 3909 C C . THR A 1 536 ? 25.862 -7.594 7.717 1.00 30.28 1272 THR E C 1
ATOM 3910 O O . THR A 1 536 ? 25.999 -6.406 7.478 1.00 32.45 1272 THR E O 1
ATOM 3914 N N . GLN A 1 537 ? 25.800 -8.065 8.958 1.00 24.87 1273 GLN E N 1
ATOM 3915 C CA . GLN A 1 537 ? 25.884 -7.174 10.111 1.00 27.32 1273 GLN E CA 1
ATOM 3916 C C . GLN A 1 537 ? 27.243 -6.465 10.180 1.00 26.02 1273 GLN E C 1
ATOM 3917 O O . GLN A 1 537 ? 27.317 -5.275 10.468 1.00 29.48 1273 GLN E O 1
ATOM 3923 N N . ILE A 1 538 ? 28.308 -7.219 9.916 1.00 25.58 1274 ILE E N 1
ATOM 3924 C CA . ILE A 1 538 ? 29.671 -6.708 9.912 1.00 29.94 1274 ILE E CA 1
ATOM 3925 C C . ILE A 1 538 ? 29.910 -5.724 8.760 1.00 37.80 1274 ILE E C 1
ATOM 3926 O O . ILE A 1 538 ? 30.496 -4.659 8.956 1.00 30.93 1274 ILE E O 1
ATOM 3931 N N . ALA A 1 539 ? 29.461 -6.085 7.562 1.00 27.56 1275 ALA E N 1
ATOM 3932 C CA . ALA A 1 539 ? 29.541 -5.181 6.417 1.00 30.10 1275 ALA E CA 1
ATOM 3933 C C . ALA A 1 539 ? 28.794 -3.869 6.660 1.00 23.63 1275 ALA E C 1
ATOM 3934 O O . ALA A 1 539 ? 29.254 -2.800 6.257 1.00 34.83 1275 ALA E O 1
ATOM 3936 N N . ASP A 1 540 ? 27.645 -3.950 7.318 1.00 28.21 1276 ASP E N 1
ATOM 3937 C CA . ASP A 1 540 ? 26.889 -2.751 7.649 1.00 34.17 1276 ASP E CA 1
ATOM 3938 C C . ASP A 1 540 ? 27.696 -1.814 8.551 1.00 34.35 1276 ASP E C 1
ATOM 3939 O O . ASP A 1 540 ? 27.649 -0.607 8.380 1.00 31.39 1276 ASP E O 1
ATOM 3944 N N . GLN A 1 541 ? 28.411 -2.369 9.525 1.00 30.39 1277 GLN E N 1
ATOM 3945 C CA . GLN A 1 541 ? 29.227 -1.550 10.414 1.00 33.50 1277 GLN E CA 1
ATOM 3946 C C . GLN A 1 541 ? 30.404 -0.926 9.666 1.00 34.47 1277 GLN E C 1
ATOM 3947 O O . GLN A 1 541 ? 30.773 0.222 9.910 1.00 36.28 1277 GLN E O 1
ATOM 3953 N N . MET A 1 542 ? 30.989 -1.692 8.755 1.00 25.87 1278 MET E N 1
ATOM 3954 C CA . MET A 1 542 ? 32.029 -1.177 7.874 1.00 32.32 1278 MET E CA 1
ATOM 3955 C C . MET A 1 542 ? 31.551 0.035 7.078 1.00 39.23 1278 MET E C 1
ATOM 3956 O O . MET A 1 542 ? 32.218 1.070 7.063 1.00 40.17 1278 MET E O 1
ATOM 3961 N N . GLN A 1 543 ? 30.401 -0.096 6.421 1.00 36.05 1279 GLN E N 1
ATOM 3962 C CA . GLN A 1 543 ? 29.846 0.989 5.617 1.00 38.45 1279 GLN E CA 1
ATOM 3963 C C . GLN A 1 543 ? 29.466 2.188 6.472 1.00 37.44 1279 GLN E C 1
ATOM 3964 O O . GLN A 1 543 ? 29.594 3.325 6.038 1.00 47.28 1279 GLN E O 1
ATOM 3970 N N . ALA A 1 544 ? 28.987 1.926 7.684 1.00 32.82 1280 ALA E N 1
ATOM 3971 C CA . ALA A 1 544 ? 28.637 2.982 8.626 1.00 41.65 1280 ALA E CA 1
ATOM 3972 C C . ALA A 1 544 ? 29.886 3.581 9.285 1.00 44.72 1280 ALA E C 1
ATOM 3973 O O . ALA A 1 544 ? 29.795 4.386 10.214 1.00 42.84 1280 ALA E O 1
ATOM 3975 N N A LYS A 1 545 ? 31.050 3.154 8.809 0.52 37.92 1281 LYS E N 1
ATOM 3976 N N B LYS A 1 545 ? 31.055 3.184 8.796 0.48 37.93 1281 LYS E N 1
ATOM 3977 C CA A LYS A 1 545 ? 32.316 3.678 9.298 0.52 42.21 1281 LYS E CA 1
ATOM 3978 C CA B LYS A 1 545 ? 32.317 3.704 9.313 0.48 42.21 1281 LYS E CA 1
ATOM 3979 C C A LYS A 1 545 ? 32.524 3.399 10.785 0.52 42.30 1281 LYS E C 1
ATOM 3980 C C B LYS A 1 545 ? 32.534 3.395 10.792 0.48 42.30 1281 LYS E C 1
ATOM 3981 O O A LYS A 1 545 ? 33.226 4.142 11.472 0.52 41.87 1281 LYS E O 1
ATOM 3982 O O B LYS A 1 545 ? 33.256 4.116 11.482 0.48 41.86 1281 LYS E O 1
ATOM 3993 N N . LYS A 1 546 ? 31.926 2.315 11.272 1.00 37.15 1282 LYS E N 1
ATOM 3994 C CA . LYS A 1 546 ? 32.087 1.920 12.672 1.00 31.90 1282 LYS E CA 1
ATOM 3995 C C . LYS A 1 546 ? 33.164 0.863 12.910 1.00 29.46 1282 LYS E C 1
ATOM 3996 O O . LYS A 1 546 ? 33.418 0.491 14.055 1.00 45.94 1282 LYS E O 1
ATOM 4002 N N . LEU A 1 547 ? 33.791 0.371 11.844 1.00 29.73 1283 LEU E N 1
ATOM 4003 C CA . LEU A 1 547 ? 34.800 -0.683 11.981 1.00 35.95 1283 LEU E CA 1
ATOM 4004 C C . LEU A 1 547 ? 36.048 -0.439 11.143 1.00 36.44 1283 LEU E C 1
ATOM 4005 O O . LEU A 1 547 ? 36.407 -1.267 10.299 1.00 32.25 1283 LEU E O 1
ATOM 4010 N N . PRO A 1 548 ? 36.724 0.688 11.379 1.00 36.05 1284 PRO E N 1
ATOM 4011 C CA . PRO A 1 548 ? 37.905 1.049 10.581 1.00 29.84 1284 PRO E CA 1
ATOM 4012 C C . PRO A 1 548 ? 38.980 -0.042 10.519 1.00 27.94 1284 PRO E C 1
ATOM 4013 O O . PRO A 1 548 ? 39.608 -0.192 9.492 1.00 29.04 1284 PRO E O 1
ATOM 4017 N N . LEU A 1 549 ? 39.190 -0.792 11.594 1.00 28.05 1285 LEU E N 1
ATOM 4018 C CA . LEU A 1 549 ? 40.250 -1.792 11.590 1.00 29.53 1285 LEU E CA 1
ATOM 4019 C C . LEU A 1 549 ? 39.963 -3.023 10.719 1.00 30.79 1285 LEU E C 1
ATOM 4020 O O . LEU A 1 549 ? 40.877 -3.788 10.401 1.00 36.71 1285 LEU E O 1
ATOM 4025 N N . VAL A 1 550 ? 38.703 -3.213 10.336 1.00 29.25 1286 VAL E N 1
ATOM 4026 C CA . VAL A 1 550 ? 38.337 -4.323 9.464 1.00 26.98 1286 VAL E CA 1
ATOM 4027 C C . VAL A 1 550 ? 38.325 -3.846 8.022 1.00 23.37 1286 VAL E C 1
ATOM 4028 O O . VAL A 1 550 ? 37.647 -2.869 7.703 1.00 24.88 1286 VAL E O 1
ATOM 4032 N N . VAL A 1 551 ? 39.069 -4.524 7.151 1.00 23.84 1287 VAL E N 1
ATOM 4033 C CA . VAL A 1 551 ? 39.103 -4.134 5.739 1.00 25.88 1287 VAL E CA 1
ATOM 4034 C C . VAL A 1 551 ? 38.248 -5.026 4.813 1.00 41.06 1287 VAL E C 1
ATOM 4035 O O . VAL A 1 551 ? 37.837 -4.593 3.734 1.00 39.93 1287 VAL E O 1
ATOM 4039 N N . ASP A 1 552 ? 37.971 -6.257 5.236 1.00 32.63 1288 ASP E N 1
ATOM 4040 C CA . ASP A 1 552 ? 37.170 -7.180 4.425 1.00 34.51 1288 ASP E CA 1
ATOM 4041 C C . ASP A 1 552 ? 36.536 -8.256 5.306 1.00 30.74 1288 ASP E C 1
ATOM 4042 O O . ASP A 1 552 ? 37.029 -8.549 6.400 1.00 28.09 1288 ASP E O 1
ATOM 4047 N N . VAL A 1 553 ? 35.441 -8.834 4.822 1.00 31.01 1289 VAL E N 1
ATOM 4048 C CA . VAL A 1 553 ? 34.819 -9.986 5.462 1.00 27.26 1289 VAL E CA 1
ATOM 4049 C C . VAL A 1 553 ? 34.452 -10.999 4.380 1.00 34.63 1289 VAL E C 1
ATOM 4050 O O . VAL A 1 553 ? 33.761 -10.671 3.419 1.00 32.98 1289 VAL E O 1
ATOM 4054 N N . ARG A 1 554 ? 34.927 -12.226 4.531 1.00 24.45 1290 ARG E N 1
ATOM 4055 C CA . ARG A 1 554 ? 34.775 -13.233 3.484 1.00 40.03 1290 ARG E CA 1
ATOM 4056 C C . ARG A 1 554 ? 34.078 -14.472 4.028 1.00 24.79 1290 ARG E C 1
ATOM 4057 O O . ARG A 1 554 ? 34.304 -14.885 5.162 1.00 24.33 1290 ARG E O 1
ATOM 4065 N N . ASP A 1 555 ? 33.233 -15.075 3.212 1.00 25.72 1291 ASP E N 1
ATOM 4066 C CA . ASP A 1 555 ? 32.669 -16.372 3.559 1.00 24.50 1291 ASP E CA 1
ATOM 4067 C C . ASP A 1 555 ? 33.480 -17.399 2.786 1.00 34.16 1291 ASP E C 1
ATOM 4068 O O . ASP A 1 555 ? 33.375 -17.498 1.552 1.00 25.43 1291 ASP E O 1
ATOM 4073 N N . GLU A 1 556 ? 34.303 -18.145 3.517 1.00 21.50 1292 GLU E N 1
ATOM 4074 C CA . GLU A 1 556 ? 35.177 -19.144 2.923 1.00 23.54 1292 GLU E CA 1
ATOM 4075 C C . GLU A 1 556 ? 34.708 -20.558 3.246 1.00 28.21 1292 GLU E C 1
ATOM 4076 O O . GLU A 1 556 ? 35.487 -21.500 3.207 1.00 26.83 1292 GLU E O 1
ATOM 4082 N N . SER A 1 557 ? 33.436 -20.704 3.587 1.00 24.41 1293 SER E N 1
ATOM 4083 C CA . SER A 1 557 ? 32.902 -22.022 3.890 1.00 28.77 1293 SER E CA 1
ATOM 4084 C C . SER A 1 557 ? 32.848 -22.845 2.602 1.00 27.40 1293 SER E C 1
ATOM 4085 O O . SER A 1 557 ? 32.432 -22.348 1.555 1.00 25.23 1293 SER E O 1
ATOM 4088 N N . ASP A 1 558 ? 33.319 -24.085 2.682 1.00 26.07 1294 ASP E N 1
ATOM 4089 C CA . ASP A 1 558 ? 33.254 -25.035 1.572 1.00 27.22 1294 ASP E CA 1
ATOM 4090 C C . ASP A 1 558 ? 33.284 -26.463 2.155 1.00 31.96 1294 ASP E C 1
ATOM 4091 O O . ASP A 1 558 ? 33.070 -26.637 3.364 1.00 29.20 1294 ASP E O 1
ATOM 4096 N N . HIS A 1 559 ? 33.517 -27.489 1.343 1.00 43.06 1295 HIS E N 1
ATOM 4097 C CA . HIS A 1 559 ? 33.431 -28.845 1.905 1.00 47.25 1295 HIS E CA 1
ATOM 4098 C C . HIS A 1 559 ? 34.557 -29.147 2.890 1.00 45.04 1295 HIS E C 1
ATOM 4099 O O . HIS A 1 559 ? 34.341 -29.802 3.911 1.00 49.23 1295 HIS E O 1
ATOM 4106 N N . GLU A 1 560 ? 35.754 -28.655 2.592 1.00 41.17 1296 GLU E N 1
ATOM 4107 C CA . GLU A 1 560 ? 36.879 -28.822 3.504 1.00 41.27 1296 GLU E CA 1
ATOM 4108 C C . GLU A 1 560 ? 36.696 -27.992 4.787 1.00 39.35 1296 GLU E C 1
ATOM 4109 O O . GLU A 1 560 ? 37.305 -28.285 5.816 1.00 36.74 1296 GLU E O 1
ATOM 4111 N N . ASN A 1 561 ? 35.840 -26.972 4.719 1.00 29.44 1297 ASN E N 1
ATOM 4112 C CA . ASN A 1 561 ? 35.650 -26.023 5.814 1.00 26.59 1297 ASN E CA 1
ATOM 4113 C C . ASN A 1 561 ? 34.174 -25.720 6.034 1.00 37.05 1297 ASN E C 1
ATOM 4114 O O . ASN A 1 561 ? 33.649 -24.743 5.488 1.00 32.05 1297 ASN E O 1
ATOM 4119 N N . PRO A 1 562 ? 33.497 -26.548 6.840 1.00 31.37 1298 PRO E N 1
ATOM 4120 C CA . PRO A 1 562 ? 32.038 -26.445 6.996 1.00 33.56 1298 PRO E CA 1
ATOM 4121 C C . PRO A 1 562 ? 31.583 -25.014 7.296 1.00 35.12 1298 PRO E C 1
ATOM 4122 O O . PRO A 1 562 ? 30.673 -24.518 6.630 1.00 36.04 1298 PRO E O 1
ATOM 4126 N N . THR A 1 563 ? 32.212 -24.374 8.280 1.00 28.44 1299 THR E N 1
ATOM 4127 C CA . THR A 1 563 ? 32.002 -22.959 8.557 1.00 24.61 1299 THR E CA 1
ATOM 4128 C C . THR A 1 563 ? 33.365 -22.278 8.598 1.00 24.72 1299 THR E C 1
ATOM 4129 O O . THR A 1 563 ? 34.274 -22.725 9.305 1.00 31.02 1299 THR E O 1
ATOM 4133 N N . ARG A 1 564 ? 33.508 -21.199 7.838 1.00 26.88 1300 ARG E N 1
ATOM 4134 C CA . ARG A 1 564 ? 34.772 -20.469 7.781 1.00 31.65 1300 ARG E CA 1
ATOM 4135 C C . ARG A 1 564 ? 34.542 -19.020 7.372 1.00 32.63 1300 ARG E C 1
ATOM 4136 O O . ARG A 1 564 ? 34.638 -18.665 6.192 1.00 29.89 1300 ARG E O 1
ATOM 4144 N N . LEU A 1 565 ? 34.227 -18.194 8.361 1.00 26.66 1301 LEU E N 1
ATOM 4145 C CA . LEU A 1 565 ? 33.994 -16.779 8.135 1.00 31.14 1301 LEU E CA 1
ATOM 4146 C C . LEU A 1 565 ? 35.266 -16.020 8.489 1.00 31.60 1301 LEU E C 1
ATOM 4147 O O . LEU A 1 565 ? 35.779 -16.132 9.606 1.00 26.19 1301 LEU E O 1
ATOM 4152 N N . VAL A 1 566 ? 35.786 -15.257 7.538 1.00 25.91 1302 VAL E N 1
ATOM 4153 C CA . VAL A 1 566 ? 37.090 -14.634 7.731 1.00 23.94 1302 VAL E CA 1
ATOM 4154 C C . VAL A 1 566 ? 36.983 -13.120 7.821 1.00 21.46 1302 VAL E C 1
ATOM 4155 O O . VAL A 1 566 ? 36.520 -12.461 6.901 1.00 24.52 1302 VAL E O 1
ATOM 4159 N N . ILE A 1 567 ? 37.386 -12.579 8.960 1.00 24.42 1303 ILE E N 1
ATOM 4160 C CA . ILE A 1 567 ? 37.434 -11.137 9.133 1.00 26.04 1303 ILE E CA 1
ATOM 4161 C C . ILE A 1 567 ? 38.864 -10.646 8.900 1.00 28.75 1303 ILE E C 1
ATOM 4162 O O . ILE A 1 567 ? 39.800 -11.085 9.564 1.00 26.26 1303 ILE E O 1
ATOM 4167 N N . VAL A 1 568 ? 39.040 -9.764 7.927 1.00 24.63 1304 VAL E N 1
ATOM 4168 C CA . VAL A 1 568 ? 40.384 -9.337 7.562 1.00 27.83 1304 VAL E CA 1
ATOM 4169 C C . VAL A 1 568 ? 40.713 -7.968 8.155 1.00 29.36 1304 VAL E C 1
ATOM 4170 O O . VAL A 1 568 ? 40.016 -6.979 7.906 1.00 28.81 1304 VAL E O 1
ATOM 4174 N N . LEU A 1 569 ? 41.771 -7.919 8.955 1.00 28.02 1305 LEU E N 1
ATOM 4175 C CA . LEU A 1 569 ? 42.162 -6.678 9.617 1.00 32.86 1305 LEU E CA 1
ATOM 4176 C C . LEU A 1 569 ? 43.246 -5.940 8.828 1.00 23.86 1305 LEU E C 1
ATOM 4177 O O . LEU A 1 569 ? 43.944 -6.542 7.997 1.00 26.94 1305 LEU E O 1
ATOM 4182 N N . ARG A 1 570 ? 43.403 -4.650 9.117 1.00 29.24 1306 ARG E N 1
ATOM 4183 C CA . ARG A 1 570 ? 44.426 -3.818 8.466 1.00 31.66 1306 ARG E CA 1
ATOM 4184 C C . ARG A 1 570 ? 45.832 -4.416 8.500 1.00 38.50 1306 ARG E C 1
ATOM 4185 O O . ARG A 1 570 ? 46.534 -4.409 7.493 1.00 34.50 1306 ARG E O 1
ATOM 4193 N N . SER A 1 571 ? 46.245 -4.940 9.649 1.00 32.91 1307 SER E N 1
ATOM 4194 C CA . SER A 1 571 ? 47.578 -5.517 9.740 1.00 36.63 1307 SER E CA 1
ATOM 4195 C C . SER A 1 571 ? 47.664 -6.573 10.833 1.00 32.28 1307 SER E C 1
ATOM 4196 O O . SER A 1 571 ? 46.698 -6.818 11.540 1.00 31.57 1307 SER E O 1
ATOM 4199 N N A ASN A 1 572 ? 48.846 -7.179 10.943 0.59 30.31 1308 ASN E N 1
ATOM 4200 N N B ASN A 1 572 ? 48.828 -7.191 10.978 0.41 30.29 1308 ASN E N 1
ATOM 4201 C CA A ASN A 1 572 ? 49.156 -8.183 11.950 0.59 27.05 1308 ASN E CA 1
ATOM 4202 C CA B ASN A 1 572 ? 49.012 -8.198 12.008 0.41 27.23 1308 ASN E CA 1
ATOM 4203 C C A ASN A 1 572 ? 49.298 -7.572 13.349 0.59 31.11 1308 ASN E C 1
ATOM 4204 C C B ASN A 1 572 ? 49.336 -7.572 13.364 0.41 31.08 1308 ASN E C 1
ATOM 4205 O O A ASN A 1 572 ? 49.408 -8.300 14.337 0.59 29.87 1308 ASN E O 1
ATOM 4206 O O B ASN A 1 572 ? 49.612 -8.281 14.333 0.41 29.73 1308 ASN E O 1
ATOM 4215 N N . ARG A 1 573 ? 49.309 -6.242 13.419 1.00 28.57 1309 ARG E N 1
ATOM 4216 C CA . ARG A 1 573 ? 49.579 -5.507 14.659 1.00 31.17 1309 ARG E CA 1
ATOM 4217 C C . ARG A 1 573 ? 48.326 -5.376 15.494 1.00 30.21 1309 ARG E C 1
ATOM 4218 O O . ARG A 1 573 ? 48.380 -5.214 16.711 1.00 26.99 1309 ARG E O 1
ATOM 4226 N N . ILE A 1 574 ? 47.195 -5.376 14.808 1.00 37.96 1310 ILE E N 1
ATOM 4227 C CA . ILE A 1 574 ? 45.912 -5.089 15.430 1.00 39.44 1310 ILE E CA 1
ATOM 4228 C C . ILE A 1 574 ? 45.491 -6.149 16.454 1.00 34.41 1310 ILE E C 1
ATOM 4229 O O . ILE A 1 574 ? 45.749 -7.342 16.281 1.00 31.55 1310 ILE E O 1
ATOM 4234 N N . ASP A 1 575 ? 44.888 -5.682 17.545 1.00 39.14 1311 ASP E N 1
ATOM 4235 C CA . ASP A 1 575 ? 44.430 -6.547 18.624 1.00 39.23 1311 ASP E CA 1
ATOM 4236 C C . ASP A 1 575 ? 43.104 -7.180 18.235 1.00 37.68 1311 ASP E C 1
ATOM 4237 O O . ASP A 1 575 ? 42.056 -6.541 18.320 1.00 37.26 1311 ASP E O 1
ATOM 4242 N N . ALA A 1 576 ? 43.146 -8.430 17.796 1.00 36.47 1312 ALA E N 1
ATOM 4243 C CA . ALA A 1 576 ? 41.946 -9.059 17.273 1.00 38.10 1312 ALA E CA 1
ATOM 4244 C C . ALA A 1 576 ? 40.926 -9.272 18.377 1.00 32.89 1312 ALA E C 1
ATOM 4245 O O . ALA A 1 576 ? 39.731 -9.100 18.154 1.00 33.68 1312 ALA E O 1
ATOM 4247 N N . GLU A 1 577 ? 41.396 -9.642 19.568 1.00 36.18 1313 GLU E N 1
ATOM 4248 C CA . GLU A 1 577 ? 40.491 -9.893 20.682 1.00 37.57 1313 GLU E CA 1
ATOM 4249 C C . GLU A 1 577 ? 39.580 -8.700 20.862 1.00 31.81 1313 GLU E C 1
ATOM 4250 O O . GLU A 1 577 ? 38.381 -8.855 21.054 1.00 31.59 1313 GLU E O 1
ATOM 4256 N N . ALA A 1 578 ? 40.148 -7.504 20.779 1.00 28.95 1314 ALA E N 1
ATOM 4257 C CA . ALA A 1 578 ? 39.369 -6.300 20.988 1.00 34.97 1314 ALA E CA 1
ATOM 4258 C C . ALA A 1 578 ? 38.339 -6.102 19.876 1.00 34.55 1314 ALA E C 1
ATOM 4259 O O . ALA A 1 578 ? 37.238 -5.595 20.113 1.00 28.55 1314 ALA E O 1
ATOM 4261 N N . VAL A 1 579 ? 38.701 -6.485 18.658 1.00 30.34 1315 VAL E N 1
ATOM 4262 C CA . VAL A 1 579 ? 37.747 -6.418 17.560 1.00 35.83 1315 VAL E CA 1
ATOM 4263 C C . VAL A 1 579 ? 36.620 -7.447 17.760 1.00 25.20 1315 VAL E C 1
ATOM 4264 O O . VAL A 1 579 ? 35.433 -7.131 17.638 1.00 26.10 1315 VAL E O 1
ATOM 4268 N N . MET A 1 580 ? 36.999 -8.669 18.099 1.00 24.18 1316 MET E N 1
ATOM 4269 C CA . MET A 1 580 ? 36.016 -9.715 18.344 1.00 27.61 1316 MET E CA 1
ATOM 4270 C C . MET A 1 580 ? 35.094 -9.347 19.490 1.00 26.60 1316 MET E C 1
ATOM 4271 O O . MET A 1 580 ? 33.882 -9.565 19.419 1.00 26.83 1316 MET E O 1
ATOM 4276 N N . SER A 1 581 ? 35.664 -8.765 20.537 1.00 28.78 1317 SER E N 1
ATOM 4277 C CA . SER A 1 581 ? 34.866 -8.350 21.684 1.00 27.59 1317 SER E CA 1
ATOM 4278 C C . SER A 1 581 ? 33.779 -7.366 21.270 1.00 27.65 1317 SER E C 1
ATOM 4279 O O . SER A 1 581 ? 32.637 -7.478 21.712 1.00 30.00 1317 SER E O 1
ATOM 4282 N N . HIS A 1 582 ? 34.126 -6.402 20.422 1.00 32.56 1318 HIS E N 1
ATOM 4283 C CA . HIS A 1 582 ? 33.132 -5.468 19.898 1.00 29.13 1318 HIS E CA 1
ATOM 4284 C C . HIS A 1 582 ? 32.083 -6.166 19.027 1.00 26.66 1318 HIS E C 1
ATOM 4285 O O . HIS A 1 582 ? 30.898 -5.813 19.058 1.00 24.96 1318 HIS E O 1
ATOM 4292 N N . LEU A 1 583 ? 32.511 -7.151 18.243 1.00 24.12 1319 LEU E N 1
ATOM 4293 C CA . LEU A 1 583 ? 31.565 -7.868 17.385 1.00 32.91 1319 LEU E CA 1
ATOM 4294 C C . LEU A 1 583 ? 30.585 -8.712 18.197 1.00 27.24 1319 LEU E C 1
ATOM 4295 O O . LEU A 1 583 ? 29.389 -8.724 17.907 1.00 31.38 1319 LEU E O 1
ATOM 4300 N N . PHE A 1 584 ? 31.088 -9.384 19.229 1.00 26.63 1320 PHE E N 1
ATOM 4301 C CA . PHE A 1 584 ? 30.221 -10.092 20.159 1.00 25.09 1320 PHE E CA 1
ATOM 4302 C C . PHE A 1 584 ? 29.150 -9.170 20.719 1.00 30.12 1320 PHE E C 1
ATOM 4303 O O . PHE A 1 584 ? 28.012 -9.586 20.913 1.00 34.59 1320 PHE E O 1
ATOM 4311 N N . ALA A 1 585 ? 29.493 -7.908 20.951 1.00 28.45 1321 ALA E N 1
ATOM 4312 C CA . ALA A 1 585 ? 28.518 -6.976 21.525 1.00 27.27 1321 ALA E CA 1
ATOM 4313 C C . ALA A 1 585 ? 27.482 -6.475 20.524 1.00 27.10 1321 ALA E C 1
ATOM 4314 O O . ALA A 1 585 ? 26.404 -6.039 20.917 1.00 36.01 1321 ALA E O 1
ATOM 4316 N N . THR A 1 586 ? 27.798 -6.537 19.234 1.00 26.85 1322 THR E N 1
ATOM 4317 C CA . THR A 1 586 ? 26.991 -5.839 18.234 1.00 22.31 1322 THR E CA 1
ATOM 4318 C C . THR A 1 586 ? 26.398 -6.720 17.118 1.00 32.23 1322 THR E C 1
ATOM 4319 O O . THR A 1 586 ? 25.642 -6.224 16.277 1.00 28.64 1322 THR E O 1
ATOM 4323 N N . THR A 1 587 ? 26.724 -8.013 17.123 1.00 23.22 1323 THR E N 1
ATOM 4324 C CA . THR A 1 587 ? 26.296 -8.920 16.059 1.00 24.84 1323 THR E CA 1
ATOM 4325 C C . THR A 1 587 ? 25.876 -10.253 16.652 1.00 26.59 1323 THR E C 1
ATOM 4326 O O . THR A 1 587 ? 26.014 -10.468 17.858 1.00 26.97 1323 THR E O 1
ATOM 4330 N N . ASP A 1 588 ? 25.398 -11.159 15.801 1.00 21.65 1324 ASP E N 1
ATOM 4331 C CA . ASP A 1 588 ? 24.909 -12.465 16.262 1.00 16.44 1324 ASP E CA 1
ATOM 4332 C C . ASP A 1 588 ? 26.033 -13.406 16.679 1.00 24.88 1324 ASP E C 1
ATOM 4333 O O . ASP A 1 588 ? 25.778 -14.542 17.086 1.00 28.69 1324 ASP E O 1
ATOM 4338 N N . LEU A 1 589 ? 27.275 -12.947 16.561 1.00 24.96 1325 LEU E N 1
ATOM 4339 C CA . LEU A 1 589 ? 28.432 -13.768 16.928 1.00 20.20 1325 LEU E CA 1
ATOM 4340 C C . LEU A 1 589 ? 28.365 -14.112 18.417 1.00 18.95 1325 LEU E C 1
ATOM 4341 O O . LEU A 1 589 ? 28.933 -15.104 18.872 1.00 21.54 1325 LEU E O 1
ATOM 4346 N N . GLU A 1 590 ? 27.635 -13.293 19.162 1.00 18.90 1326 GLU E N 1
ATOM 4347 C CA . GLU A 1 590 ? 27.156 -13.700 20.474 1.00 24.11 1326 GLU E CA 1
ATOM 4348 C C . GLU A 1 590 ? 25.633 -13.600 20.457 1.00 21.16 1326 GLU E C 1
ATOM 4349 O O . GLU A 1 590 ? 25.071 -12.583 20.048 1.00 24.16 1326 GLU E O 1
ATOM 4355 N N . SER A 1 591 ? 24.972 -14.667 20.886 1.00 20.94 1327 SER E N 1
ATOM 4356 C CA . SER A 1 591 ? 23.515 -14.724 20.868 1.00 24.21 1327 SER E CA 1
ATOM 4357 C C . SER A 1 591 ? 22.938 -15.199 22.184 1.00 20.16 1327 SER E C 1
ATOM 4358 O O . SER A 1 591 ? 23.613 -15.849 22.984 1.00 23.72 1327 SER E O 1
ATOM 4361 N N . SER A 1 592 ? 21.669 -14.874 22.384 1.00 23.54 1328 SER E N 1
ATOM 4362 C CA . SER A 1 592 ? 20.951 -15.203 23.608 1.00 30.57 1328 SER E CA 1
ATOM 4363 C C . SER A 1 592 ? 19.752 -16.060 23.249 1.00 27.36 1328 SER E C 1
ATOM 4364 O O . SER A 1 592 ? 19.167 -15.902 22.183 1.00 27.55 1328 SER E O 1
ATOM 4367 N N . TYR A 1 593 ? 19.388 -16.964 24.146 1.00 27.85 1329 TYR E N 1
ATOM 4368 C CA . TYR A 1 593 ? 18.360 -17.948 23.861 1.00 26.98 1329 TYR E CA 1
ATOM 4369 C C . TYR A 1 593 ? 17.393 -18.069 25.027 1.00 24.41 1329 TYR E C 1
ATOM 4370 O O . TYR A 1 593 ? 17.802 -18.359 26.150 1.00 25.95 1329 TYR E O 1
ATOM 4379 N N . ARG A 1 594 ? 16.112 -17.856 24.755 1.00 19.35 1330 ARG E N 1
ATOM 4380 C CA . ARG A 1 594 ? 15.079 -18.058 25.765 1.00 22.86 1330 ARG E CA 1
ATOM 4381 C C . ARG A 1 594 ? 14.879 -19.546 26.019 1.00 22.38 1330 ARG E C 1
ATOM 4382 O O . ARG A 1 594 ? 14.983 -20.369 25.114 1.00 22.22 1330 ARG E O 1
ATOM 4390 N N . VAL A 1 595 ? 14.619 -19.881 27.271 1.00 20.01 1331 VAL E N 1
ATOM 4391 C CA . VAL A 1 595 ? 14.272 -21.229 27.651 1.00 18.95 1331 VAL E CA 1
ATOM 4392 C C . VAL A 1 595 ? 12.962 -21.191 28.424 1.00 27.62 1331 VAL E C 1
ATOM 4393 O O . VAL A 1 595 ? 12.789 -20.375 29.326 1.00 23.08 1331 VAL E O 1
ATOM 4397 N N . ASN A 1 596 ? 12.046 -22.082 28.059 1.00 23.76 1332 ASN E N 1
ATOM 4398 C CA . ASN A 1 596 ? 10.788 -22.254 28.761 1.00 18.30 1332 ASN E CA 1
ATOM 4399 C C . ASN A 1 596 ? 10.392 -23.719 28.633 1.00 21.15 1332 ASN E C 1
ATOM 4400 O O . ASN A 1 596 ? 9.897 -24.145 27.585 1.00 20.58 1332 ASN E O 1
ATOM 4405 N N . LEU A 1 597 ? 10.649 -24.500 29.680 1.00 17.91 1333 LEU E N 1
ATOM 4406 C CA . LEU A 1 597 ? 10.476 -25.954 29.615 1.00 25.59 1333 LEU E CA 1
ATOM 4407 C C . LEU A 1 597 ? 9.000 -26.369 29.748 1.00 21.28 1333 LEU E C 1
ATOM 4408 O O . LEU A 1 597 ? 8.602 -26.957 30.748 1.00 24.44 1333 LEU E O 1
ATOM 4413 N N . ASN A 1 598 ? 8.203 -26.059 28.727 1.00 13.73 1334 ASN E N 1
ATOM 4414 C CA . ASN A 1 598 ? 6.751 -26.224 28.791 1.00 14.57 1334 ASN E CA 1
ATOM 4415 C C . ASN A 1 598 ? 6.334 -27.439 27.965 1.00 14.64 1334 ASN E C 1
ATOM 4416 O O . ASN A 1 598 ? 6.775 -27.595 26.825 1.00 16.56 1334 ASN E O 1
ATOM 4421 N N . MET A 1 599 ? 5.505 -28.314 28.514 1.00 10.77 1335 MET E N 1
ATOM 4422 C CA . MET A 1 599 ? 5.124 -29.494 27.736 1.00 16.21 1335 MET E CA 1
ATOM 4423 C C . MET A 1 599 ? 3.831 -30.132 28.233 1.00 17.47 1335 MET E C 1
ATOM 4424 O O . MET A 1 599 ? 3.295 -29.749 29.280 1.00 20.13 1335 MET E O 1
ATOM 4429 N N . ILE A 1 600 ? 3.312 -31.098 27.482 1.00 18.61 1336 ILE E N 1
ATOM 4430 C CA . ILE A 1 600 ? 2.174 -31.874 27.972 1.00 14.61 1336 ILE E CA 1
ATOM 4431 C C . ILE A 1 600 ? 2.694 -33.038 28.820 1.00 16.65 1336 ILE E C 1
ATOM 4432 O O . ILE A 1 600 ? 3.496 -33.850 28.357 1.00 15.52 1336 ILE E O 1
ATOM 4437 N N . GLY A 1 601 ? 2.256 -33.115 30.069 1.00 16.71 1337 GLY E N 1
ATOM 4438 C CA . GLY A 1 601 ? 2.737 -34.164 30.952 1.00 11.33 1337 GLY E CA 1
ATOM 4439 C C . GLY A 1 601 ? 1.982 -35.462 30.729 1.00 19.32 1337 GLY E C 1
ATOM 4440 O O . GLY A 1 601 ? 1.069 -35.539 29.884 1.00 18.60 1337 GLY E O 1
ATOM 4441 N N . GLU A 1 602 ? 2.362 -36.491 31.482 1.00 25.27 1338 GLU E N 1
ATOM 4442 C CA . GLU A 1 602 ? 1.651 -37.761 31.431 1.00 22.26 1338 GLU E CA 1
ATOM 4443 C C . GLU A 1 602 ? 0.168 -37.568 31.769 1.00 27.61 1338 GLU E C 1
ATOM 4444 O O . GLU A 1 602 ? -0.682 -38.299 31.266 1.00 29.28 1338 GLU E O 1
ATOM 4450 N N . ASP A 1 603 ? -0.146 -36.576 32.603 1.00 23.70 1339 ASP E N 1
ATOM 4451 C CA . ASP A 1 603 ? -1.542 -36.310 32.966 1.00 21.89 1339 ASP E CA 1
ATOM 4452 C C . ASP A 1 603 ? -2.328 -35.564 31.881 1.00 22.95 1339 ASP E C 1
ATOM 4453 O O . ASP A 1 603 ? -3.511 -35.280 32.051 1.00 20.97 1339 ASP E O 1
ATOM 4458 N N . GLY A 1 604 ? -1.686 -35.246 30.763 1.00 19.67 1340 GLY E N 1
ATOM 4459 C CA . GLY A 1 604 ? -2.390 -34.567 29.689 1.00 17.97 1340 GLY E CA 1
ATOM 4460 C C . GLY A 1 604 ? -2.498 -33.059 29.864 1.00 17.72 1340 GLY E C 1
ATOM 4461 O O . GLY A 1 604 ? -3.121 -32.388 29.048 1.00 19.06 1340 GLY E O 1
ATOM 4462 N N . ARG A 1 605 ? -1.877 -32.516 30.905 1.00 16.69 1341 ARG E N 1
ATOM 4463 C CA . ARG A 1 605 ? -1.926 -31.068 31.150 1.00 23.31 1341 ARG E CA 1
ATOM 4464 C C . ARG A 1 605 ? -0.645 -30.341 30.755 1.00 18.10 1341 ARG E C 1
ATOM 4465 O O . ARG A 1 605 ? 0.450 -30.858 30.966 1.00 19.80 1341 ARG E O 1
ATOM 4473 N N . PRO A 1 606 ? -0.769 -29.109 30.233 1.00 20.96 1342 PRO E N 1
ATOM 4474 C CA . PRO A 1 606 ? 0.453 -28.326 30.023 1.00 19.32 1342 PRO E CA 1
ATOM 4475 C C . PRO A 1 606 ? 1.058 -27.956 31.354 1.00 17.01 1342 PRO E C 1
ATOM 4476 O O . PRO A 1 606 ? 0.327 -27.714 32.316 1.00 23.74 1342 PRO E O 1
ATOM 4480 N N . GLN A 1 607 ? 2.378 -27.861 31.394 1.00 16.14 1343 GLN E N 1
ATOM 4481 C CA . GLN A 1 607 ? 3.073 -27.424 32.585 1.00 22.82 1343 GLN E CA 1
ATOM 4482 C C . GLN A 1 607 ? 4.526 -27.132 32.278 1.00 21.14 1343 GLN E C 1
ATOM 4483 O O . GLN A 1 607 ? 5.174 -27.868 31.537 1.00 18.90 1343 GLN E O 1
ATOM 4489 N N . VAL A 1 608 ? 5.035 -26.057 32.862 1.00 20.70 1344 VAL E N 1
ATOM 4490 C CA . VAL A 1 608 ? 6.467 -25.791 32.844 1.00 21.93 1344 VAL E CA 1
ATOM 4491 C C . VAL A 1 608 ? 7.105 -26.640 33.952 1.00 22.05 1344 VAL E C 1
ATOM 4492 O O . VAL A 1 608 ? 6.611 -26.669 35.075 1.00 28.11 1344 VAL E O 1
ATOM 4496 N N . LYS A 1 609 ? 8.175 -27.360 33.632 1.00 18.96 1345 LYS E N 1
ATOM 4497 C CA . LYS A 1 609 ? 8.754 -28.296 34.584 1.00 21.52 1345 LYS E CA 1
ATOM 4498 C C . LYS A 1 609 ? 10.263 -28.154 34.634 1.00 23.36 1345 LYS E C 1
ATOM 4499 O O . LYS A 1 609 ? 10.894 -27.875 33.626 1.00 26.37 1345 LYS E O 1
ATOM 4505 N N . SER A 1 610 ? 10.839 -28.390 35.803 1.00 18.91 1346 SER E N 1
ATOM 4506 C CA . SER A 1 610 ? 12.287 -28.416 35.957 1.00 24.19 1346 SER E CA 1
ATOM 4507 C C . SER A 1 610 ? 12.873 -29.643 35.251 1.00 22.53 1346 SER E C 1
ATOM 4508 O O . SER A 1 610 ? 12.171 -30.618 35.015 1.00 20.20 1346 SER E O 1
ATOM 4511 N N . ILE A 1 611 ? 14.162 -29.593 34.933 1.00 19.58 1347 ILE E N 1
ATOM 4512 C CA . ILE A 1 611 ? 14.867 -30.747 34.380 1.00 19.62 1347 ILE E CA 1
ATOM 4513 C C . ILE A 1 611 ? 14.674 -31.990 35.236 1.00 22.20 1347 ILE E C 1
ATOM 4514 O O . ILE A 1 611 ? 14.352 -33.071 34.737 1.00 21.21 1347 ILE E O 1
ATOM 4519 N N . ARG A 1 612 ? 14.883 -31.830 36.530 1.00 17.94 1348 ARG E N 1
ATOM 4520 C CA . ARG A 1 612 ? 14.658 -32.898 37.489 1.00 20.31 1348 ARG E CA 1
ATOM 4521 C C . ARG A 1 612 ? 13.244 -33.490 37.376 1.00 22.24 1348 ARG E C 1
ATOM 4522 O O . ARG A 1 612 ? 13.079 -34.705 37.291 1.00 19.19 1348 ARG E O 1
ATOM 4530 N N A ARG A 1 613 ? 12.230 -32.627 37.393 0.48 18.77 1349 ARG E N 1
ATOM 4531 N N B ARG A 1 613 ? 12.227 -32.633 37.375 0.52 18.63 1349 ARG E N 1
ATOM 4532 C CA A ARG A 1 613 ? 10.842 -33.073 37.278 0.48 20.46 1349 ARG E CA 1
ATOM 4533 C CA B ARG A 1 613 ? 10.849 -33.108 37.289 0.52 20.44 1349 ARG E CA 1
ATOM 4534 C C A ARG A 1 613 ? 10.577 -33.800 35.958 0.48 20.25 1349 ARG E C 1
ATOM 4535 C C B ARG A 1 613 ? 10.553 -33.794 35.951 0.52 20.27 1349 ARG E C 1
ATOM 4536 O O A ARG A 1 613 ? 9.903 -34.835 35.924 0.48 17.70 1349 ARG E O 1
ATOM 4537 O O B ARG A 1 613 ? 9.835 -34.797 35.899 0.52 17.70 1349 ARG E O 1
ATOM 4552 N N . ILE A 1 614 ? 11.092 -33.242 34.868 1.00 19.16 1350 ILE E N 1
ATOM 4553 C CA . ILE A 1 614 ? 10.919 -33.849 33.550 1.00 15.47 1350 ILE E CA 1
ATOM 4554 C C . ILE A 1 614 ? 11.409 -35.302 33.565 1.00 17.16 1350 ILE E C 1
ATOM 4555 O O . ILE A 1 614 ? 10.699 -36.211 33.172 1.00 21.63 1350 ILE E O 1
ATOM 4560 N N . LEU A 1 615 ? 12.621 -35.518 34.055 1.00 23.05 1351 LEU E N 1
ATOM 4561 C CA . LEU A 1 615 ? 13.222 -36.844 34.067 1.00 20.25 1351 LEU E CA 1
ATOM 4562 C C . LEU A 1 615 ? 12.526 -37.817 35.029 1.00 21.65 1351 LEU E C 1
ATOM 4563 O O . LEU A 1 615 ? 12.330 -39.000 34.715 1.00 23.35 1351 LEU E O 1
ATOM 4568 N N . LEU A 1 616 ? 12.138 -37.320 36.197 1.00 19.96 1352 LEU E N 1
ATOM 4569 C CA . LEU A 1 616 ? 11.392 -38.141 37.146 1.00 18.87 1352 LEU E CA 1
ATOM 4570 C C . LEU A 1 616 ? 10.074 -38.576 36.552 1.00 21.69 1352 LEU E C 1
ATOM 4571 O O . LEU A 1 616 ? 9.659 -39.724 36.704 1.00 23.80 1352 LEU E O 1
ATOM 4576 N N . GLU A 1 617 ? 9.405 -37.644 35.881 1.00 20.44 1353 GLU E N 1
ATOM 4577 C CA . GLU A 1 617 ? 8.129 -37.953 35.246 1.00 24.22 1353 GLU E CA 1
ATOM 4578 C C . GLU A 1 617 ? 8.338 -38.901 34.071 1.00 19.40 1353 GLU E C 1
ATOM 4579 O O . GLU A 1 617 ? 7.573 -39.847 33.889 1.00 20.39 1353 GLU E O 1
ATOM 4585 N N . TRP A 1 618 ? 9.397 -38.677 33.298 1.00 18.14 1354 TRP E N 1
ATOM 4586 C CA . TRP A 1 618 ? 9.728 -39.586 32.193 1.00 19.53 1354 TRP E CA 1
ATOM 4587 C C . TRP A 1 618 ? 10.038 -41.014 32.670 1.00 20.02 1354 TRP E C 1
ATOM 4588 O O . TRP A 1 618 ? 9.584 -41.996 32.080 1.00 20.66 1354 TRP E O 1
ATOM 4599 N N . ILE A 1 619 ? 10.820 -41.128 33.737 1.00 17.81 1355 ILE E N 1
ATOM 4600 C CA . ILE A 1 619 ? 11.148 -42.434 34.301 1.00 18.33 1355 ILE E CA 1
ATOM 4601 C C . ILE A 1 619 ? 9.908 -43.261 34.592 1.00 20.21 1355 ILE E C 1
ATOM 4602 O O . ILE A 1 619 ? 9.855 -44.464 34.299 1.00 21.85 1355 ILE E O 1
ATOM 4607 N N . GLU A 1 620 ? 8.915 -42.611 35.184 1.00 19.51 1356 GLU E N 1
ATOM 4608 C CA . GLU A 1 620 ? 7.663 -43.268 35.497 1.00 18.67 1356 GLU E CA 1
ATOM 4609 C C . GLU A 1 620 ? 6.955 -43.733 34.222 1.00 24.73 1356 GLU E C 1
ATOM 4610 O O . GLU A 1 620 ? 6.386 -44.818 34.193 1.00 23.53 1356 GLU E O 1
ATOM 4616 N N . ILE A 1 621 ? 7.025 -42.941 33.160 1.00 16.53 1357 ILE E N 1
ATOM 4617 C CA . ILE A 1 621 ? 6.471 -43.371 31.874 1.00 19.39 1357 ILE E CA 1
ATOM 4618 C C . ILE A 1 621 ? 7.208 -44.585 31.314 1.00 17.32 1357 ILE E C 1
ATOM 4619 O O . ILE A 1 621 ? 6.595 -45.533 30.825 1.00 20.24 1357 ILE E O 1
ATOM 4624 N N . ARG A 1 622 ? 8.533 -44.555 31.391 1.00 18.89 1358 ARG E N 1
ATOM 4625 C CA . ARG A 1 622 ? 9.339 -45.643 30.869 1.00 16.06 1358 ARG E CA 1
ATOM 4626 C C . ARG A 1 622 ? 9.106 -46.961 31.648 1.00 20.09 1358 ARG E C 1
ATOM 4627 O O . ARG A 1 622 ? 9.095 -48.045 31.065 1.00 24.84 1358 ARG E O 1
ATOM 4635 N N . LYS A 1 623 ? 8.903 -46.872 32.958 1.00 17.12 1359 LYS E N 1
ATOM 4636 C CA . LYS A 1 623 ? 8.566 -48.068 33.729 1.00 20.78 1359 LYS E CA 1
ATOM 4637 C C . LYS A 1 623 ? 7.324 -48.737 33.175 1.00 24.52 1359 LYS E C 1
ATOM 4638 O O . LYS A 1 623 ? 7.305 -49.951 33.002 1.00 25.50 1359 LYS E O 1
ATOM 4644 N N . LYS A 1 624 ? 6.286 -47.954 32.905 1.00 21.42 1360 LYS E N 1
ATOM 4645 C CA . LYS A 1 624 ? 5.061 -48.504 32.314 1.00 23.16 1360 LYS E CA 1
ATOM 4646 C C . LYS A 1 624 ? 5.296 -49.112 30.935 1.00 21.51 1360 LYS E C 1
ATOM 4647 O O . LYS A 1 624 ? 4.790 -50.182 30.636 1.00 22.85 1360 LYS E O 1
ATOM 4653 N N . THR A 1 625 ? 6.073 -48.435 30.097 1.00 20.44 1361 THR E N 1
ATOM 4654 C CA . THR A 1 625 ? 6.381 -48.964 28.774 1.00 22.38 1361 THR E CA 1
ATOM 4655 C C . THR A 1 625 ? 7.118 -50.310 28.859 1.00 22.73 1361 THR E C 1
ATOM 4656 O O . THR A 1 625 ? 6.790 -51.256 28.153 1.00 17.79 1361 THR E O 1
ATOM 4660 N N . VAL A 1 626 ? 8.135 -50.375 29.709 1.00 24.83 1362 VAL E N 1
ATOM 4661 C CA . VAL A 1 626 ? 8.939 -51.574 29.832 1.00 22.68 1362 VAL E CA 1
ATOM 4662 C C . VAL A 1 626 ? 8.121 -52.726 30.424 1.00 21.56 1362 VAL E C 1
ATOM 4663 O O . VAL A 1 626 ? 8.246 -53.865 29.993 1.00 22.55 1362 VAL E O 1
ATOM 4667 N N . THR A 1 627 ? 7.248 -52.411 31.371 1.00 17.88 1363 THR E N 1
ATOM 4668 C CA . THR A 1 627 ? 6.429 -53.421 32.022 1.00 20.34 1363 THR E CA 1
ATOM 4669 C C . THR A 1 627 ? 5.570 -54.099 30.970 1.00 26.88 1363 THR E C 1
ATOM 4670 O O . THR A 1 627 ? 5.450 -55.327 30.943 1.00 25.90 1363 THR E O 1
ATOM 4674 N N . ARG A 1 628 ? 4.993 -53.285 30.089 1.00 21.97 1364 ARG E N 1
ATOM 4675 C CA . ARG A 1 628 ? 4.124 -53.771 29.019 1.00 16.38 1364 ARG E CA 1
ATOM 4676 C C . ARG A 1 628 ? 4.888 -54.578 27.982 1.00 20.12 1364 ARG E C 1
ATOM 4677 O O . ARG A 1 628 ? 4.367 -55.554 27.442 1.00 21.81 1364 ARG E O 1
ATOM 4685 N N . ARG A 1 629 ? 6.116 -54.161 27.695 1.00 20.81 1365 ARG E N 1
ATOM 4686 C CA . ARG A 1 629 ? 6.958 -54.856 26.731 1.00 23.62 1365 ARG E CA 1
ATOM 4687 C C . ARG A 1 629 ? 7.323 -56.237 27.278 1.00 24.68 1365 ARG E C 1
ATOM 4688 O O . ARG A 1 629 ? 7.339 -57.222 26.543 1.00 19.41 1365 ARG E O 1
ATOM 4696 N N . LEU A 1 630 ? 7.639 -56.289 28.570 1.00 19.98 1366 LEU E N 1
ATOM 4697 C CA . LEU A 1 630 ? 8.008 -57.540 29.223 1.00 22.01 1366 LEU E CA 1
ATOM 4698 C C . LEU A 1 630 ? 6.837 -58.506 29.174 1.00 20.51 1366 LEU E C 1
ATOM 4699 O O . LEU A 1 630 ? 7.016 -59.678 28.871 1.00 26.40 1366 LEU E O 1
ATOM 4704 N N A GLN A 1 631 ? 5.639 -57.996 29.461 0.57 20.43 1367 GLN E N 1
ATOM 4705 N N B GLN A 1 631 ? 5.634 -58.019 29.467 0.43 20.44 1367 GLN E N 1
ATOM 4706 C CA A GLN A 1 631 ? 4.425 -58.805 29.448 0.57 22.47 1367 GLN E CA 1
ATOM 4707 C CA B GLN A 1 631 ? 4.464 -58.887 29.433 0.43 22.49 1367 GLN E CA 1
ATOM 4708 C C A GLN A 1 631 ? 4.155 -59.356 28.048 0.57 26.40 1367 GLN E C 1
ATOM 4709 C C B GLN A 1 631 ? 4.225 -59.404 28.021 0.43 26.37 1367 GLN E C 1
ATOM 4710 O O A GLN A 1 631 ? 3.750 -60.510 27.890 0.57 25.10 1367 GLN E O 1
ATOM 4711 O O B GLN A 1 631 ? 3.896 -60.577 27.829 0.43 25.06 1367 GLN E O 1
ATOM 4722 N N . TYR A 1 632 ? 4.400 -58.532 27.032 1.00 25.30 1368 TYR E N 1
ATOM 4723 C CA . TYR A 1 632 ? 4.237 -58.942 25.636 1.00 27.84 1368 TYR E CA 1
ATOM 4724 C C . TYR A 1 632 ? 5.200 -60.086 25.288 1.00 28.80 1368 TYR E C 1
ATOM 4725 O O . TYR A 1 632 ? 4.812 -61.070 24.666 1.00 22.18 1368 TYR E O 1
ATOM 4734 N N . HIS A 1 633 ? 6.454 -59.961 25.705 1.00 20.05 1369 HIS E N 1
ATOM 4735 C CA . HIS A 1 633 ? 7.431 -60.995 25.413 1.00 26.94 1369 HIS E CA 1
ATOM 4736 C C . HIS A 1 633 ? 7.211 -62.274 26.221 1.00 24.59 1369 HIS E C 1
ATOM 4737 O O . HIS A 1 633 ? 7.470 -63.365 25.725 1.00 25.80 1369 HIS E O 1
ATOM 4744 N N . LEU A 1 634 ? 6.740 -62.142 27.458 1.00 23.55 1370 LEU E N 1
ATOM 4745 C CA . LEU A 1 634 ? 6.459 -63.322 28.279 1.00 31.09 1370 LEU E CA 1
ATOM 4746 C C . LEU A 1 634 ? 5.399 -64.194 27.609 1.00 26.55 1370 LEU E C 1
ATOM 4747 O O . LEU A 1 634 ? 5.572 -65.406 27.480 1.00 28.69 1370 LEU E O 1
ATOM 4752 N N A ASN A 1 635 ? 4.307 -63.576 27.176 0.43 25.36 1371 ASN E N 1
ATOM 4753 N N B ASN A 1 635 ? 4.302 -63.572 27.185 0.57 25.34 1371 ASN E N 1
ATOM 4754 C CA A ASN A 1 635 ? 3.241 -64.321 26.518 0.43 26.13 1371 ASN E CA 1
ATOM 4755 C CA B ASN A 1 635 ? 3.233 -64.291 26.496 0.57 26.13 1371 ASN E CA 1
ATOM 4756 C C A ASN A 1 635 ? 3.729 -65.044 25.260 0.43 25.70 1371 ASN E C 1
ATOM 4757 C C B ASN A 1 635 ? 3.767 -65.057 25.289 0.57 25.66 1371 ASN E C 1
ATOM 4758 O O A ASN A 1 635 ? 3.292 -66.153 24.968 0.43 25.73 1371 ASN E O 1
ATOM 4759 O O B ASN A 1 635 ? 3.396 -66.201 25.058 0.57 25.71 1371 ASN E O 1
ATOM 4768 N N . ARG A 1 636 ? 4.636 -64.417 24.518 1.00 26.33 1372 ARG E N 1
ATOM 4769 C CA . ARG A 1 636 ? 5.187 -65.042 23.314 1.00 31.85 1372 ARG E CA 1
ATOM 4770 C C . ARG A 1 636 ? 6.126 -66.199 23.654 1.00 30.55 1372 ARG E C 1
ATOM 4771 O O . ARG A 1 636 ? 6.096 -67.251 23.020 1.00 25.78 1372 ARG E O 1
ATOM 4779 N N . ILE A 1 637 ? 6.967 -65.987 24.656 1.00 23.21 1373 ILE E N 1
ATOM 4780 C CA . ILE A 1 637 ? 7.828 -67.038 25.176 1.00 27.44 1373 ILE E CA 1
ATOM 4781 C C . ILE A 1 637 ? 7.010 -68.263 25.608 1.00 32.89 1373 ILE E C 1
ATOM 4782 O O . ILE A 1 637 ? 7.310 -69.395 25.224 1.00 27.40 1373 ILE E O 1
ATOM 4787 N N . GLU A 1 638 ? 5.967 -68.031 26.391 1.00 21.20 1374 GLU E N 1
ATOM 4788 C CA . GLU A 1 638 ? 5.116 -69.117 26.841 1.00 30.77 1374 GLU E CA 1
ATOM 4789 C C . GLU A 1 638 ? 4.427 -69.851 25.687 1.00 34.87 1374 GLU E C 1
ATOM 4790 O O . GLU A 1 638 ? 4.320 -71.079 25.695 1.00 26.18 1374 GLU E O 1
ATOM 4796 N N . LYS A 1 639 ? 3.981 -69.117 24.678 1.00 25.82 1375 LYS E N 1
ATOM 4797 C CA . LYS A 1 639 ? 3.386 -69.783 23.529 1.00 29.74 1375 LYS E CA 1
ATOM 4798 C C . LYS A 1 639 ? 4.403 -70.680 22.813 1.00 29.48 1375 LYS E C 1
ATOM 4799 O O . LYS A 1 639 ? 4.081 -71.795 22.403 1.00 26.67 1375 LYS E O 1
ATOM 4805 N N . ARG A 1 640 ? 5.630 -70.192 22.677 1.00 31.79 1376 ARG E N 1
ATOM 4806 C CA . ARG A 1 640 ? 6.690 -70.941 22.008 1.00 24.60 1376 ARG E CA 1
ATOM 4807 C C . ARG A 1 640 ? 7.118 -72.183 22.802 1.00 22.75 1376 ARG E C 1
ATOM 4808 O O . ARG A 1 640 ? 7.341 -73.239 22.227 1.00 26.56 1376 ARG E O 1
ATOM 4816 N N . LEU A 1 641 ? 7.216 -72.065 24.122 1.00 20.91 1377 LEU E N 1
ATOM 4817 C CA . LEU A 1 641 ? 7.534 -73.225 24.950 1.00 26.15 1377 LEU E CA 1
ATOM 4818 C C . LEU A 1 641 ? 6.465 -74.306 24.800 1.00 30.82 1377 LEU E C 1
ATOM 4819 O O . LEU A 1 641 ? 6.765 -75.496 24.799 1.00 32.22 1377 LEU E O 1
ATOM 4824 N N . HIS A 1 642 ? 5.213 -73.889 24.675 1.00 29.36 1378 HIS E N 1
ATOM 4825 C CA . HIS A 1 642 ? 4.123 -74.839 24.491 1.00 30.13 1378 HIS E CA 1
ATOM 4826 C C . HIS A 1 642 ? 4.306 -75.584 23.175 1.00 26.36 1378 HIS E C 1
ATOM 4827 O O . HIS A 1 642 ? 4.092 -76.786 23.112 1.00 28.53 1378 HIS E O 1
ATOM 4834 N N . ILE A 1 643 ? 4.729 -74.878 22.130 1.00 20.93 1379 ILE E N 1
ATOM 4835 C CA . ILE A 1 643 ? 5.017 -75.531 20.859 1.00 23.22 1379 ILE E CA 1
ATOM 4836 C C . ILE A 1 643 ? 6.194 -76.501 21.011 1.00 28.55 1379 ILE E C 1
ATOM 4837 O O . ILE A 1 643 ? 6.131 -77.650 20.564 1.00 28.80 1379 ILE E O 1
ATOM 4842 N N . LEU A 1 644 ? 7.269 -76.039 21.642 1.00 24.38 1380 LEU E N 1
ATOM 4843 C CA . LEU A 1 644 ? 8.454 -76.873 21.798 1.00 26.37 1380 LEU E CA 1
ATOM 4844 C C . LEU A 1 644 ? 8.143 -78.152 22.562 1.00 31.35 1380 LEU E C 1
ATOM 4845 O O . LEU A 1 644 ? 8.726 -79.196 22.289 1.00 29.25 1380 LEU E O 1
ATOM 4850 N N . ALA A 1 645 ? 7.225 -78.073 23.518 1.00 23.22 1381 ALA E N 1
ATOM 4851 C CA . ALA A 1 645 ? 6.903 -79.238 24.308 1.00 24.31 1381 ALA E CA 1
ATOM 4852 C C . ALA A 1 645 ? 6.268 -80.273 23.387 1.00 30.62 1381 ALA E C 1
ATOM 4853 O O . ALA A 1 645 ? 6.523 -81.472 23.515 1.00 30.96 1381 ALA E O 1
ATOM 4855 N N . GLY A 1 646 ? 5.457 -79.803 22.442 1.00 29.21 1382 GLY E N 1
ATOM 4856 C CA . GLY A 1 646 ? 4.850 -80.684 21.454 1.00 22.56 1382 GLY E CA 1
ATOM 4857 C C . GLY A 1 646 ? 5.908 -81.258 20.526 1.00 29.60 1382 GLY E C 1
ATOM 4858 O O . GLY A 1 646 ? 5.896 -82.440 20.224 1.00 28.10 1382 GLY E O 1
ATOM 4859 N N . LEU A 1 647 ? 6.832 -80.418 20.068 1.00 25.71 1383 LEU E N 1
ATOM 4860 C CA . LEU A 1 647 ? 7.882 -80.883 19.179 1.00 24.34 1383 LEU E CA 1
ATOM 4861 C C . LEU A 1 647 ? 8.778 -81.933 19.847 1.00 38.50 1383 LEU E C 1
ATOM 4862 O O . LEU A 1 647 ? 9.285 -82.826 19.184 1.00 33.10 1383 LEU E O 1
ATOM 4867 N N . LEU A 1 648 ? 8.971 -81.829 21.156 1.00 32.58 1384 LEU E N 1
ATOM 4868 C CA . LEU A 1 648 ? 9.820 -82.781 21.858 1.00 36.92 1384 LEU E CA 1
ATOM 4869 C C . LEU A 1 648 ? 9.150 -84.150 21.881 1.00 37.69 1384 LEU E C 1
ATOM 4870 O O . LEU A 1 648 ? 9.782 -85.170 21.623 1.00 30.71 1384 LEU E O 1
ATOM 4875 N N . ILE A 1 649 ? 7.865 -84.153 22.206 1.00 32.51 1385 ILE E N 1
ATOM 4876 C CA . ILE A 1 649 ? 7.045 -85.350 22.138 1.00 37.31 1385 ILE E CA 1
ATOM 4877 C C . ILE A 1 649 ? 7.071 -85.963 20.738 1.00 42.88 1385 ILE E C 1
ATOM 4878 O O . ILE A 1 649 ? 7.182 -87.188 20.581 1.00 40.93 1385 ILE E O 1
ATOM 4883 N N . 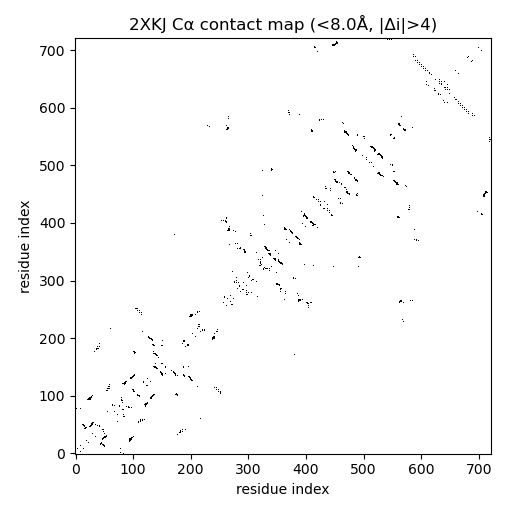ALA A 1 650 ? 6.978 -85.112 19.720 1.00 30.28 1386 ALA E N 1
ATOM 4884 C CA . ALA A 1 650 ? 6.961 -85.595 18.349 1.00 33.40 1386 ALA E CA 1
ATOM 4885 C C . ALA A 1 650 ? 8.305 -86.203 18.016 1.00 45.78 1386 ALA E C 1
ATOM 4886 O O . ALA A 1 650 ? 8.383 -87.297 17.451 1.00 41.15 1386 ALA E O 1
ATOM 4888 N N . TYR A 1 651 ? 9.365 -85.486 18.375 1.00 49.04 1387 TYR E N 1
ATOM 4889 C CA . TYR A 1 651 ? 10.715 -85.925 18.063 1.00 44.04 1387 TYR E CA 1
ATOM 4890 C C . TYR A 1 651 ? 11.024 -87.266 18.715 1.00 46.89 1387 TYR E C 1
ATOM 4891 O O . TYR A 1 651 ? 11.731 -88.084 18.129 1.00 42.89 1387 TYR E O 1
ATOM 4900 N N . LEU A 1 652 ? 10.490 -87.487 19.916 1.00 40.49 1388 LEU E N 1
ATOM 4901 C CA . LEU A 1 652 ? 10.794 -88.695 20.679 1.00 32.49 1388 LEU E CA 1
ATOM 4902 C C . LEU A 1 652 ? 10.102 -89.950 20.122 1.00 45.07 1388 LEU E C 1
ATOM 4903 O O . LEU A 1 652 ? 10.286 -91.051 20.640 1.00 55.44 1388 LEU E O 1
ATOM 4908 N N . ASP A 1 653 ? 9.303 -89.775 19.070 1.00 44.39 1389 ASP E N 1
ATOM 4909 C CA . ASP A 1 653 ? 8.757 -90.897 18.295 1.00 38.75 1389 ASP E CA 1
ATOM 4910 C C . ASP A 1 653 ? 8.571 -90.482 16.846 1.00 29.99 1389 ASP E C 1
ATOM 4911 O O . ASP A 1 653 ? 7.510 -90.703 16.237 1.00 27.83 1389 ASP E O 1
ATOM 4916 N N . ILE A 1 654 ? 9.620 -89.880 16.306 1.00 27.07 1390 ILE E N 1
ATOM 4917 C CA . ILE A 1 654 ? 9.580 -89.277 14.988 1.00 22.89 1390 ILE E CA 1
ATOM 4918 C C . ILE A 1 654 ? 9.078 -90.241 13.909 1.00 27.80 1390 ILE E C 1
ATOM 4919 O O . ILE A 1 654 ? 8.314 -89.842 13.028 1.00 35.20 1390 ILE E O 1
ATOM 4924 N N . ASP A 1 655 ? 9.457 -91.514 13.989 1.00 24.53 1391 ASP E N 1
ATOM 4925 C CA . ASP A 1 655 ? 9.038 -92.462 12.947 1.00 28.01 1391 ASP E CA 1
ATOM 4926 C C . ASP A 1 655 ? 7.527 -92.645 12.868 1.00 30.64 1391 ASP E C 1
ATOM 4927 O O . ASP A 1 655 ? 6.971 -92.764 11.779 1.00 26.54 1391 ASP E O 1
ATOM 4932 N N . THR A 1 656 ? 6.858 -92.649 14.015 1.00 28.76 1392 THR E N 1
ATOM 4933 C CA . THR A 1 656 ? 5.400 -92.728 14.027 1.00 23.34 1392 THR E CA 1
ATOM 4934 C C . THR A 1 656 ? 4.771 -91.438 13.473 1.00 30.92 1392 THR E C 1
ATOM 4935 O O . THR A 1 656 ? 3.792 -91.481 12.708 1.00 26.42 1392 THR E O 1
ATOM 4939 N N . VAL A 1 657 ? 5.340 -90.290 13.838 1.00 26.52 1393 VAL E N 1
ATOM 4940 C CA . VAL A 1 657 ? 4.829 -89.023 13.330 1.00 23.60 1393 VAL E CA 1
ATOM 4941 C C . VAL A 1 657 ? 4.818 -89.054 11.804 1.00 30.49 1393 VAL E C 1
ATOM 4942 O O . VAL A 1 657 ? 3.810 -88.731 11.167 1.00 32.56 1393 VAL E O 1
ATOM 4946 N N . ILE A 1 658 ? 5.953 -89.451 11.234 1.00 23.40 1394 ILE E N 1
ATOM 4947 C CA . ILE A 1 658 ? 6.161 -89.499 9.790 1.00 26.82 1394 ILE E CA 1
ATOM 4948 C C . ILE A 1 658 ? 5.213 -90.485 9.125 1.00 29.54 1394 ILE E C 1
ATOM 4949 O O . ILE A 1 658 ? 4.595 -90.176 8.103 1.00 35.12 1394 ILE E O 1
ATOM 4954 N N . ARG A 1 659 ? 5.093 -91.673 9.709 1.00 27.43 1395 ARG E N 1
ATOM 4955 C CA . ARG A 1 659 ? 4.137 -92.660 9.211 1.00 34.58 1395 ARG E CA 1
ATOM 4956 C C . ARG A 1 659 ? 2.717 -92.081 9.171 1.00 28.46 1395 ARG E C 1
ATOM 4957 O O . ARG A 1 659 ? 2.024 -92.194 8.162 1.00 33.04 1395 ARG E O 1
ATOM 4965 N N . ILE A 1 660 ? 2.298 -91.431 10.257 1.00 27.60 1396 ILE E N 1
ATOM 4966 C CA . ILE A 1 660 ? 0.959 -90.844 10.320 1.00 26.55 1396 ILE E CA 1
ATOM 4967 C C . ILE A 1 660 ? 0.736 -89.805 9.219 1.00 34.26 1396 ILE E C 1
ATOM 4968 O O . ILE A 1 660 ? -0.300 -89.805 8.553 1.00 27.35 1396 ILE E O 1
ATOM 4973 N N . ILE A 1 661 ? 1.709 -88.917 9.040 1.00 32.81 1397 ILE E N 1
ATOM 4974 C CA . ILE A 1 661 ? 1.605 -87.872 8.029 1.00 32.20 1397 ILE E CA 1
ATOM 4975 C C . ILE A 1 661 ? 1.569 -88.486 6.625 1.00 39.88 1397 ILE E C 1
ATOM 4976 O O . ILE A 1 661 ? 0.817 -88.032 5.764 1.00 34.10 1397 ILE E O 1
ATOM 4981 N N . ARG A 1 662 ? 2.363 -89.532 6.411 1.00 31.12 1398 ARG E N 1
ATOM 4982 C CA . ARG A 1 662 ? 2.388 -90.222 5.120 1.00 43.38 1398 ARG E CA 1
ATOM 4983 C C . ARG A 1 662 ? 1.074 -90.892 4.751 1.00 41.69 1398 ARG E C 1
ATOM 4984 O O . ARG A 1 662 ? 0.621 -90.799 3.614 1.00 44.83 1398 ARG E O 1
ATOM 4992 N N . GLU A 1 663 ? 0.459 -91.562 5.718 1.00 40.00 1399 GLU E N 1
ATOM 4993 C CA . GLU A 1 663 ? -0.616 -92.489 5.407 1.00 43.51 1399 GLU E CA 1
ATOM 4994 C C . GLU A 1 663 ? -1.998 -92.038 5.871 1.00 46.18 1399 GLU E C 1
ATOM 4995 O O . GLU A 1 663 ? -2.994 -92.725 5.625 1.00 44.41 1399 GLU E O 1
ATOM 5001 N N . GLU A 1 664 ? -2.067 -90.887 6.534 1.00 39.22 1400 GLU E N 1
ATOM 5002 C CA . GLU A 1 664 ? -3.364 -90.351 6.938 1.00 39.52 1400 GLU E CA 1
ATOM 5003 C C . GLU A 1 664 ? -3.818 -89.193 6.055 1.00 42.89 1400 GLU E C 1
ATOM 5004 O O . GLU A 1 664 ? -3.049 -88.287 5.730 1.00 43.52 1400 GLU E O 1
ATOM 5010 N N . ASP A 1 665 ? -5.089 -89.246 5.681 1.00 45.56 1401 ASP E N 1
ATOM 5011 C CA . ASP A 1 665 ? -5.743 -88.181 4.939 1.00 52.32 1401 ASP E CA 1
ATOM 5012 C C . ASP A 1 665 ? -6.008 -86.976 5.848 1.00 46.05 1401 ASP E C 1
ATOM 5013 O O . ASP A 1 665 ? -6.015 -85.831 5.393 1.00 49.71 1401 ASP E O 1
ATOM 5018 N N . GLN A 1 666 ? -6.240 -87.243 7.132 1.00 39.77 1402 GLN E N 1
ATOM 5019 C CA . GLN A 1 666 ? -6.353 -86.184 8.131 1.00 36.74 1402 GLN E CA 1
ATOM 5020 C C . GLN A 1 666 ? -5.420 -86.471 9.319 1.00 32.43 1402 GLN E C 1
ATOM 5021 O O . GLN A 1 666 ? -5.860 -86.998 10.339 1.00 35.61 1402 GLN E O 1
ATOM 5027 N N . PRO A 1 667 ? -4.124 -86.122 9.185 1.00 34.11 1403 PRO E N 1
ATOM 5028 C CA . PRO A 1 667 ? -3.100 -86.462 10.183 1.00 23.69 1403 PRO E CA 1
ATOM 5029 C C . PRO A 1 667 ? -3.334 -85.788 11.526 1.00 28.63 1403 PRO E C 1
ATOM 5030 O O . PRO A 1 667 ? -2.999 -86.354 12.561 1.00 27.27 1403 PRO E O 1
ATOM 5034 N N . LYS A 1 668 ? -3.890 -84.583 11.507 1.00 28.50 1404 LYS E N 1
ATOM 5035 C CA . LYS A 1 668 ? -3.983 -83.764 12.708 1.00 29.25 1404 LYS E CA 1
ATOM 5036 C C . LYS A 1 668 ? -4.706 -84.455 13.869 1.00 26.87 1404 LYS E C 1
ATOM 5037 O O . LYS A 1 668 ? -4.167 -84.543 14.977 1.00 25.89 1404 LYS E O 1
ATOM 5043 N N . PRO A 1 669 ? -5.922 -84.971 13.625 1.00 34.07 1405 PRO E N 1
ATOM 5044 C CA . PRO A 1 669 ? -6.591 -85.618 14.752 1.00 25.74 1405 PRO E CA 1
ATOM 5045 C C . PRO A 1 669 ? -5.851 -86.888 15.183 1.00 23.58 1405 PRO E C 1
ATOM 5046 O O . PRO A 1 669 ? -5.886 -87.237 16.369 1.00 24.14 1405 PRO E O 1
ATOM 5050 N N . VAL A 1 670 ? -5.206 -87.575 14.244 1.00 20.28 1406 VAL E N 1
ATOM 5051 C CA . VAL A 1 670 ? -4.478 -88.794 14.586 1.00 20.28 1406 VAL E CA 1
ATOM 5052 C C . VAL A 1 670 ? -3.270 -88.454 15.479 1.00 26.37 1406 VAL E C 1
ATOM 5053 O O . VAL A 1 670 ? -3.036 -89.114 16.486 1.00 22.92 1406 VAL E O 1
ATOM 5057 N N . LEU A 1 671 ? -2.533 -87.399 15.137 1.00 24.20 1407 LEU E N 1
ATOM 5058 C CA . LEU A 1 671 ? -1.393 -86.990 15.961 1.00 20.83 1407 LEU E CA 1
ATOM 5059 C C . LEU A 1 671 ? -1.884 -86.595 17.344 1.00 23.87 1407 LEU E C 1
ATOM 5060 O O . LEU A 1 671 ? -1.264 -86.920 18.358 1.00 27.66 1407 LEU E O 1
ATOM 5065 N N . MET A 1 672 ? -3.002 -85.887 17.392 1.00 18.50 1408 MET E N 1
ATOM 5066 C CA . MET A 1 672 ? -3.493 -85.400 18.672 1.00 23.38 1408 MET E CA 1
ATOM 5067 C C . MET A 1 672 ? -3.872 -86.567 19.559 1.00 27.52 1408 MET E C 1
ATOM 5068 O O . MET A 1 672 ? -3.538 -86.581 20.744 1.00 28.05 1408 MET E O 1
ATOM 5073 N N . GLU A 1 673 ? -4.571 -87.548 18.991 1.00 22.37 1409 GLU E N 1
ATOM 5074 C CA . GLU A 1 673 ? -5.028 -88.671 19.797 1.00 31.21 1409 GLU E CA 1
ATOM 5075 C C . GLU A 1 673 ? -3.891 -89.558 20.289 1.00 27.41 1409 GLU E C 1
ATOM 5076 O O . GLU A 1 673 ? -3.922 -90.045 21.418 1.00 25.67 1409 GLU E O 1
ATOM 5082 N N . HIS A 1 674 ? -2.890 -89.773 19.446 1.00 22.23 1410 HIS E N 1
ATOM 5083 C CA . HIS A 1 674 ? -1.872 -90.750 19.780 1.00 23.87 1410 HIS E CA 1
ATOM 5084 C C . HIS A 1 674 ? -0.692 -90.194 20.552 1.00 27.75 1410 HIS E C 1
ATOM 5085 O O . HIS A 1 674 ? 0.023 -90.950 21.203 1.00 23.15 1410 HIS E O 1
ATOM 5092 N N . PHE A 1 675 ? -0.526 -88.872 20.510 1.00 21.67 1411 PHE E N 1
ATOM 5093 C CA . PHE A 1 675 ? 0.560 -88.208 21.223 1.00 27.17 1411 PHE E CA 1
ATOM 5094 C C . PHE A 1 675 ? 0.065 -87.299 22.351 1.00 26.02 1411 PHE E C 1
ATOM 5095 O O . PHE A 1 675 ? 0.862 -86.749 23.105 1.00 27.26 1411 PHE E O 1
ATOM 5103 N N . ASN A 1 676 ? -1.248 -87.136 22.471 1.00 26.48 1412 ASN E N 1
ATOM 5104 C CA . ASN A 1 676 ? -1.798 -86.259 23.499 1.00 31.86 1412 ASN E CA 1
ATOM 5105 C C . ASN A 1 676 ? -1.306 -84.828 23.371 1.00 23.79 1412 ASN E C 1
ATOM 5106 O O . ASN A 1 676 ? -0.928 -84.205 24.364 1.00 27.90 1412 ASN E O 1
ATOM 5111 N N . ILE A 1 677 ? -1.278 -84.308 22.157 1.00 23.07 1413 ILE E N 1
ATOM 5112 C CA . ILE A 1 677 ? -0.971 -82.893 21.985 1.00 20.87 1413 ILE E CA 1
ATOM 5113 C C . ILE A 1 677 ? -2.262 -82.199 21.581 1.00 25.75 1413 ILE E C 1
ATOM 5114 O O . ILE A 1 677 ? -3.236 -82.862 21.219 1.00 25.00 1413 ILE E O 1
ATOM 5119 N N . ASP A 1 678 ? -2.283 -80.874 21.652 1.00 28.32 1414 ASP E N 1
ATOM 5120 C CA . ASP A 1 678 ? -3.484 -80.140 21.293 1.00 24.19 1414 ASP E CA 1
ATOM 5121 C C . ASP A 1 678 ? -3.411 -79.703 19.838 1.00 29.05 1414 ASP E C 1
ATOM 5122 O O . ASP A 1 678 ? -2.464 -80.031 19.134 1.00 26.63 1414 ASP E O 1
ATOM 5127 N N . GLU A 1 679 ? -4.419 -78.980 19.377 1.00 29.83 1415 GLU E N 1
ATOM 5128 C CA . GLU A 1 679 ? -4.462 -78.579 17.978 1.00 32.47 1415 GLU E CA 1
ATOM 5129 C C . GLU A 1 679 ? -3.312 -77.648 17.576 1.00 28.51 1415 GLU E C 1
ATOM 5130 O O . GLU A 1 679 ? -2.716 -77.812 16.511 1.00 29.09 1415 GLU E O 1
ATOM 5136 N N . ILE A 1 680 ? -3.012 -76.672 18.427 1.00 27.82 1416 ILE E N 1
ATOM 5137 C CA . ILE A 1 680 ? -1.882 -75.769 18.213 1.00 32.31 1416 ILE E CA 1
ATOM 5138 C C . ILE A 1 680 ? -0.564 -76.525 18.044 1.00 29.69 1416 ILE E C 1
ATOM 5139 O O . ILE A 1 680 ? 0.244 -76.205 17.167 1.00 30.15 1416 ILE E O 1
ATOM 5144 N N . GLN A 1 681 ? -0.342 -77.522 18.897 1.00 30.92 1417 GLN E N 1
ATOM 5145 C CA . GLN A 1 681 ? 0.896 -78.289 18.846 1.00 23.58 1417 GLN E CA 1
ATOM 5146 C C . GLN A 1 681 ? 0.960 -79.121 17.571 1.00 27.13 1417 GLN E C 1
ATOM 5147 O O . GLN A 1 681 ? 2.017 -79.216 16.932 1.00 25.07 1417 GLN E O 1
ATOM 5153 N N . ALA A 1 682 ? -0.171 -79.717 17.199 1.00 22.02 1418 ALA E N 1
ATOM 5154 C CA . ALA A 1 682 ? -0.225 -80.580 16.014 1.00 29.29 1418 ALA E CA 1
ATOM 5155 C C . ALA A 1 682 ? -0.042 -79.797 14.717 1.00 29.54 1418 ALA E C 1
ATOM 5156 O O . ALA A 1 682 ? 0.624 -80.278 13.795 1.00 29.07 1418 ALA E O 1
ATOM 5158 N N . GLU A 1 683 ? -0.621 -78.597 14.644 1.00 32.34 1419 GLU E N 1
ATOM 5159 C CA . GLU A 1 683 ? -0.447 -77.743 13.462 1.00 30.26 1419 GLU E CA 1
ATOM 5160 C C . GLU A 1 683 ? 1.014 -77.357 13.250 1.00 27.64 1419 GLU E C 1
ATOM 5161 O O . GLU A 1 683 ? 1.494 -77.325 12.121 1.00 35.54 1419 GLU E O 1
ATOM 5167 N N . ALA A 1 684 ? 1.715 -77.055 14.339 1.00 32.54 1420 ALA E N 1
ATOM 5168 C CA . ALA A 1 684 ? 3.136 -76.715 14.267 1.00 33.88 1420 ALA E CA 1
ATOM 5169 C C . ALA A 1 684 ? 3.976 -77.883 13.757 1.00 37.68 1420 ALA E C 1
ATOM 5170 O O . ALA A 1 684 ? 4.889 -77.691 12.961 1.00 35.81 1420 ALA E O 1
ATOM 5172 N N . ILE A 1 685 ? 3.679 -79.096 14.222 1.00 34.91 1421 ILE E N 1
ATOM 5173 C CA . ILE A 1 685 ? 4.372 -80.275 13.711 1.00 31.45 1421 ILE E CA 1
ATOM 5174 C C . ILE A 1 685 ? 4.129 -80.444 12.211 1.00 28.23 1421 ILE E C 1
ATOM 5175 O O . ILE A 1 685 ? 5.059 -80.730 11.462 1.00 32.02 1421 ILE E O 1
ATOM 5180 N N . LEU A 1 686 ? 2.878 -80.255 11.787 1.00 26.95 1422 LEU E N 1
ATOM 5181 C CA . LEU A 1 686 ? 2.479 -80.402 10.388 1.00 34.08 1422 LEU E CA 1
ATOM 5182 C C . LEU A 1 686 ? 2.976 -79.235 9.542 1.00 50.41 1422 LEU E C 1
ATOM 5183 O O . LEU A 1 686 ? 3.155 -79.367 8.329 1.00 42.78 1422 LEU E O 1
ATOM 5188 N N . GLU A 1 687 ? 3.173 -78.090 10.193 1.00 44.57 1423 GLU E N 1
ATOM 5189 C CA . GLU A 1 687 ? 3.684 -76.891 9.544 1.00 45.56 1423 GLU E CA 1
ATOM 5190 C C . GLU A 1 687 ? 5.053 -77.152 8.938 1.00 54.38 1423 GLU E C 1
ATOM 5191 O O . GLU A 1 687 ? 5.345 -76.719 7.823 1.00 51.60 1423 GLU E O 1
ATOM 5197 N N . LEU A 1 688 ? 5.891 -77.856 9.695 1.00 46.92 1424 LEU E N 1
ATOM 5198 C CA . LEU A 1 688 ? 7.231 -78.207 9.254 1.00 50.87 1424 LEU E CA 1
ATOM 5199 C C . LEU A 1 688 ? 7.207 -79.023 7.967 1.00 64.22 1424 LEU E C 1
ATOM 5200 O O . LEU A 1 688 ? 6.290 -79.812 7.727 1.00 58.49 1424 LEU E O 1
ATOM 5205 N N . LYS A 1 689 ? 8.223 -78.831 7.136 1.00 77.35 1425 LYS E N 1
ATOM 5206 C CA . LYS A 1 689 ? 8.394 -79.673 5.961 1.00 85.45 1425 LYS E CA 1
ATOM 5207 C C . LYS A 1 689 ? 8.840 -81.059 6.415 1.00 85.23 1425 LYS E C 1
ATOM 5208 O O . LYS A 1 689 ? 9.481 -81.201 7.460 1.00 74.08 1425 LYS E O 1
ATOM 5210 N N . LEU A 1 690 ? 8.484 -82.079 5.640 1.00 90.04 1426 LEU E N 1
ATOM 5211 C CA . LEU A 1 690 ? 8.942 -83.431 5.920 1.00 84.52 1426 LEU E CA 1
ATOM 5212 C C . LEU A 1 690 ? 10.460 -83.403 6.048 1.00 81.73 1426 LEU E C 1
ATOM 5213 O O . LEU A 1 690 ? 11.031 -84.022 6.948 1.00 76.59 1426 LEU E O 1
ATOM 5215 N N . ARG A 1 691 ? 11.101 -82.664 5.145 1.00 79.79 1427 ARG E N 1
ATOM 5216 C CA . ARG A 1 691 ? 12.550 -82.490 5.172 1.00 85.57 1427 ARG E CA 1
ATOM 5217 C C . ARG A 1 691 ? 13.019 -81.886 6.500 1.00 83.79 1427 ARG E C 1
ATOM 5218 O O . ARG A 1 691 ? 13.986 -82.366 7.097 1.00 89.57 1427 ARG E O 1
ATOM 5220 N N . HIS A 1 692 ? 12.334 -80.841 6.963 1.00 74.53 1428 HIS E N 1
ATOM 5221 C CA . HIS A 1 692 ? 12.684 -80.211 8.235 1.00 81.80 1428 HIS E CA 1
ATOM 5222 C C . HIS A 1 692 ? 12.418 -81.170 9.388 1.00 81.82 1428 HIS E C 1
ATOM 5223 O O . HIS A 1 692 ? 13.196 -81.244 10.340 1.00 73.13 1428 HIS E O 1
ATOM 5230 N N . LEU A 1 693 ? 11.317 -81.909 9.292 1.00 76.67 1429 LEU E N 1
ATOM 5231 C CA . LEU A 1 693 ? 10.919 -82.828 10.349 1.00 73.42 1429 LEU E CA 1
ATOM 5232 C C . LEU A 1 693 ? 11.957 -83.935 10.530 1.00 73.26 1429 LEU E C 1
ATOM 5233 O O . LEU A 1 693 ? 12.139 -84.456 11.631 1.00 68.67 1429 LEU E O 1
ATOM 5238 N N . ALA A 1 694 ? 12.638 -84.288 9.445 1.00 77.94 1430 ALA E N 1
ATOM 5239 C CA . ALA A 1 694 ? 13.718 -85.264 9.513 1.00 84.47 1430 ALA E CA 1
ATOM 5240 C C . ALA A 1 694 ? 14.957 -84.624 10.130 1.00 83.60 1430 ALA E C 1
ATOM 5241 O O . ALA A 1 694 ? 15.734 -85.286 10.820 1.00 74.93 1430 ALA E O 1
ATOM 5243 N N . LYS A 1 695 ? 15.123 -83.327 9.882 1.00 79.54 1431 LYS E N 1
ATOM 5244 C CA . LYS A 1 695 ? 16.276 -82.576 10.374 1.00 79.20 1431 LYS E CA 1
ATOM 5245 C C . LYS A 1 695 ? 16.097 -82.137 11.829 1.00 69.18 1431 LYS E C 1
ATOM 5246 O O . LYS A 1 695 ? 17.000 -81.550 12.430 1.00 63.09 1431 LYS E O 1
ATOM 5248 N N . LEU A 1 696 ? 14.926 -82.425 12.386 1.00 72.19 1432 LEU E N 1
ATOM 5249 C CA . LEU A 1 696 ? 14.593 -82.016 13.747 1.00 67.79 1432 LEU E CA 1
ATOM 5250 C C . LEU A 1 696 ? 15.541 -82.665 14.757 1.00 64.85 1432 LEU E C 1
ATOM 5251 O O . LEU A 1 696 ? 15.580 -83.897 14.885 1.00 52.31 1432 LEU E O 1
ATOM 5256 N N . GLU A 1 697 ? 16.313 -81.847 15.467 1.00 42.16 1433 GLU E N 1
ATOM 5257 C CA . GLU A 1 697 ? 17.186 -82.386 16.493 1.00 39.42 1433 GLU E CA 1
ATOM 5258 C C . GLU A 1 697 ? 16.611 -82.145 17.878 1.00 50.55 1433 GLU E C 1
ATOM 5259 O O . GLU A 1 697 ? 16.070 -81.078 18.165 1.00 39.62 1433 GLU E O 1
ATOM 5265 N N . GLU A 1 698 ? 16.733 -83.170 18.716 1.00 46.94 1434 GLU E N 1
ATOM 5266 C CA . GLU A 1 698 ? 16.308 -83.131 20.099 1.00 52.08 1434 GLU E CA 1
ATOM 5267 C C . GLU A 1 698 ? 17.088 -82.083 20.844 1.00 45.74 1434 GLU E C 1
ATOM 5268 O O . GLU A 1 698 ? 16.524 -81.287 21.587 1.00 48.94 1434 GLU E O 1
ATOM 5274 N N A MET A 1 699 ? 18.401 -82.113 20.648 0.54 42.90 1435 MET E N 1
ATOM 5275 N N B MET A 1 699 ? 18.402 -82.087 20.667 0.46 42.91 1435 MET E N 1
ATOM 5276 C CA A MET A 1 699 ? 19.317 -81.192 21.301 0.54 42.47 1435 MET E CA 1
ATOM 5277 C CA B MET A 1 699 ? 19.243 -81.154 21.402 0.46 42.44 1435 MET E CA 1
ATOM 5278 C C A MET A 1 699 ? 18.919 -79.745 21.023 0.54 39.53 1435 MET E C 1
ATOM 5279 C C B MET A 1 699 ? 18.982 -79.696 21.018 0.46 39.55 1435 MET E C 1
ATOM 5280 O O A MET A 1 699 ? 18.872 -78.922 21.931 0.54 41.53 1435 MET E O 1
ATOM 5281 O O B MET A 1 699 ? 19.104 -78.807 21.854 0.46 41.85 1435 MET E O 1
ATOM 5290 N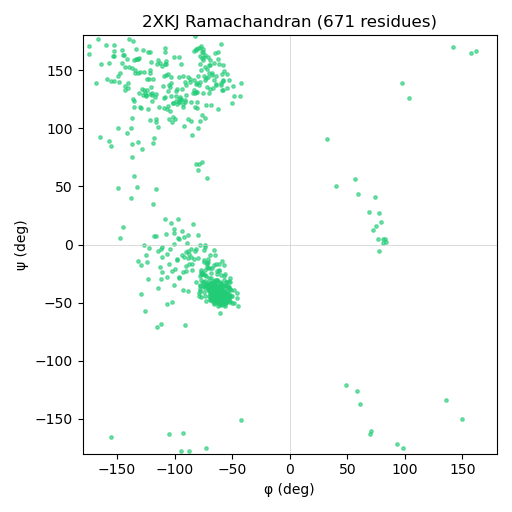 N . GLU A 1 700 ? 18.614 -79.454 19.763 1.00 32.64 1436 GLU E N 1
ATOM 5291 C CA . GLU A 1 700 ? 18.282 -78.097 19.333 1.00 40.77 1436 GLU E CA 1
ATOM 5292 C C . GLU A 1 700 ? 17.023 -77.627 20.040 1.00 40.94 1436 GLU E C 1
ATOM 5293 O O . GLU A 1 700 ? 16.963 -76.515 20.552 1.00 36.39 1436 GLU E O 1
ATOM 5299 N N . ILE A 1 701 ? 16.013 -78.488 20.051 1.00 35.22 1437 ILE E N 1
ATOM 5300 C CA . ILE A 1 701 ? 14.768 -78.196 20.735 1.00 34.10 1437 ILE E CA 1
ATOM 5301 C C . ILE A 1 701 ? 15.023 -77.946 22.212 1.00 35.39 1437 ILE E C 1
ATOM 5302 O O . ILE A 1 701 ? 14.519 -76.978 22.778 1.00 33.40 1437 ILE E O 1
ATOM 5307 N N . ARG A 1 702 ? 15.810 -78.815 22.839 1.00 37.79 1438 ARG E N 1
ATOM 5308 C CA . ARG A 1 702 ? 15.979 -78.758 24.289 1.00 38.46 1438 ARG E CA 1
ATOM 5309 C C . ARG A 1 702 ? 16.741 -77.513 24.691 1.00 36.18 1438 ARG E C 1
ATOM 5310 O O . ARG A 1 702 ? 16.520 -76.958 25.770 1.00 35.97 1438 ARG E O 1
ATOM 5318 N N A HIS A 1 703 ? 17.638 -77.077 23.817 0.49 33.12 1439 HIS E N 1
ATOM 5319 N N B HIS A 1 703 ? 17.644 -77.082 23.817 0.51 33.12 1439 HIS E N 1
ATOM 5320 C CA A HIS A 1 703 ? 18.423 -75.884 24.077 0.49 39.29 1439 HIS E CA 1
ATOM 5321 C CA B HIS A 1 703 ? 18.420 -75.875 24.052 0.51 39.30 1439 HIS E CA 1
ATOM 5322 C C A HIS A 1 703 ? 17.546 -74.629 24.015 0.49 36.92 1439 HIS E C 1
ATOM 5323 C C B HIS A 1 703 ? 17.501 -74.661 24.046 0.51 36.91 1439 HIS E C 1
ATOM 5324 O O A HIS A 1 703 ? 17.639 -73.759 24.883 0.49 35.38 1439 HIS E O 1
ATOM 5325 O O B HIS A 1 703 ? 17.523 -73.850 24.975 0.51 35.29 1439 HIS E O 1
ATOM 5338 N N . GLU A 1 704 ? 16.688 -74.541 22.999 1.00 34.16 1440 GLU E N 1
ATOM 5339 C CA . GLU A 1 704 ? 15.729 -73.441 22.917 1.00 30.86 1440 GLU E CA 1
ATOM 5340 C C . GLU A 1 704 ? 14.785 -73.461 24.132 1.00 34.01 1440 GLU E C 1
ATOM 5341 O O . GLU A 1 704 ? 14.482 -72.418 24.703 1.00 33.12 1440 GLU E O 1
ATOM 5347 N N . GLN A 1 705 ? 14.351 -74.645 24.554 1.00 32.02 1441 GLN E N 1
ATOM 5348 C CA . GLN A 1 705 ? 13.493 -74.739 25.734 1.00 38.88 1441 GLN E CA 1
ATOM 5349 C C . GLN A 1 705 ? 14.171 -74.158 26.959 1.00 39.83 1441 GLN E C 1
ATOM 5350 O O . GLN A 1 705 ? 13.567 -73.394 27.723 1.00 36.81 1441 GLN E O 1
ATOM 5356 N N . ASP A 1 706 ? 15.418 -74.571 27.165 1.00 37.26 1442 ASP E N 1
ATOM 5357 C CA . ASP A 1 706 ? 16.219 -74.115 28.296 1.00 39.91 1442 ASP E CA 1
ATOM 5358 C C . ASP A 1 706 ? 16.431 -72.614 28.223 1.00 36.49 1442 ASP E C 1
ATOM 5359 O O . ASP A 1 706 ? 16.249 -71.898 29.202 1.00 35.20 1442 ASP E O 1
ATOM 5364 N N . GLU A 1 707 ? 16.848 -72.153 27.051 1.00 26.98 1443 GLU E N 1
ATOM 5365 C CA . GLU A 1 707 ? 17.114 -70.747 26.842 1.00 34.83 1443 GLU E CA 1
ATOM 5366 C C . GLU A 1 707 ? 15.846 -69.911 27.063 1.00 36.54 1443 GLU E C 1
ATOM 5367 O O . GLU A 1 707 ? 15.892 -68.873 27.715 1.00 38.33 1443 GLU E O 1
ATOM 5373 N N . LEU A 1 708 ? 14.707 -70.384 26.566 1.00 32.22 1444 LEU E N 1
ATOM 5374 C CA . LEU A 1 708 ? 13.441 -69.674 26.766 1.00 23.90 1444 LEU E CA 1
ATOM 5375 C C . LEU A 1 708 ? 12.935 -69.696 28.218 1.00 35.70 1444 LEU E C 1
ATOM 5376 O O . LEU A 1 708 ? 12.369 -68.712 28.697 1.00 28.51 1444 LEU E O 1
ATOM 5381 N N . SER A 1 709 ? 13.126 -70.813 28.915 1.00 29.79 1445 SER E N 1
ATOM 5382 C CA . SER A 1 709 ? 12.679 -70.924 30.306 1.00 38.28 1445 SER E CA 1
ATOM 5383 C C . SER A 1 709 ? 13.467 -70.000 31.224 1.00 29.74 1445 SER E C 1
ATOM 5384 O O . SER A 1 709 ? 12.950 -69.486 32.218 1.00 28.80 1445 SER E O 1
ATOM 5387 N N . ALA A 1 710 ? 14.731 -69.797 30.900 1.00 29.38 1446 ALA E N 1
ATOM 5388 C CA . ALA A 1 710 ? 15.546 -68.925 31.722 1.00 33.19 1446 ALA E CA 1
ATOM 5389 C C . ALA A 1 710 ? 15.174 -67.462 31.449 1.00 33.99 1446 ALA E C 1
ATOM 5390 O O . ALA A 1 710 ? 15.160 -66.645 32.366 1.00 31.98 1446 ALA E O 1
ATOM 5392 N N . LYS A 1 711 ? 14.840 -67.145 30.198 1.00 32.21 1447 LYS E N 1
ATOM 5393 C CA . LYS A 1 711 ? 14.348 -65.807 29.849 1.00 30.10 1447 LYS E CA 1
ATOM 5394 C C . LYS A 1 711 ? 13.031 -65.491 30.552 1.00 30.04 1447 LYS E C 1
ATOM 5395 O O . LYS A 1 711 ? 12.852 -64.397 31.097 1.00 24.26 1447 LYS E O 1
ATOM 5401 N N . ALA A 1 712 ? 12.104 -66.447 30.523 1.00 21.99 1448 ALA E N 1
ATOM 5402 C CA . ALA A 1 712 ? 10.799 -66.257 31.142 1.00 23.02 1448 ALA E CA 1
ATOM 5403 C C . ALA A 1 712 ? 10.939 -66.092 32.643 1.00 27.64 1448 ALA E C 1
ATOM 5404 O O . ALA A 1 712 ? 10.195 -65.329 33.255 1.00 31.23 1448 ALA E O 1
ATOM 5406 N N . ALA A 1 713 ? 11.895 -66.804 33.237 1.00 28.93 1449 ALA E N 1
ATOM 5407 C CA . ALA A 1 713 ? 12.125 -66.700 34.676 1.00 31.78 1449 ALA E CA 1
ATOM 5408 C C . ALA A 1 713 ? 12.638 -65.311 35.047 1.00 23.01 1449 ALA E C 1
ATOM 5409 O O . ALA A 1 713 ? 12.198 -64.707 36.024 1.00 26.06 1449 ALA E O 1
ATOM 5411 N N . ILE A 1 714 ? 13.572 -64.806 34.256 1.00 28.14 1450 ILE E N 1
ATOM 5412 C CA . ILE A 1 714 ? 14.092 -63.457 34.463 1.00 31.48 1450 ILE E CA 1
ATOM 5413 C C . ILE A 1 714 ? 12.954 -62.432 34.325 1.00 32.65 1450 ILE E C 1
ATOM 5414 O O . ILE A 1 714 ? 12.831 -61.504 35.126 1.00 36.14 1450 ILE E O 1
ATOM 5419 N N . ILE A 1 715 ? 12.097 -62.620 33.328 1.00 28.86 1451 ILE E N 1
ATOM 5420 C CA . ILE A 1 715 ? 11.002 -61.678 33.109 1.00 30.94 1451 ILE E CA 1
ATOM 5421 C C . ILE A 1 715 ? 9.999 -61.649 34.268 1.00 33.32 1451 ILE E C 1
ATOM 5422 O O . ILE A 1 715 ? 9.594 -60.569 34.718 1.00 24.68 1451 ILE E O 1
ATOM 5427 N N . ARG A 1 716 ? 9.607 -62.821 34.763 1.00 24.17 1452 ARG E N 1
ATOM 5428 C CA . ARG A 1 716 ? 8.646 -62.866 35.859 1.00 26.44 1452 ARG E CA 1
ATOM 5429 C C . ARG A 1 716 ? 9.131 -62.145 37.102 1.00 30.05 1452 ARG E C 1
ATOM 5430 O O . ARG A 1 716 ? 8.353 -61.463 37.771 1.00 37.18 1452 ARG E O 1
ATOM 5438 N N . GLU A 1 717 ? 10.415 -62.271 37.411 1.00 36.87 1453 GLU E N 1
ATOM 5439 C CA . GLU A 1 717 ? 10.924 -61.605 38.597 1.00 43.18 1453 GLU E CA 1
ATOM 5440 C C . GLU A 1 717 ? 11.079 -60.097 38.346 1.00 31.80 1453 GLU E C 1
ATOM 5441 O O . GLU A 1 717 ? 10.884 -59.293 39.251 1.00 33.15 1453 GLU E O 1
ATOM 5447 N N . GLN A 1 718 ? 11.390 -59.718 37.109 1.00 30.30 1454 GLN E N 1
ATOM 5448 C CA . GLN A 1 718 ? 11.395 -58.306 36.737 1.00 27.19 1454 GLN E CA 1
ATOM 5449 C C . GLN A 1 718 ? 10.011 -57.698 36.869 1.00 29.04 1454 GLN E C 1
ATOM 5450 O O . GLN A 1 718 ? 9.871 -56.548 37.295 1.00 30.45 1454 GLN E O 1
ATOM 5456 N N . LEU A 1 719 ? 8.987 -58.474 36.526 1.00 31.17 1455 LEU E N 1
ATOM 5457 C CA . LEU A 1 719 ? 7.602 -58.014 36.667 1.00 28.89 1455 LEU E CA 1
ATOM 5458 C C . LEU A 1 719 ? 7.140 -57.957 38.117 1.00 28.34 1455 LEU E C 1
ATOM 5459 O O . LEU A 1 719 ? 6.260 -57.169 38.464 1.00 28.71 1455 LEU E O 1
ATOM 5464 N N . GLU A 1 720 ? 7.733 -58.778 38.974 1.00 31.37 1456 GLU E N 1
ATOM 5465 C CA . GLU A 1 720 ? 7.249 -58.849 40.343 1.00 39.07 1456 GLU E CA 1
ATOM 5466 C C . GLU A 1 720 ? 8.084 -58.026 41.317 1.00 41.00 1456 GLU E C 1
ATOM 5467 O O . GLU A 1 720 ? 7.616 -57.655 42.388 1.00 40.86 1456 GLU E O 1
ATOM 5473 N N . ASN A 1 721 ? 9.316 -57.727 40.938 1.00 36.19 1457 ASN E N 1
ATOM 5474 C CA . ASN A 1 721 ? 10.189 -56.965 41.811 1.00 36.43 1457 ASN E CA 1
ATOM 5475 C C . ASN A 1 721 ? 10.577 -55.606 41.217 1.00 38.16 1457 ASN E C 1
ATOM 5476 O O . ASN A 1 721 ? 11.417 -55.527 40.323 1.00 32.37 1457 ASN E O 1
ATOM 5481 N N . PRO A 1 722 ? 9.977 -54.526 41.738 1.00 44.64 1458 PRO E N 1
ATOM 5482 C CA . PRO A 1 722 ? 10.186 -53.170 41.212 1.00 36.59 1458 PRO E CA 1
ATOM 5483 C C . PRO A 1 722 ? 11.654 -52.784 41.094 1.00 32.40 1458 PRO E C 1
ATOM 5484 O O . PRO A 1 722 ? 12.012 -52.036 40.190 1.00 31.89 1458 PRO E O 1
ATOM 5488 N N . GLU A 1 723 ? 12.493 -53.295 41.988 1.00 31.64 1459 GLU E N 1
ATOM 5489 C CA . GLU A 1 723 ? 13.905 -52.936 41.995 1.00 34.58 1459 GLU E CA 1
ATOM 5490 C C . GLU A 1 723 ? 14.647 -53.561 40.820 1.00 31.63 1459 GLU E C 1
ATOM 5491 O O . GLU A 1 723 ? 15.553 -52.952 40.258 1.00 31.30 1459 GLU E O 1
ATOM 5497 N N . SER A 1 724 ? 14.266 -54.776 40.435 1.00 29.57 1460 SER E N 1
ATOM 5498 C CA . SER A 1 724 ? 14.914 -55.393 39.285 1.00 36.16 1460 SER E CA 1
ATOM 5499 C C . SER A 1 724 ? 14.400 -54.810 37.969 1.00 28.67 1460 SER E C 1
ATOM 5500 O O . SER A 1 724 ? 15.122 -54.820 36.964 1.00 29.78 1460 SER E O 1
ATOM 5503 N N . LEU A 1 725 ? 13.173 -54.289 37.977 1.00 26.94 1461 LEU E N 1
ATOM 5504 C CA . LEU A 1 725 ? 12.691 -53.519 36.823 1.00 30.41 1461 LEU E CA 1
ATOM 5505 C C . LEU A 1 725 ? 13.573 -52.287 36.638 1.00 29.33 1461 LEU E C 1
ATOM 5506 O O . LEU A 1 725 ? 14.013 -51.996 35.530 1.00 28.16 1461 LEU E O 1
ATOM 5511 N N . LYS A 1 726 ? 13.855 -51.584 37.733 1.00 24.79 1462 LYS E N 1
ATOM 5512 C CA . LYS A 1 726 ? 14.777 -50.451 37.691 1.00 23.07 1462 LYS E CA 1
ATOM 5513 C C . LYS A 1 726 ? 16.164 -50.812 37.159 1.00 28.59 1462 LYS E C 1
ATOM 5514 O O . LYS A 1 726 ? 16.742 -50.063 36.359 1.00 24.73 1462 LYS E O 1
ATOM 5520 N N . ASN A 1 727 ? 16.694 -51.959 37.573 1.00 21.99 1463 ASN E N 1
ATOM 5521 C CA . ASN A 1 727 ? 18.001 -52.378 37.077 1.00 26.87 1463 ASN E CA 1
ATOM 5522 C C . ASN A 1 727 ? 17.959 -52.638 35.574 1.00 20.99 1463 ASN E C 1
ATOM 5523 O O . ASN A 1 727 ? 18.887 -52.287 34.847 1.00 28.37 1463 ASN E O 1
ATOM 5528 N N . LEU A 1 728 ? 16.892 -53.280 35.115 1.00 23.31 1464 LEU E N 1
ATOM 5529 C CA . LEU A 1 728 ? 16.716 -53.531 33.689 1.00 26.19 1464 LEU E CA 1
ATOM 5530 C C . LEU A 1 728 ? 16.725 -52.206 32.899 1.00 26.87 1464 LEU E C 1
ATOM 5531 O O . LEU A 1 728 ? 17.443 -52.063 31.914 1.00 29.15 1464 LEU E O 1
ATOM 5536 N N . ILE A 1 729 ? 15.944 -51.232 33.346 1.00 26.14 1465 ILE E N 1
ATOM 5537 C CA . ILE A 1 729 ? 15.897 -49.943 32.657 1.00 31.84 1465 ILE E CA 1
ATOM 5538 C C . ILE A 1 729 ? 17.256 -49.242 32.651 1.00 26.90 1465 ILE E C 1
ATOM 5539 O O . ILE A 1 729 ? 17.652 -48.626 31.663 1.00 24.57 1465 ILE E O 1
ATOM 5544 N N . ILE A 1 730 ? 17.979 -49.347 33.758 1.00 28.12 1466 ILE E N 1
ATOM 5545 C CA . ILE A 1 730 ? 19.299 -48.741 33.834 1.00 22.87 1466 ILE E CA 1
ATOM 5546 C C . ILE A 1 730 ? 20.249 -49.395 32.829 1.00 25.04 1466 ILE E C 1
ATOM 5547 O O . ILE A 1 730 ? 20.986 -48.717 32.113 1.00 23.96 1466 ILE E O 1
ATOM 5552 N N . SER A 1 731 ? 20.227 -50.718 32.755 1.00 25.23 1467 SER E N 1
ATOM 5553 C CA . SER A 1 731 ? 21.185 -51.385 31.890 1.00 27.83 1467 SER E CA 1
ATOM 5554 C C . SER A 1 731 ? 20.863 -51.092 30.425 1.00 26.50 1467 SER E C 1
ATOM 5555 O O . SER A 1 731 ? 21.763 -50.980 29.597 1.00 25.09 1467 SER E O 1
ATOM 5558 N N . GLU A 1 732 ? 19.576 -50.944 30.118 1.00 25.40 1468 GLU E N 1
ATOM 5559 C CA . GLU A 1 732 ? 19.146 -50.608 28.760 1.00 29.52 1468 GLU E CA 1
ATOM 5560 C C . GLU A 1 732 ? 19.550 -49.185 28.397 1.00 20.81 1468 GLU E C 1
ATOM 5561 O O . GLU A 1 732 ? 19.997 -48.931 27.278 1.00 22.52 1468 GLU E O 1
ATOM 5567 N N . LEU A 1 733 ? 19.397 -48.263 29.349 1.00 20.26 1469 LEU E N 1
ATOM 5568 C CA . LEU A 1 733 ? 19.841 -46.883 29.154 1.00 22.12 1469 LEU E CA 1
ATOM 5569 C C . LEU A 1 733 ? 21.335 -46.818 28.889 1.00 24.52 1469 LEU E C 1
ATOM 5570 O O . LEU A 1 733 ? 21.794 -46.042 28.035 1.00 23.52 1469 LEU E O 1
ATOM 5575 N N . LYS A 1 734 ? 22.106 -47.629 29.612 1.00 25.50 1470 LYS E N 1
ATOM 5576 C CA . LYS A 1 734 ? 23.553 -47.655 29.386 1.00 22.94 1470 LYS E CA 1
ATOM 5577 C C . LYS A 1 734 ? 23.917 -48.132 27.977 1.00 23.00 1470 LYS E C 1
ATOM 5578 O O . LYS A 1 734 ? 24.757 -47.513 27.310 1.00 23.51 1470 LYS E O 1
ATOM 5584 N N A GLU A 1 735 ? 23.293 -49.215 27.516 0.40 20.76 1471 GLU E N 1
ATOM 5585 N N B GLU A 1 735 ? 23.284 -49.211 27.524 0.60 20.70 1471 GLU E N 1
ATOM 5586 C CA A GLU A 1 735 ? 23.578 -49.709 26.166 0.40 27.58 1471 GLU E CA 1
ATOM 5587 C CA B GLU A 1 735 ? 23.550 -49.725 26.179 0.60 27.62 1471 GLU E CA 1
ATOM 5588 C C A GLU A 1 735 ? 23.173 -48.681 25.108 0.40 24.70 1471 GLU E C 1
ATOM 5589 C C B GLU A 1 735 ? 23.147 -48.720 25.096 0.60 24.66 1471 GLU E C 1
ATOM 5590 O O A GLU A 1 735 ? 23.907 -48.444 24.154 0.40 24.59 1471 GLU E O 1
ATOM 5591 O O B GLU A 1 735 ? 23.861 -48.529 24.121 0.60 24.55 1471 GLU E O 1
ATOM 5602 N N . ASP A 1 736 ? 22.018 -48.052 25.292 1.00 26.54 1472 ASP E N 1
ATOM 5603 C CA . ASP A 1 736 ? 21.546 -47.047 24.331 1.00 29.09 1472 ASP E CA 1
ATOM 5604 C C . ASP A 1 736 ? 22.456 -45.815 24.293 1.00 27.37 1472 ASP E C 1
ATOM 5605 O O . ASP A 1 736 ? 22.754 -45.288 23.221 1.00 26.26 1472 ASP E O 1
ATOM 5610 N N . ALA A 1 737 ? 22.925 -45.373 25.458 1.00 24.26 1473 ALA E N 1
ATOM 5611 C CA . ALA A 1 737 ? 23.900 -44.279 25.510 1.00 18.23 1473 ALA E CA 1
ATOM 5612 C C . ALA A 1 737 ? 25.207 -44.645 24.807 1.00 24.99 1473 ALA E C 1
ATOM 5613 O O . ALA A 1 737 ? 25.820 -43.806 24.152 1.00 28.07 1473 ALA E O 1
ATOM 5615 N N . LYS A 1 738 ? 25.645 -45.892 24.952 1.00 25.87 1474 LYS E N 1
ATOM 5616 C CA . LYS A 1 738 ? 26.819 -46.359 24.222 1.00 25.36 1474 LYS E CA 1
ATOM 5617 C C . LYS A 1 738 ? 26.601 -46.395 22.706 1.00 26.96 1474 LYS E C 1
ATOM 5618 O O . LYS A 1 738 ? 27.417 -45.888 21.944 1.00 27.90 1474 LYS E O 1
ATOM 5624 N N . LYS A 1 739 ? 25.510 -47.006 22.261 1.00 23.53 1475 LYS E N 1
ATOM 5625 C CA . LYS A 1 739 ? 25.296 -47.152 20.826 1.00 25.07 1475 LYS E CA 1
ATOM 5626 C C . LYS A 1 739 ? 25.002 -45.819 20.118 1.00 26.67 1475 LYS E C 1
ATOM 5627 O O . LYS A 1 739 ? 25.609 -45.502 19.095 1.00 32.93 1475 LYS E O 1
ATOM 5633 N N . PHE A 1 740 ? 24.093 -45.028 20.678 1.00 23.70 1476 PHE E N 1
ATOM 5634 C CA . PHE A 1 740 ? 23.570 -43.862 19.966 1.00 24.40 1476 PHE E CA 1
ATOM 5635 C C . PHE A 1 740 ? 24.105 -42.533 20.500 1.00 25.86 1476 PHE E C 1
ATOM 5636 O O . PHE A 1 740 ? 23.854 -41.473 19.922 1.00 21.97 1476 PHE E O 1
ATOM 5644 N N . GLY A 1 741 ? 24.819 -42.583 21.621 1.00 26.87 1477 GLY E N 1
ATOM 5645 C CA . GLY A 1 741 ? 25.314 -41.372 22.249 1.00 23.33 1477 GLY E CA 1
ATOM 5646 C C . GLY A 1 741 ? 26.592 -40.848 21.608 1.00 28.83 1477 GLY E C 1
ATOM 5647 O O . GLY A 1 741 ? 27.234 -41.540 20.825 1.00 33.31 1477 GLY E O 1
ATOM 5648 N N . ASP A 1 742 ? 26.949 -39.614 21.949 1.00 26.92 1478 ASP E N 1
ATOM 5649 C CA . ASP A 1 742 ? 28.119 -38.933 21.399 1.00 29.39 1478 ASP E CA 1
ATOM 5650 C C . ASP A 1 742 ? 28.638 -37.890 22.410 1.00 23.79 1478 ASP E C 1
ATOM 5651 O O . ASP A 1 742 ? 28.003 -37.644 23.435 1.00 23.43 1478 ASP E O 1
ATOM 5656 N N . GLU A 1 743 ? 29.792 -37.302 22.131 1.00 25.07 1479 GLU E N 1
ATOM 5657 C CA . GLU A 1 743 ? 30.432 -36.366 23.058 1.00 27.82 1479 GLU E CA 1
ATOM 5658 C C . GLU A 1 743 ? 29.740 -35.011 23.037 1.00 30.91 1479 GLU E C 1
ATOM 5659 O O . GLU A 1 743 ? 29.049 -34.680 22.075 1.00 29.11 1479 GLU E O 1
ATOM 5665 N N . ARG A 1 744 ? 29.935 -34.217 24.083 1.00 20.07 1480 ARG E N 1
ATOM 5666 C CA . ARG A 1 744 ? 29.420 -32.856 24.087 1.00 29.42 1480 ARG E CA 1
ATOM 5667 C C . ARG A 1 744 ? 30.024 -32.090 22.918 1.00 30.97 1480 ARG E C 1
ATOM 5668 O O . ARG A 1 744 ? 31.208 -32.246 22.615 1.00 30.53 1480 ARG E O 1
ATOM 5676 N N . ARG A 1 745 ? 29.204 -31.276 22.255 1.00 27.95 1481 ARG E N 1
ATOM 5677 C CA . ARG A 1 745 ? 29.678 -30.469 21.137 1.00 27.72 1481 ARG E CA 1
ATOM 5678 C C . ARG A 1 745 ? 29.929 -29.031 21.545 1.00 30.04 1481 ARG E C 1
ATOM 5679 O O . ARG A 1 745 ? 30.842 -28.394 21.032 1.00 30.36 1481 ARG E O 1
ATOM 5687 N N . SER A 1 746 ? 29.116 -28.519 22.463 1.00 24.79 1482 SER E N 1
ATOM 5688 C CA . SER A 1 746 ? 29.231 -27.121 22.888 1.00 24.38 1482 SER E CA 1
ATOM 5689 C C . SER A 1 746 ? 29.919 -27.024 24.229 1.00 23.40 1482 SER E C 1
ATOM 5690 O O . SER A 1 746 ? 29.314 -27.308 25.260 1.00 29.95 1482 SER E O 1
ATOM 5693 N N . PRO A 1 747 ? 31.186 -26.598 24.236 1.00 33.35 1483 PRO E N 1
ATOM 5694 C CA . PRO A 1 747 ? 31.871 -26.480 25.531 1.00 25.76 1483 PRO E CA 1
ATOM 5695 C C . PRO A 1 747 ? 31.254 -25.365 26.369 1.00 25.03 1483 PRO E C 1
ATOM 5696 O O . PRO A 1 747 ? 30.797 -24.360 25.824 1.00 23.15 1483 PRO E O 1
ATOM 5700 N N . ILE A 1 748 ? 31.219 -25.553 27.681 1.00 23.50 1484 ILE E N 1
ATOM 5701 C CA . ILE A 1 748 ? 30.791 -24.496 28.592 1.00 27.39 1484 ILE E CA 1
ATOM 5702 C C . ILE A 1 748 ? 32.020 -23.713 29.053 1.00 31.01 1484 ILE E C 1
ATOM 5703 O O . ILE A 1 748 ? 32.944 -24.286 29.625 1.00 34.06 1484 ILE E O 1
ATOM 5708 N N . VAL A 1 749 ? 32.039 -22.410 28.790 1.00 33.23 1485 VAL E N 1
ATOM 5709 C CA . VAL A 1 749 ? 33.245 -21.613 29.018 1.00 39.88 1485 VAL E CA 1
ATOM 5710 C C . VAL A 1 749 ? 32.932 -20.218 29.528 1.00 41.19 1485 VAL E C 1
ATOM 5711 O O . VAL A 1 749 ? 32.042 -19.548 29.008 1.00 47.37 1485 VAL E O 1
ATOM 5715 N N . ALA A 1 750 ? 33.684 -19.768 30.525 1.00 41.67 1486 ALA E N 1
ATOM 5716 C CA . ALA A 1 750 ? 33.531 -18.411 31.038 1.00 35.08 1486 ALA E CA 1
ATOM 5717 C C . ALA A 1 750 ? 34.221 -17.398 30.122 1.00 38.15 1486 ALA E C 1
ATOM 5718 O O . ALA A 1 750 ? 35.323 -17.636 29.639 1.00 42.80 1486 ALA E O 1
ATOM 5720 N N . ARG A 1 751 ? 33.565 -16.269 29.874 1.00 42.42 1487 ARG E N 1
ATOM 5721 C CA . ARG A 1 751 ? 34.150 -15.230 29.032 1.00 48.11 1487 ARG E CA 1
ATOM 5722 C C . ARG A 1 751 ? 33.985 -13.865 29.654 1.00 42.51 1487 ARG E C 1
ATOM 5723 O O . ARG A 1 751 ? 33.020 -13.616 30.377 1.00 51.51 1487 ARG E O 1
ATOM 5731 N N . ALA A 1 752 ? 34.927 -12.976 29.364 1.00 35.21 1488 ALA E N 1
ATOM 5732 C CA . ALA A 1 752 ? 34.765 -11.577 29.731 1.00 48.03 1488 ALA E CA 1
ATOM 5733 C C . ALA A 1 752 ? 33.623 -10.978 28.919 1.00 41.69 1488 ALA E C 1
ATOM 5734 O O . ALA A 1 752 ? 33.530 -11.197 27.712 1.00 34.99 1488 ALA E O 1
ATOM 5736 N N . GLU A 1 753 ? 32.756 -10.234 29.591 1.00 37.93 1489 GLU E N 1
ATOM 5737 C CA . GLU A 1 753 ? 31.695 -9.495 28.927 1.00 49.40 1489 GLU E CA 1
ATOM 5738 C C . GLU A 1 753 ? 32.186 -8.822 27.653 1.00 45.34 1489 GLU E C 1
ATOM 5739 O O . GLU A 1 753 ? 33.281 -8.259 27.619 1.00 43.01 1489 GLU E O 1
ATOM 5745 N N . ALA A 1 754 ? 31.356 -8.869 26.617 1.00 38.63 1490 ALA E N 1
ATOM 5746 C CA . ALA A 1 754 ? 31.634 -8.171 25.367 1.00 35.13 1490 ALA E CA 1
ATOM 5747 C C . ALA A 1 754 ? 31.660 -6.658 25.571 1.00 43.18 1490 ALA E C 1
ATOM 5748 O O . ALA A 1 754 ? 30.807 -6.100 26.269 1.00 45.52 1490 ALA E O 1
ATOM 5750 N N . VAL A 1 755 ? 32.630 -5.995 24.942 1.00 41.49 1491 VAL E N 1
ATOM 5751 C CA . VAL A 1 755 ? 32.795 -4.550 25.078 1.00 41.01 1491 VAL E CA 1
ATOM 5752 C C . VAL A 1 755 ? 32.746 -3.846 23.720 1.00 37.77 1491 VAL E C 1
ATOM 5753 O O . VAL A 1 755 ? 33.597 -4.066 22.862 1.00 40.51 1491 VAL E O 1
ATOM 5757 N N . GLN A 1 756 ? 31.744 -2.993 23.548 1.00 33.01 1492 GLN E N 1
ATOM 5758 C CA . GLN A 1 756 ? 31.479 -2.297 22.292 1.00 36.83 1492 GLN E CA 1
ATOM 5759 C C . GLN A 1 756 ? 32.339 -1.042 22.054 1.00 52.50 1492 GLN E C 1
ATOM 5760 O O . GLN A 1 756 ? 33.020 -0.560 22.961 1.00 62.03 1492 GLN E O 1
ATOM 5766 N N . ILE A 1 757 ? 32.289 -0.535 20.818 1.00 62.44 1493 ILE E N 1
ATOM 5767 C CA . ILE A 1 757 ? 32.978 0.685 20.381 1.00 55.28 1493 ILE E CA 1
ATOM 5768 C C . ILE A 1 757 ? 34.486 0.551 20.506 1.00 61.07 1493 ILE E C 1
ATOM 5769 O O . ILE A 1 757 ? 35.162 0.227 19.529 1.00 71.66 1493 ILE E O 1
#

B-factor: mean 30.98, std 13.94, range [9.41, 121.03]

Nearest PDB structures (foldseek):
  2xkj-assembly1_E-2  TM=9.976E-01  e=0.000E+00  Acinetobacter baumannii
  2xkk-assembly1_A  TM=8.628E-01  e=0.000E+00  Acinetobacter baumannii
  6waa-assembly2_F  TM=8.383E-01  e=3.439E-93  Klebsiella pneumoniae 342
  6waa-assembly1_B  TM=8.379E-01  e=5.866E-92  Klebsiella pneumoniae 342
  7lhz-assembly1_A  TM=8.526E-01  e=1.435E-90  Klebsiella pneumoniae 342

Sequence (721 aa):
ERKKIVSGPALPGKLADCVGTREESELFIVEGDSAGGSAKQARDKNFQAIMPIRGKILNTWEVSSDEVLASQEVHDIAIAIGVDPGSDDLSELRYGKICILADADSDGLHIATLLCALFVKHFPALVEEGHLYVAMPPLFRIDIGKDVHYALDDEELETILKNVKGNKNPQQITRFKGLGEMNAIQLREETTMDPNTRRLVQLDLDDAHLTAGLLDKLLAKKRAADRKQWLEQKGNLADENRSVAEEFTEQQAYLNNYAMYVIMDRALPHISDGLKPVQRRIVYAMSELGLKKSSGKPKKSARTVGDVLGKYHPHGDSACYEAMVLMAQPFSYRYPLIEGQGNWGSPDDPKKSFAAMRYTEAKLSAYSELLLSELGQGTSEWQDNFDGSLKEPITLPARVPNILLNGTTGIAVGMATDIPPHNLREVVKGTIALIRNPQTSDEKLAEYIPAPDLPTKAEIITPPEELLKIQTTGRGSYRRMRAVYTIEKNEIVITELPYQVSGSKVITQIADQMQAKKKLPLVVDVRDESDHENPTRLVIVLRSNNRIDAEAVMSHLFATTDLESSYRVNLNMIGEDGRPQVKSIRRRILLEWIEIRKKTVTRRLQQYHLNNRIEKRLHILAGLLIAYLDIDTVIRIIREEDQPKPVLMEHFNIDEIQAEAILELKLRHLAKLEEMMEIRHHEQDELSAKAAIIREQLENPESLKNLIISELKEEDAKKFGDERRSPIVARAEAVQI

Radius of gyration: 32.76 Å; Cα contacts (8 Å, |Δi|>4): 1336; chains: 1; bounding box: 94×96×51 Å

Foldseek 3Di:
DADDDDDDDQPPPFKLAAAEVQLQAEEEEEACPQCNVLQVLQADRHHYMYGHDHAADDQCLPPDLVGVCVGVVLSSVCSVQVHRWPDLDNVRGRHSAYEYEFWPALRRLRRVLSVLSSCLRGPVNCLAVQRYKYFQAFQKWKDWPPDIDTHNDPVSVVVVVVPDDDDTDIFIDGGTGPSVDGNNRCNQAGHPPVRTDMETEHCPPSVVLSVLVCCLRPPVNLVVVQVVQQVCLLVQDVYDYSSVSSVNSSSNNQSVVCLAFAFDEQQAQDRQLLQLLLQLLVVVVQDQVDAWAQQVVSLVSCCVAAPVDDSVVSVLSQLQLADLLRFVFRQKYFDAFSDDLQDNVDGDDRRTTTIGGHPLNCQQAVCVPQQQFDWDAGPPRPDIGTPGTLGLARVCQAGPDWGDTPHRIAGHAHAFLQLRLVLLLVCLVPVVCDLVNSCVSTVAHFGSWLWAWAADSVQRSVCQAQQWDKTKTAFDWDDDWQKTKTQIAPRSHRPVQLQVQVVVCVVVVNCQQWDDWDFPDDPVRPGIIMTGGPGSVDDVVLVSLQSLVRGRSMDMGIGHQWHQAPSRGIDGHHSSRSSNRNVVSNLSSVLSSLVSVLVVLVLVLLLLVLLLLCLVPVVVLLVLVVPDPDSQVVSCVPSVRDNSNSVSLVVDDPVVSVVDDNVVSVVSNVVSVVSSVLSVCCNVPVVVVSVVSSVSSVVSCVPSGDDRSHYHDHDDRRDHD

Secondary structure (DSSP, 8-state):
-PPP-SSS-SSTTT-B-----GGG-EEEEEEHHHHHHHHHHHS-TTTEEEEEESSPPP--TTS-TTTGGGSHHHHHHHHHHT--TT----TT---SEEEEE--SSHHHHHHHHHHHHHHHHH-HHHHHTT-EEEEPPPSEEEEETTEEEEESSHHHHHHHHHT--SSPPPEEEE---GGGS-HHHHIIIII-TTT--EEEEE--SHHHHHHHHHHHH-GGGHHHHHHHHHHHGGG---EEEHHHHHHHHHHHHHHHHIIIIIPPBTTTS--HHHHHHHHHHHHTT--TTS--EEHHHHHHHHHHHT--S-HHHHHHHHHHHH-TTT-SS-SEE-SS---BTTBTT----TTT-EEEE-GGGHHHHTTTTTT-S-EEE-TTSSSEEESS---SS-HHHHH-EEEEETTEEEEE----HHHHHHHHHHHHH-TT--HHHHHHH--S---SSS-EE---HHHHHHHHHHSEEEEEEE-EEEEETTEEEEEE--TT--HHHHHHHHHHHHHTT--TTEEEEEE---SS-SS-EEEEES-TTS-HHHHHHHHHHHSTTEEEEEEE-EEE-TTS-EEE--HHHHHHHHHHHHHHHHHHHHHHHHHHHHHHHHHHHHHHHHHTTHHHHHHHHHH-SSHHHHHHHHHT--HHHHHHHHHS-HHHHHH--HHHHHHHHHHHHHHHHHHHHHHH-HHHHHHHHHHHHHHHHHHH----SS-B---------

Solvent-accessible surface area: 33842 Å² total; per-residue (Å²): 116,51,57,100,75,155,93,60,94,14,22,100,91,52,13,20,50,10,103,46,97,77,137,108,0,4,0,0,2,3,25,21,140,36,4,12,58,27,0,103,126,1,36,55,111,74,41,3,0,2,0,40,5,82,34,81,9,77,62,0,7,97,33,59,43,110,101,1,33,95,24,120,47,0,38,9,0,0,20,0,0,1,1,37,15,56,36,122,84,37,98,111,30,51,2,11,45,0,0,0,3,10,24,30,53,17,76,2,32,25,21,3,0,9,5,0,0,0,0,12,78,1,1,52,18,0,2,98,114,16,39,0,32,7,1,34,20,2,59,40,61,0,25,23,65,210,84,49,65,16,0,7,41,96,132,67,23,101,64,36,58,134,105,63,107,79,110,62,85,53,105,72,19,114,7,82,14,1,50,81,10,83,26,118,43,0,93,88,1,1,0,42,66,136,70,36,73,29,3,45,0,45,11,92,68,47,156,132,3,30,39,26,0,40,57,1,16,0,172,142,83,57,79,59,33,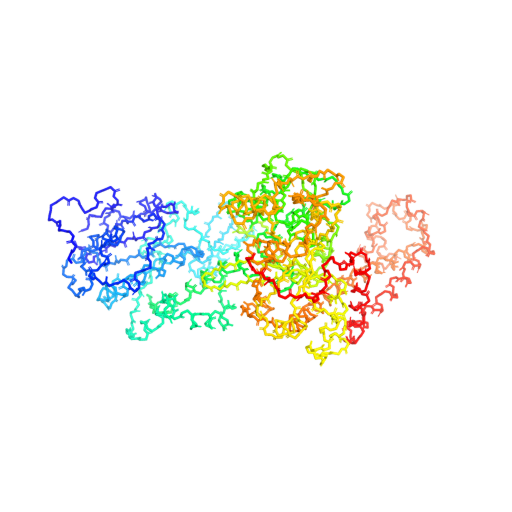93,102,9,1,47,110,71,3,59,103,29,119,121,82,60,26,0,21,92,12,0,33,54,4,20,0,16,26,0,5,99,27,0,66,26,147,0,2,0,31,0,5,0,5,2,19,28,20,16,19,39,0,0,15,1,0,39,111,29,24,4,130,26,109,35,170,33,93,86,0,38,118,0,3,42,21,0,50,50,79,9,8,50,98,40,70,65,30,0,11,102,17,0,4,75,0,7,1,84,40,14,11,1,12,36,0,0,70,26,136,45,90,22,19,45,55,55,68,48,176,64,56,26,39,36,151,122,0,35,0,31,8,7,44,16,2,65,0,0,19,52,9,15,62,45,41,8,10,101,101,74,52,5,69,82,21,80,71,119,5,6,80,32,3,6,6,42,0,0,2,0,0,0,10,6,18,78,22,110,14,45,69,6,15,0,29,8,11,2,5,3,0,76,30,0,4,127,0,0,14,15,1,6,155,71,58,137,12,56,51,117,86,3,22,120,70,0,43,0,10,0,0,17,19,124,0,21,0,11,5,55,107,141,90,8,48,131,13,12,42,50,0,120,33,54,6,62,0,19,3,40,55,77,76,85,169,33,33,0,3,0,54,40,16,3,26,126,10,3,2,51,122,1,36,78,52,1,36,76,19,55,142,44,177,130,13,82,76,7,82,64,22,91,70,52,47,87,187,88,51,117,34,51,5,0,0,15,3,152,36,98,220,35,86,6,100,55,9,0,27,16,0,11,43,48,12,44,0,29,20,77,24,146,3,14,2,5,0,0,0,78,76,23,82,1,79,22,7,5,2,58,95,0,0,43,43,2,5,80,23,5,47,111,13,0,39,78,27,8,86,70,58,22,86,133,17,71,141,94,35,78,29,1,39,0,11,20,69,0,61,102,81,41,112,43,0,41,127,7,58,185,110,65,141,130,27,58,70,34,0,61,135,126,24,136,10,58,87,98,15,0,79,22,2,54,139,54,45,72,75,114,4,78,70,33,81,61,104,105,7,96,110,62,36,95,105,17,57,56,98,1,56,100,16,110,74,24,59,139,58,98,99,15,18,44,93,30,3,11,64,24,2,100,101,4,10,164,156,28,13,39,133,61,84,0,53,61,40,92,116,88,112,24,101,105,193